Protein 3AB1 (pdb70)

Structure (mmCIF, N/CA/C/O backbone):
data_3AB1
#
_entry.id   3AB1
#
_cell.length_a   100.514
_cell.length_b   127.971
_cell.length_c   128.353
_cell.angle_alpha   90.00
_cell.angle_beta   90.00
_cell.angle_gamma   90.00
#
_symmetry.space_group_name_H-M   'C 2 2 21'
#
loop_
_entity.id
_entity.type
_entity.pdbx_description
1 polymer 'Ferredoxin--NADP reductase'
2 non-polymer 'FLAVIN-ADENINE DINUCLEOTIDE'
3 water water
#
loop_
_atom_site.group_PDB
_atom_site.id
_atom_site.type_symbol
_atom_site.label_atom_id
_atom_site.label_alt_id
_atom_site.label_comp_id
_atom_site.label_asym_id
_atom_site.label_entity_id
_atom_site.label_seq_id
_atom_site.pdbx_PDB_ins_code
_atom_site.Cartn_x
_atom_site.Cartn_y
_atom_site.Cartn_z
_atom_site.occupancy
_atom_site.B_iso_or_equiv
_atom_site.auth_seq_id
_atom_site.auth_comp_id
_atom_site.auth_asym_id
_atom_site.auth_atom_id
_atom_site.pdbx_PDB_model_num
ATOM 1 N N . ASP A 1 13 ? 65.982 17.879 95.690 1.00 46.59 13 ASP A N 1
ATOM 2 C CA . ASP A 1 13 ? 64.741 18.673 95.968 1.00 46.63 13 ASP A CA 1
ATOM 3 C C . ASP A 1 13 ? 63.955 19.018 94.694 1.00 45.88 13 ASP A C 1
ATOM 4 O O . ASP A 1 13 ? 64.303 19.945 93.956 1.00 46.05 13 ASP A O 1
ATOM 9 N N . MET A 1 14 ? 62.897 18.244 94.461 1.00 44.90 14 MET A N 1
ATOM 10 C CA . MET A 1 14 ? 61.976 18.421 93.344 1.00 43.90 14 MET A CA 1
ATOM 11 C C . MET A 1 14 ? 61.209 19.753 93.377 1.00 42.83 14 MET A C 1
ATOM 12 O O . MET A 1 14 ? 60.587 20.093 94.386 1.00 42.56 14 MET A O 1
ATOM 17 N N . ARG A 1 15 ? 61.275 20.496 92.270 1.00 41.55 15 ARG A N 1
ATOM 18 C CA . ARG A 1 15 ? 60.364 21.619 91.996 1.00 40.34 15 ARG A CA 1
ATOM 19 C C . ARG A 1 15 ? 59.451 21.217 90.839 1.00 39.32 15 ARG A C 1
ATOM 20 O O . ARG A 1 15 ? 59.783 20.310 90.085 1.00 39.55 15 ARG A O 1
ATOM 28 N N . ASP A 1 16 ? 58.301 21.871 90.700 1.00 37.97 16 ASP A N 1
ATOM 29 C CA . ASP A 1 16 ? 57.411 21.604 89.564 1.00 36.31 16 ASP A CA 1
ATOM 30 C C . ASP A 1 16 ? 58.023 22.045 88.226 1.00 35.30 16 ASP A C 1
ATOM 31 O O . ASP A 1 16 ? 57.997 21.296 87.245 1.00 34.78 16 ASP A O 1
ATOM 36 N N . LEU A 1 17 ? 58.594 23.248 88.203 1.00 34.24 17 LEU A N 1
ATOM 37 C CA . LEU A 1 17 ? 59.158 23.817 86.978 1.00 33.05 17 LEU A CA 1
ATOM 38 C C . LEU A 1 17 ? 60.533 24.440 87.205 1.00 32.38 17 LEU A C 1
ATOM 39 O O . LEU A 1 17 ? 60.717 25.249 88.114 1.00 32.28 17 LEU A O 1
ATOM 44 N N . THR A 1 18 ? 61.492 24.051 86.374 1.00 31.52 18 THR A N 1
ATOM 45 C CA . THR A 1 18 ? 62.771 24.752 86.303 1.00 31.06 18 THR A CA 1
ATOM 46 C C . THR A 1 18 ? 62.681 25.762 85.174 1.00 30.40 18 THR A C 1
ATOM 47 O O . THR A 1 18 ? 62.254 25.432 84.066 1.00 29.98 18 THR A O 1
ATOM 51 N N . ILE A 1 19 ? 63.063 26.997 85.478 1.00 29.91 19 ILE A N 1
ATOM 52 C CA . ILE A 1 19 ? 63.078 28.067 84.501 1.00 29.45 19 ILE A CA 1
ATOM 53 C C . ILE A 1 19 ? 64.521 28.443 84.208 1.00 29.39 19 ILE A C 1
ATOM 54 O O . ILE A 1 19 ? 65.272 28.829 85.113 1.00 29.05 19 ILE A O 1
ATOM 59 N N . ILE A 1 20 ? 64.898 28.317 82.936 1.00 29.14 20 ILE A N 1
ATOM 60 C CA . ILE A 1 20 ? 66.248 28.636 82.494 1.00 28.74 20 ILE A CA 1
ATOM 61 C C . ILE A 1 20 ? 66.273 30.056 81.955 1.00 28.53 20 ILE A C 1
ATOM 62 O O . ILE A 1 20 ? 65.778 30.327 80.860 1.00 28.76 20 ILE A O 1
ATOM 67 N N . GLY A 1 21 ? 66.844 30.961 82.738 1.00 28.08 21 GLY A N 1
ATOM 68 C CA . GLY A 1 21 ? 66.917 32.367 82.367 1.00 27.61 21 GLY A CA 1
ATOM 69 C C . GLY A 1 21 ? 66.059 33.242 83.258 1.00 27.21 21 GLY A C 1
ATOM 70 O O . GLY A 1 21 ? 64.898 32.936 83.515 1.00 27.28 21 GLY A O 1
ATOM 71 N N . GLY A 1 22 ? 66.648 34.333 83.725 1.00 27.14 22 GLY A N 1
ATOM 72 C CA . GLY A 1 22 ? 65.993 35.282 84.618 1.00 26.49 22 GLY A CA 1
ATOM 73 C C . GLY A 1 22 ? 65.833 36.665 84.019 1.00 26.31 22 GLY A C 1
ATOM 74 O O . GLY A 1 22 ? 65.905 37.667 84.730 1.00 26.01 22 GLY A O 1
ATOM 75 N N . GLY A 1 23 ? 65.612 36.724 82.708 1.00 26.27 23 GLY A N 1
ATOM 76 C CA . GLY A 1 23 ? 65.185 37.965 82.068 1.00 26.65 23 GLY A CA 1
ATOM 77 C C . GLY A 1 23 ? 63.716 38.223 82.392 1.00 26.69 23 GLY A C 1
ATOM 78 O O . GLY A 1 23 ? 63.119 37.477 83.178 1.00 27.13 23 GLY A O 1
ATOM 79 N N . PRO A 1 24 ? 63.109 39.256 81.775 1.00 26.44 24 PRO A N 1
ATOM 80 C CA . PRO A 1 24 ? 61.701 39.582 82.073 1.00 26.11 24 PRO A CA 1
ATOM 81 C C . PRO A 1 24 ? 60.761 38.398 81.867 1.00 25.50 24 PRO A C 1
ATOM 82 O O . PRO A 1 24 ? 59.809 38.226 82.626 1.00 25.94 24 PRO A O 1
ATOM 86 N N . THR A 1 25 ? 61.057 37.572 80.873 1.00 24.90 25 THR A N 1
ATOM 87 C CA . THR A 1 25 ? 60.257 36.389 80.560 1.00 24.57 25 THR A CA 1
ATOM 88 C C . THR A 1 25 ? 60.278 35.309 81.657 1.00 24.63 25 THR A C 1
ATOM 89 O O . THR A 1 25 ? 59.221 34.825 82.070 1.00 24.15 25 THR A O 1
ATOM 93 N N . GLY A 1 26 ? 61.473 34.927 82.112 1.00 24.58 26 GLY A N 1
ATOM 94 C CA . GLY A 1 26 ? 61.616 33.939 83.191 1.00 24.48 26 GLY A CA 1
ATOM 95 C C . GLY A 1 26 ? 61.025 34.419 84.510 1.00 24.79 26 GLY A C 1
ATOM 96 O O . GLY A 1 26 ? 60.399 33.638 85.243 1.00 24.63 26 GLY A O 1
ATOM 97 N N . ILE A 1 27 ? 61.215 35.706 84.803 1.00 24.53 27 ILE A N 1
ATOM 98 C CA . ILE A 1 27 ? 60.642 36.326 86.002 1.00 24.84 27 ILE A CA 1
ATOM 99 C C . ILE A 1 27 ? 59.100 36.277 86.024 1.00 24.92 27 ILE A C 1
ATOM 100 O O . ILE A 1 27 ? 58.508 35.801 87.001 1.00 24.93 27 ILE A O 1
ATOM 105 N N . PHE A 1 28 ? 58.462 36.769 84.957 1.00 24.62 28 PHE A N 1
ATOM 106 C CA . PHE A 1 28 ? 57.002 36.744 84.862 1.00 24.41 28 PHE A CA 1
ATOM 107 C C . PHE A 1 28 ? 56.497 35.308 84.905 1.00 24.47 28 PHE A C 1
ATOM 108 O O . PHE A 1 28 ? 55.484 35.029 85.533 1.00 24.74 28 PHE A O 1
ATOM 116 N N . ALA A 1 29 ? 57.225 34.404 84.252 1.00 24.79 29 ALA A N 1
ATOM 117 C CA . ALA A 1 29 ? 56.953 32.971 84.314 1.00 24.94 29 ALA A CA 1
ATOM 118 C C . ALA A 1 29 ? 57.000 32.429 85.736 1.00 25.20 29 ALA A C 1
ATOM 119 O O . ALA A 1 29 ? 56.226 31.544 86.075 1.00 25.53 29 ALA A O 1
ATOM 121 N N . ALA A 1 30 ? 57.918 32.942 86.553 1.00 25.53 30 ALA A N 1
ATOM 122 C CA . ALA A 1 30 ? 58.028 32.511 87.944 1.00 26.32 30 ALA A CA 1
ATOM 123 C C . ALA A 1 30 ? 56.833 33.018 88.766 1.00 26.90 30 ALA A C 1
ATOM 124 O O . ALA A 1 30 ? 56.334 32.318 89.651 1.00 26.90 30 ALA A O 1
ATOM 126 N N . PHE A 1 31 ? 56.386 34.235 88.462 1.00 27.37 31 PHE A N 1
ATOM 127 C CA . PHE A 1 31 ? 55.150 34.767 89.009 1.00 27.82 31 PHE A CA 1
ATOM 128 C C . PHE A 1 31 ? 53.960 33.897 88.595 1.00 28.13 31 PHE A C 1
ATOM 129 O O . PHE A 1 31 ? 53.078 33.590 89.410 1.00 27.51 31 PHE A O 1
ATOM 137 N N . GLN A 1 32 ? 53.940 33.511 87.319 1.00 28.62 32 GLN A N 1
ATOM 138 C CA . GLN A 1 32 ? 52.886 32.641 86.794 1.00 29.04 32 GLN A CA 1
ATOM 139 C C . GLN A 1 32 ? 52.820 31.314 87.560 1.00 29.48 32 GLN A C 1
ATOM 140 O O . GLN A 1 32 ? 51.727 30.799 87.815 1.00 29.55 32 GLN A O 1
ATOM 146 N N . CYS A 1 33 ? 53.981 30.779 87.941 1.00 29.80 33 CYS A N 1
ATOM 147 C CA . CYS A 1 33 ? 54.024 29.548 88.742 1.00 30.44 33 CYS A CA 1
ATOM 148 C C . CYS A 1 33 ? 53.345 29.741 90.092 1.00 30.85 33 CYS A C 1
ATOM 149 O O . CYS A 1 33 ? 52.468 28.960 90.465 1.00 30.96 33 CYS A O 1
ATOM 152 N N . GLY A 1 34 ? 53.744 30.793 90.806 1.00 31.24 34 GLY A N 1
ATOM 153 C CA . GLY A 1 34 ? 53.098 31.175 92.048 1.00 32.10 34 GLY A CA 1
ATOM 154 C C . GLY A 1 34 ? 51.593 31.316 91.908 1.00 32.63 34 GLY A C 1
ATOM 155 O O . GLY A 1 34 ? 50.834 30.636 92.597 1.00 32.72 34 GLY A O 1
ATOM 156 N N . MET A 1 35 ? 51.171 32.196 91.006 1.00 33.32 35 MET A N 1
ATOM 157 C CA . MET A 1 35 ? 49.753 32.444 90.719 1.00 34.48 35 MET A CA 1
ATOM 158 C C . MET A 1 35 ? 48.974 31.135 90.563 1.00 34.25 35 MET A C 1
ATOM 159 O O . MET A 1 35 ? 47.841 31.019 91.020 1.00 33.91 35 MET A O 1
ATOM 164 N N . ASN A 1 36 ? 49.607 30.151 89.929 1.00 34.73 36 ASN A N 1
ATOM 165 C CA . ASN A 1 36 ? 48.973 28.877 89.606 1.00 34.93 36 ASN A CA 1
ATOM 166 C C . ASN A 1 36 ? 49.281 27.753 90.578 1.00 35.06 36 ASN A C 1
ATOM 167 O O . ASN A 1 36 ? 48.980 26.598 90.304 1.00 35.30 36 ASN A O 1
ATOM 172 N N . ASN A 1 37 ? 49.866 28.107 91.714 1.00 35.68 37 ASN A N 1
ATOM 173 C CA . ASN A 1 37 ? 50.223 27.156 92.767 1.00 36.39 37 ASN A CA 1
ATOM 174 C C . ASN A 1 37 ? 51.146 26.011 92.364 1.00 36.66 37 ASN A C 1
ATOM 175 O O . ASN A 1 37 ? 50.906 24.846 92.710 1.00 37.19 37 ASN A O 1
ATOM 180 N N . ILE A 1 38 ? 52.198 26.340 91.624 1.00 36.49 38 ILE A N 1
ATOM 181 C CA . ILE A 1 38 ? 53.253 25.369 91.375 1.00 36.19 38 ILE A CA 1
ATOM 182 C C . ILE A 1 38 ? 54.593 25.946 91.792 1.00 35.85 38 ILE A C 1
ATOM 183 O O . ILE A 1 38 ? 54.829 27.156 91.674 1.00 35.70 38 ILE A O 1
ATOM 188 N N . SER A 1 39 ? 55.449 25.077 92.319 1.00 35.13 39 SER A N 1
ATOM 189 C CA . SER A 1 39 ? 56.755 25.499 92.777 1.00 34.71 39 SER A CA 1
ATOM 190 C C . SER A 1 39 ? 57.707 25.562 91.588 1.00 34.15 39 SER A C 1
ATOM 191 O O . SER A 1 39 ? 57.555 24.831 90.597 1.00 33.88 39 SER A O 1
ATOM 194 N N . CYS A 1 40 ? 58.681 26.453 91.691 1.00 33.30 40 CYS A N 1
ATOM 195 C CA . CYS A 1 40 ? 59.630 26.646 90.622 1.00 32.90 40 CYS A CA 1
ATOM 196 C C . CYS A 1 40 ? 60.959 27.150 91.158 1.00 33.26 40 CYS A C 1
ATOM 197 O O . CYS A 1 40 ? 61.063 27.594 92.302 1.00 33.20 40 CYS A O 1
ATOM 200 N N . ARG A 1 41 ? 61.966 27.077 90.299 1.00 33.60 41 ARG A N 1
ATOM 201 C CA . ARG A 1 41 ? 63.221 27.756 90.509 1.00 34.05 41 ARG A CA 1
ATOM 202 C C . ARG A 1 41 ? 63.631 28.434 89.201 1.00 33.77 41 ARG A C 1
ATOM 203 O O . ARG A 1 41 ? 63.311 27.947 88.111 1.00 33.82 41 ARG A O 1
ATOM 211 N N . ILE A 1 42 ? 64.308 29.571 89.320 1.00 33.70 42 ILE A N 1
ATOM 212 C CA . ILE A 1 42 ? 64.946 30.222 88.190 1.00 33.57 42 ILE A CA 1
ATOM 213 C C . ILE A 1 42 ? 66.437 29.926 88.259 1.00 33.92 42 ILE A C 1
ATOM 214 O O . ILE A 1 42 ? 67.085 30.215 89.268 1.00 34.10 42 ILE A O 1
ATOM 219 N N . ILE A 1 43 ? 66.976 29.339 87.196 1.00 34.10 43 ILE A N 1
ATOM 220 C CA . ILE A 1 43 ? 68.429 29.195 87.054 1.00 34.12 43 ILE A CA 1
ATOM 221 C C . ILE A 1 43 ? 68.948 30.261 86.089 1.00 34.39 43 ILE A C 1
ATOM 222 O O . ILE A 1 43 ? 68.628 30.247 84.902 1.00 34.22 43 ILE A O 1
ATOM 227 N N . GLU A 1 44 ? 69.744 31.185 86.614 1.00 35.02 44 GLU A N 1
ATOM 228 C CA . GLU A 1 44 ? 70.243 32.311 85.834 1.00 35.82 44 GLU A CA 1
ATOM 229 C C . GLU A 1 44 ? 71.769 32.296 85.733 1.00 36.55 44 GLU A C 1
ATOM 230 O O . GLU A 1 44 ? 72.473 32.092 86.726 1.00 36.77 44 GLU A O 1
ATOM 236 N N . SER A 1 45 ? 72.259 32.521 84.518 1.00 37.40 45 SER A N 1
ATOM 237 C CA . SER A 1 45 ? 73.686 32.493 84.202 1.00 38.13 45 SER A CA 1
ATOM 238 C C . SER A 1 45 ? 74.477 33.692 84.738 1.00 38.54 45 SER A C 1
ATOM 239 O O . SER A 1 45 ? 75.665 33.559 85.049 1.00 39.00 45 SER A O 1
ATOM 242 N N . MET A 1 46 ? 73.832 34.853 84.840 1.00 38.98 46 MET A N 1
ATOM 243 C CA . MET A 1 46 ? 74.500 36.075 85.320 1.00 39.24 46 MET A CA 1
ATOM 244 C C . MET A 1 46 ? 74.486 36.188 86.856 1.00 39.50 46 MET A C 1
ATOM 245 O O . MET A 1 46 ? 73.824 35.392 87.526 1.00 39.41 46 MET A O 1
ATOM 250 N N . PRO A 1 47 ? 75.232 37.167 87.420 1.00 40.03 47 PRO A N 1
ATOM 251 C CA . PRO A 1 47 ? 75.225 37.387 88.871 1.00 40.37 47 PRO A CA 1
ATOM 252 C C . PRO A 1 47 ? 73.955 38.069 89.385 1.00 40.58 47 PRO A C 1
ATOM 253 O O . PRO A 1 47 ? 73.763 38.176 90.601 1.00 40.67 47 PRO A O 1
ATOM 257 N N . GLN A 1 48 ? 73.113 38.539 88.467 1.00 40.68 48 GLN A N 1
ATOM 258 C CA . GLN A 1 48 ? 71.852 39.202 88.809 1.00 40.99 48 GLN A CA 1
ATOM 259 C C . GLN A 1 48 ? 70.762 38.747 87.841 1.00 40.42 48 GLN A C 1
ATOM 260 O O . GLN A 1 48 ? 71.056 38.255 86.746 1.00 40.71 48 GLN A O 1
ATOM 266 N N . LEU A 1 49 ? 69.506 38.916 88.247 1.00 39.91 49 LEU A N 1
ATOM 267 C CA . LEU A 1 49 ? 68.365 38.707 87.355 1.00 39.01 49 LEU A CA 1
ATOM 268 C C . LEU A 1 49 ? 68.142 39.951 86.505 1.00 38.46 49 LEU A C 1
ATOM 269 O O . LEU A 1 49 ? 68.612 41.039 86.852 1.00 38.33 49 LEU A O 1
ATOM 274 N N . GLY A 1 50 ? 67.417 39.788 85.399 1.00 37.85 50 GLY A N 1
ATOM 275 C CA . GLY A 1 50 ? 67.001 40.924 84.575 1.00 36.63 50 GLY A CA 1
ATOM 276 C C . GLY A 1 50 ? 67.316 40.830 83.093 1.00 36.19 50 GLY A C 1
ATOM 277 O O . GLY A 1 50 ? 66.871 41.681 82.316 1.00 35.66 50 GLY A O 1
ATOM 278 N N . GLY A 1 51 ? 68.092 39.812 82.708 1.00 35.72 51 GLY A N 1
ATOM 279 C CA . GLY A 1 51 ? 68.467 39.577 81.309 1.00 35.49 51 GLY A CA 1
ATOM 280 C C . GLY A 1 51 ? 69.036 40.779 80.580 1.00 35.56 51 GLY A C 1
ATOM 281 O O . GLY A 1 51 ? 69.846 41.522 81.136 1.00 35.57 51 GLY A O 1
ATOM 282 N N . GLN A 1 52 ? 68.588 40.985 79.341 1.00 35.83 52 GLN A N 1
ATOM 283 C CA . GLN A 1 52 ? 69.084 42.073 78.489 1.00 35.99 52 GLN A CA 1
ATOM 284 C C . GLN A 1 52 ? 68.835 43.456 79.063 1.00 36.73 52 GLN A C 1
ATOM 285 O O . GLN A 1 52 ? 69.608 44.383 78.813 1.00 37.00 52 GLN A O 1
ATOM 291 N N . LEU A 1 53 ? 67.747 43.594 79.816 1.00 37.26 53 LEU A N 1
ATOM 292 C CA . LEU A 1 53 ? 67.342 44.883 80.375 1.00 37.85 53 LEU A CA 1
ATOM 293 C C . LEU A 1 53 ? 68.326 45.394 81.431 1.00 38.41 53 LEU A C 1
ATOM 294 O O . LEU A 1 53 ? 68.630 46.582 81.478 1.00 38.52 53 LEU A O 1
ATOM 299 N N . ALA A 1 54 ? 68.814 44.489 82.275 1.00 39.18 54 ALA A N 1
ATOM 300 C CA . ALA A 1 54 ? 69.719 44.845 83.367 1.00 39.77 54 ALA A CA 1
ATOM 301 C C . ALA A 1 54 ? 71.154 45.024 82.880 1.00 40.21 54 ALA A C 1
ATOM 302 O O . ALA A 1 54 ? 71.906 45.848 83.419 1.00 40.43 54 ALA A O 1
ATOM 304 N N . ALA A 1 55 ? 71.513 44.254 81.857 1.00 40.44 55 ALA A N 1
ATOM 305 C CA . ALA A 1 55 ? 72.867 44.207 81.330 1.00 40.99 55 ALA A CA 1
ATOM 306 C C . ALA A 1 55 ? 73.137 45.309 80.309 1.00 41.57 55 ALA A C 1
ATOM 307 O O . ALA A 1 55 ? 74.066 46.111 80.478 1.00 41.64 55 ALA A O 1
ATOM 309 N N . LEU A 1 56 ? 72.315 45.350 79.259 1.00 41.96 56 LEU A N 1
ATOM 310 C CA . LEU A 1 56 ? 72.581 46.197 78.097 1.00 42.14 56 LEU A CA 1
ATOM 311 C C . LEU A 1 56 ? 71.999 47.608 78.177 1.00 42.60 56 LEU A C 1
ATOM 312 O O . LEU A 1 56 ? 72.560 48.533 77.587 1.00 42.72 56 LEU A O 1
ATOM 317 N N . TYR A 1 57 ? 70.885 47.786 78.891 1.00 42.90 57 TYR A N 1
ATOM 318 C CA . TYR A 1 57 ? 70.258 49.111 78.947 1.00 43.20 57 TYR A CA 1
ATOM 319 C C . TYR A 1 57 ? 69.499 49.485 80.222 1.00 43.77 57 TYR A C 1
ATOM 320 O O . TYR A 1 57 ? 68.440 50.108 80.147 1.00 44.31 57 TYR A O 1
ATOM 329 N N . PRO A 1 58 ? 70.068 49.176 81.399 1.00 44.31 58 PRO A N 1
ATOM 330 C CA . PRO A 1 58 ? 69.361 49.399 82.666 1.00 44.67 58 PRO A CA 1
ATOM 331 C C . PRO A 1 58 ? 68.735 50.784 82.839 1.00 45.11 58 PRO A C 1
ATOM 332 O O . PRO A 1 58 ? 67.675 50.900 83.465 1.00 45.37 58 PRO A O 1
ATOM 336 N N . GLU A 1 59 ? 69.375 51.817 82.293 1.00 45.48 59 GLU A N 1
ATOM 337 C CA . GLU A 1 59 ? 68.956 53.202 82.547 1.00 45.77 59 GLU A CA 1
ATOM 338 C C . GLU A 1 59 ? 68.089 53.807 81.445 1.00 45.37 59 GLU A C 1
ATOM 339 O O . GLU A 1 59 ? 67.472 54.858 81.640 1.00 45.37 59 GLU A O 1
ATOM 345 N N . LYS A 1 60 ? 68.050 53.143 80.294 1.00 44.95 60 LYS A N 1
ATOM 346 C CA . LYS A 1 60 ? 67.247 53.603 79.167 1.00 44.77 60 LYS A CA 1
ATOM 347 C C . LYS A 1 60 ? 65.757 53.367 79.399 1.00 44.17 60 LYS A C 1
ATOM 348 O O . LYS A 1 60 ? 65.352 52.314 79.903 1.00 44.32 60 LYS A O 1
ATOM 354 N N . HIS A 1 61 ? 64.958 54.360 79.018 1.00 43.43 61 HIS A N 1
ATOM 355 C CA . HIS A 1 61 ? 63.513 54.366 79.231 1.00 42.47 61 HIS A CA 1
ATOM 356 C C . HIS A 1 61 ? 62.774 53.501 78.192 1.00 41.58 61 HIS A C 1
ATOM 357 O O . HIS A 1 61 ? 62.958 53.670 76.982 1.00 41.42 61 HIS A O 1
ATOM 364 N N . ILE A 1 62 ? 61.956 52.565 78.677 1.00 40.40 62 ILE A N 1
ATOM 365 C CA . ILE A 1 62 ? 61.078 51.754 77.818 1.00 38.88 62 ILE A CA 1
ATOM 366 C C . ILE A 1 62 ? 59.697 52.404 77.733 1.00 37.94 62 ILE A C 1
ATOM 367 O O . ILE A 1 62 ? 59.175 52.901 78.728 1.00 37.89 62 ILE A O 1
ATOM 372 N N . TYR A 1 63 ? 59.111 52.391 76.542 1.00 37.11 63 TYR A N 1
ATOM 373 C CA . TYR A 1 63 ? 57.844 53.077 76.297 1.00 36.19 63 TYR A CA 1
ATOM 374 C C . TYR A 1 63 ? 56.713 52.147 75.851 1.00 35.11 63 TYR A C 1
ATOM 375 O O . TYR A 1 63 ? 55.540 52.486 76.000 1.00 34.75 63 TYR A O 1
ATOM 384 N N . ASP A 1 64 ? 57.071 50.972 75.332 1.00 33.82 64 ASP A N 1
ATOM 385 C CA . ASP A 1 64 ? 56.114 50.075 74.679 1.00 32.60 64 ASP A CA 1
ATOM 386 C C . ASP A 1 64 ? 55.727 48.831 75.506 1.00 32.18 64 ASP A C 1
ATOM 387 O O . ASP A 1 64 ? 55.377 47.781 74.945 1.00 31.90 64 ASP A O 1
ATOM 392 N N . VAL A 1 65 ? 55.832 48.942 76.829 1.00 31.57 65 VAL A N 1
ATOM 393 C CA . VAL A 1 65 ? 55.301 47.926 77.736 1.00 31.15 65 VAL A CA 1
ATOM 394 C C . VAL A 1 65 ? 54.013 48.516 78.326 1.00 31.07 65 VAL A C 1
ATOM 395 O O . VAL A 1 65 ? 54.010 49.649 78.824 1.00 30.60 65 VAL A O 1
ATOM 399 N N . ALA A 1 66 ? 52.929 47.748 78.232 1.00 31.10 66 ALA A N 1
ATOM 400 C CA . ALA A 1 66 ? 51.568 48.204 78.570 1.00 31.24 66 ALA A CA 1
ATOM 401 C C . ALA A 1 66 ? 51.434 48.752 79.978 1.00 31.20 66 ALA A C 1
ATOM 402 O O . ALA A 1 66 ? 51.818 48.100 80.937 1.00 31.37 66 ALA A O 1
ATOM 404 N N . GLY A 1 67 ? 50.894 49.962 80.084 1.00 31.86 67 GLY A N 1
ATOM 405 C CA . GLY A 1 67 ? 50.604 50.583 81.371 1.00 32.72 67 GLY A CA 1
ATOM 406 C C . GLY A 1 67 ? 51.801 51.217 82.060 1.00 33.52 67 GLY A C 1
ATOM 407 O O . GLY A 1 67 ? 51.671 51.755 83.166 1.00 33.49 67 GLY A O 1
ATOM 408 N N . PHE A 1 68 ? 52.962 51.141 81.415 1.00 34.09 68 PHE A N 1
ATOM 409 C CA . PHE A 1 68 ? 54.170 51.823 81.868 1.00 35.16 68 PHE A CA 1
ATOM 410 C C . PHE A 1 68 ? 54.511 52.937 80.869 1.00 36.07 68 PHE A C 1
ATOM 411 O O . PHE A 1 68 ? 55.192 52.682 79.876 1.00 35.84 68 PHE A O 1
ATOM 419 N N . PRO A 1 69 ? 54.020 54.170 81.115 1.00 37.21 69 PRO A N 1
ATOM 420 C CA . PRO A 1 69 ? 54.190 55.270 80.161 1.00 38.08 69 PRO A CA 1
ATOM 421 C C . PRO A 1 69 ? 55.643 55.484 79.754 1.00 38.83 69 PRO A C 1
ATOM 422 O O . PRO A 1 69 ? 55.941 55.610 78.561 1.00 39.02 69 PRO A O 1
ATOM 426 N N . GLU A 1 70 ? 56.534 55.507 80.742 1.00 39.48 70 GLU A N 1
ATOM 427 C CA . GLU A 1 70 ? 57.959 55.717 80.508 1.00 40.43 70 GLU A CA 1
ATOM 428 C C . GLU A 1 70 ? 58.726 55.180 81.711 1.00 39.76 70 GLU A C 1
ATOM 429 O O . GLU A 1 70 ? 58.661 55.748 82.806 1.00 39.85 70 GLU A O 1
ATOM 435 N N . VAL A 1 71 ? 59.437 54.076 81.505 1.00 39.33 71 VAL A N 1
ATOM 436 C CA . VAL A 1 71 ? 60.076 53.357 82.609 1.00 38.78 71 VAL A CA 1
ATOM 437 C C . VAL A 1 71 ? 61.509 52.952 82.259 1.00 38.47 71 VAL A C 1
ATOM 438 O O . VAL A 1 71 ? 61.749 52.402 81.181 1.00 38.69 71 VAL A O 1
ATOM 442 N N . PRO A 1 72 ? 62.469 53.254 83.151 1.00 38.13 72 PRO A N 1
ATOM 443 C CA . PRO A 1 72 ? 63.828 52.753 82.951 1.00 38.05 72 PRO A CA 1
ATOM 444 C C . PRO A 1 72 ? 63.851 51.230 83.052 1.00 37.85 72 PRO A C 1
ATOM 445 O O . PRO A 1 72 ? 63.257 50.662 83.972 1.00 38.10 72 PRO A O 1
ATOM 449 N N . ALA A 1 73 ? 64.527 50.586 82.107 1.00 37.56 73 ALA A N 1
ATOM 450 C CA . ALA A 1 73 ? 64.533 49.129 81.995 1.00 37.44 73 ALA A CA 1
ATOM 451 C C . ALA A 1 73 ? 64.714 48.395 83.319 1.00 37.38 73 ALA A C 1
ATOM 452 O O . ALA A 1 73 ? 63.969 47.454 83.608 1.00 37.57 73 ALA A O 1
ATOM 454 N N . ILE A 1 74 ? 65.691 48.834 84.114 1.00 37.10 74 ILE A N 1
ATOM 455 C CA . ILE A 1 74 ? 66.039 48.190 85.387 1.00 36.59 74 ILE A CA 1
ATOM 456 C C . ILE A 1 74 ? 64.928 48.317 86.447 1.00 35.91 74 ILE A C 1
ATOM 457 O O . ILE A 1 74 ? 64.779 47.441 87.305 1.00 36.03 74 ILE A O 1
ATOM 462 N N . ASP A 1 75 ? 64.156 49.398 86.386 1.00 35.29 75 ASP A N 1
ATOM 463 C CA . ASP A 1 75 ? 62.988 49.565 87.260 1.00 34.96 75 ASP A CA 1
ATOM 464 C C . ASP A 1 75 ? 61.882 48.554 86.915 1.00 34.23 75 ASP A C 1
ATOM 465 O O . ASP A 1 75 ? 61.188 48.051 87.808 1.00 33.92 75 ASP A O 1
ATOM 470 N N . LEU A 1 76 ? 61.732 48.265 85.619 1.00 33.14 76 LEU A N 1
ATOM 471 C CA . LEU A 1 76 ? 60.730 47.314 85.140 1.00 32.21 76 LEU A CA 1
ATOM 472 C C . LEU A 1 76 ? 61.076 45.924 85.649 1.00 31.94 76 LEU A C 1
ATOM 473 O O . LEU A 1 76 ? 60.221 45.229 86.213 1.00 32.22 76 LEU A O 1
ATOM 478 N N . VAL A 1 77 ? 62.336 45.538 85.450 1.00 31.23 77 VAL A N 1
ATOM 479 C CA . VAL A 1 77 ? 62.901 44.332 86.039 1.00 30.52 77 VAL A CA 1
ATOM 480 C C . VAL A 1 77 ? 62.524 44.228 87.514 1.00 30.05 77 VAL A C 1
ATOM 481 O O . VAL A 1 77 ? 62.053 43.175 87.952 1.00 30.40 77 VAL A O 1
ATOM 485 N N . GLU A 1 78 ? 62.727 45.318 88.255 0.50 29.17 78 GLU A N 1
ATOM 486 C CA . GLU A 1 78 ? 62.390 45.393 89.681 0.50 28.80 78 GLU A CA 1
ATOM 487 C C . GLU A 1 78 ? 60.890 45.255 89.948 0.50 28.17 78 GLU A C 1
ATOM 488 O O . GLU A 1 78 ? 60.495 44.599 90.902 0.50 27.58 78 GLU A O 1
ATOM 494 N N . SER A 1 79 ? 60.070 45.894 89.113 1.00 28.24 79 SER A N 1
ATOM 495 C CA . SER A 1 79 ? 58.602 45.746 89.170 1.00 28.32 79 SER A CA 1
ATOM 496 C C . SER A 1 79 ? 58.173 44.300 88.944 1.00 27.98 79 SER A C 1
ATOM 497 O O . SER A 1 79 ? 57.333 43.789 89.671 1.00 27.89 79 SER A O 1
ATOM 500 N N . LEU A 1 80 ? 58.767 43.655 87.940 1.00 27.78 80 LEU A N 1
ATOM 501 C CA . LEU A 1 80 ? 58.465 42.262 87.608 1.00 27.82 80 LEU A CA 1
ATOM 502 C C . LEU A 1 80 ? 58.918 41.304 88.696 1.00 27.89 80 LEU A C 1
ATOM 503 O O . LEU A 1 80 ? 58.213 40.342 89.027 1.00 27.76 80 LEU A O 1
ATOM 508 N N . TRP A 1 81 ? 60.102 41.559 89.244 1.00 28.13 81 TRP A N 1
ATOM 509 C CA . TRP A 1 81 ? 60.630 40.720 90.312 1.00 28.69 81 TRP A CA 1
ATOM 510 C C . TRP A 1 81 ? 59.818 40.809 91.620 1.00 29.08 81 TRP A C 1
ATOM 511 O O . TRP A 1 81 ? 59.532 39.779 92.245 1.00 29.32 81 TRP A O 1
ATOM 522 N N . ALA A 1 82 ? 59.465 42.030 92.026 1.00 29.10 82 ALA A N 1
ATOM 523 C CA . ALA A 1 82 ? 58.634 42.260 93.210 1.00 29.78 82 ALA A CA 1
ATOM 524 C C . ALA A 1 82 ? 57.322 41.502 93.091 1.00 30.15 82 ALA A C 1
ATOM 525 O O . ALA A 1 82 ? 56.881 40.872 94.041 1.00 30.31 82 ALA A O 1
ATOM 527 N N . GLN A 1 83 ? 56.725 41.547 91.900 1.00 30.77 83 GLN A N 1
ATOM 528 C CA . GLN A 1 83 ? 55.530 40.771 91.584 1.00 31.08 83 GLN A CA 1
ATOM 529 C C . GLN A 1 83 ? 55.725 39.261 91.801 1.00 31.65 83 GLN A C 1
ATOM 530 O O . GLN A 1 83 ? 54.855 38.595 92.361 1.00 32.10 83 GLN A O 1
ATOM 536 N N . ALA A 1 84 ? 56.865 38.724 91.375 1.00 32.13 84 ALA A N 1
ATOM 537 C CA . ALA A 1 84 ? 57.146 37.289 91.542 1.00 32.47 84 ALA A CA 1
ATOM 538 C C . ALA A 1 84 ? 57.660 36.868 92.927 1.00 32.82 84 ALA A C 1
ATOM 539 O O . ALA A 1 84 ? 57.414 35.739 93.347 1.00 32.61 84 ALA A O 1
ATOM 541 N N . GLU A 1 85 ? 58.378 37.746 93.631 1.00 33.61 85 GLU A N 1
ATOM 542 C CA . GLU A 1 85 ? 59.029 37.336 94.896 1.00 34.67 85 GLU A CA 1
ATOM 543 C C . GLU A 1 85 ? 58.049 36.991 96.012 1.00 35.07 85 GLU A C 1
ATOM 544 O O . GLU A 1 85 ? 58.345 36.167 96.873 1.00 34.88 85 GLU A O 1
ATOM 550 N N . ARG A 1 86 ? 56.879 37.618 95.978 1.00 36.15 86 ARG A N 1
ATOM 551 C CA . ARG A 1 86 ? 55.773 37.246 96.852 1.00 37.03 86 ARG A CA 1
ATOM 552 C C . ARG A 1 86 ? 55.682 35.726 97.014 1.00 37.37 86 ARG A C 1
ATOM 553 O O . ARG A 1 86 ? 55.510 35.226 98.128 1.00 37.72 86 ARG A O 1
ATOM 561 N N . TYR A 1 87 ? 55.838 35.008 95.901 1.00 37.55 87 TYR A N 1
ATOM 562 C CA . TYR A 1 87 ? 55.658 33.554 95.851 1.00 37.60 87 TYR A CA 1
ATOM 563 C C . TYR A 1 87 ? 56.932 32.761 96.146 1.00 37.91 87 TYR A C 1
ATOM 564 O O . TYR A 1 87 ? 56.954 31.534 96.024 1.00 37.74 87 TYR A O 1
ATOM 573 N N . ASN A 1 88 ? 57.983 33.476 96.538 1.00 38.38 88 ASN A N 1
ATOM 574 C CA . ASN A 1 88 ? 59.254 32.885 96.970 1.00 38.96 88 ASN A CA 1
ATOM 575 C C . ASN A 1 88 ? 59.799 31.728 96.106 1.00 38.51 88 ASN A C 1
ATOM 576 O O . ASN A 1 88 ? 59.993 30.617 96.606 1.00 38.62 88 ASN A O 1
ATOM 581 N N . PRO A 1 89 ? 60.061 31.989 94.808 1.00 38.10 89 PRO A N 1
ATOM 582 C CA . PRO A 1 89 ? 60.722 30.978 93.989 1.00 37.63 89 PRO A CA 1
ATOM 583 C C . PRO A 1 89 ? 62.201 30.859 94.356 1.00 37.47 89 PRO A C 1
ATOM 584 O O . PRO A 1 89 ? 62.814 31.850 94.790 1.00 37.03 89 PRO A O 1
ATOM 588 N N . ASP A 1 90 ? 62.766 29.663 94.190 1.00 37.26 90 ASP A N 1
ATOM 589 C CA . ASP A 1 90 ? 64.207 29.482 94.337 1.00 37.35 90 ASP A CA 1
ATOM 590 C C . ASP A 1 90 ? 64.895 30.175 93.178 1.00 37.10 90 ASP A C 1
ATOM 591 O O . ASP A 1 90 ? 64.483 30.022 92.035 1.00 37.15 90 ASP A O 1
ATOM 596 N N . VAL A 1 91 ? 65.920 30.966 93.482 1.00 36.91 91 VAL A N 1
ATOM 597 C CA . VAL A 1 91 ? 66.714 31.633 92.459 1.00 36.51 91 VAL A CA 1
ATOM 598 C C . VAL A 1 91 ? 68.157 31.141 92.536 1.00 36.79 91 VAL A C 1
ATOM 599 O O . VAL A 1 91 ? 68.807 31.262 93.572 1.00 37.00 91 VAL A O 1
ATOM 603 N N . VAL A 1 92 ? 68.646 30.577 91.437 1.00 36.88 92 VAL A N 1
ATOM 604 C CA . VAL A 1 92 ? 70.039 30.178 91.337 1.00 36.71 92 VAL A CA 1
ATOM 605 C C . VAL A 1 92 ? 70.752 31.124 90.372 1.00 37.03 92 VAL A C 1
ATOM 606 O O . VAL A 1 92 ? 70.442 31.166 89.181 1.00 36.62 92 VAL A O 1
ATOM 610 N N . LEU A 1 93 ? 71.686 31.901 90.914 1.00 37.22 93 LEU A N 1
ATOM 611 C CA . LEU A 1 93 ? 72.484 32.829 90.133 1.00 37.52 93 LEU A CA 1
ATOM 612 C C . LEU A 1 93 ? 73.856 32.227 89.831 1.00 37.87 93 LEU A C 1
ATOM 613 O O . LEU A 1 93 ? 74.273 31.259 90.474 1.00 37.62 93 LEU A O 1
ATOM 618 N N . ASN A 1 94 ? 74.538 32.797 88.835 1.00 38.35 94 ASN A N 1
ATOM 619 C CA . ASN A 1 94 ? 75.891 32.381 88.448 1.00 38.67 94 ASN A CA 1
ATOM 620 C C . ASN A 1 94 ? 75.991 30.909 88.040 1.00 39.02 94 ASN A C 1
ATOM 621 O O . ASN A 1 94 ? 76.989 30.246 88.330 1.00 39.26 94 ASN A O 1
ATOM 626 N N . GLU A 1 95 ? 74.948 30.398 87.389 1.00 39.25 95 GLU A N 1
ATOM 627 C CA . GLU A 1 95 ? 74.951 29.030 86.872 1.00 39.38 95 GLU A CA 1
ATOM 628 C C . GLU A 1 95 ? 74.265 28.956 85.511 1.00 39.48 95 GLU A C 1
ATOM 629 O O . GLU A 1 95 ? 73.153 29.452 85.333 1.00 39.47 95 GLU A O 1
ATOM 635 N N . THR A 1 96 ? 74.961 28.340 84.558 1.00 39.59 96 THR A N 1
ATOM 636 C CA . THR A 1 96 ? 74.486 28.163 83.197 1.00 39.54 96 THR A CA 1
ATOM 637 C C . THR A 1 96 ? 74.040 26.719 82.990 1.00 39.85 96 THR A C 1
ATOM 638 O O . THR A 1 96 ? 74.816 25.792 83.212 1.00 40.05 96 THR A O 1
ATOM 642 N N . VAL A 1 97 ? 72.792 26.531 82.569 1.00 40.04 97 VAL A N 1
ATOM 643 C CA . VAL A 1 97 ? 72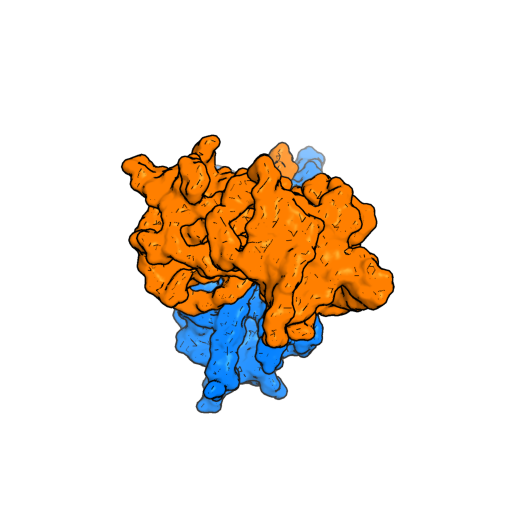.289 25.197 82.249 1.00 40.38 97 VAL A CA 1
ATOM 644 C C . VAL A 1 97 ? 72.886 24.727 80.923 1.00 40.53 97 VAL A C 1
ATOM 645 O O . VAL A 1 97 ? 72.791 25.416 79.908 1.00 40.53 97 VAL A O 1
ATOM 649 N N . THR A 1 98 ? 73.504 23.551 80.949 1.00 40.92 98 THR A N 1
ATOM 650 C CA . THR A 1 98 ? 74.250 23.051 79.800 1.00 41.08 98 THR A CA 1
ATOM 651 C C . THR A 1 98 ? 73.646 21.773 79.253 1.00 41.64 98 THR A C 1
ATOM 652 O O . THR A 1 98 ? 73.876 21.432 78.099 1.00 41.76 98 THR A O 1
ATOM 656 N N . LYS A 1 99 ? 72.889 21.058 80.086 1.00 42.55 99 LYS A N 1
ATOM 657 C CA . LYS A 1 99 ? 72.217 19.829 79.654 1.00 43.42 99 LYS A CA 1
ATOM 658 C C . LYS A 1 99 ? 70.976 19.532 80.483 1.00 43.59 99 LYS A C 1
ATOM 659 O O . LYS A 1 99 ? 70.773 20.114 81.543 1.00 43.61 99 LYS A O 1
ATOM 665 N N . TYR A 1 100 ? 70.152 18.623 79.970 1.00 44.06 100 TYR A N 1
ATOM 666 C CA . TYR A 1 100 ? 68.981 18.118 80.664 1.00 44.59 100 TYR A CA 1
ATOM 667 C C . TYR A 1 100 ? 68.824 16.643 80.334 1.00 45.21 100 TYR A C 1
ATOM 668 O O . TYR A 1 100 ? 69.442 16.148 79.390 1.00 45.45 100 TYR A O 1
ATOM 677 N N . THR A 1 101 ? 67.994 15.949 81.109 1.00 45.90 101 THR A N 1
ATOM 678 C CA . THR A 1 101 ? 67.560 14.598 80.767 1.00 46.62 101 THR A CA 1
ATOM 679 C C . THR A 1 101 ? 66.122 14.386 81.227 1.00 47.07 101 THR A C 1
ATOM 680 O O . THR A 1 101 ? 65.775 14.692 82.368 1.00 47.12 101 THR A O 1
ATOM 684 N N . LYS A 1 102 ? 65.288 13.866 80.334 1.00 47.67 102 LYS A N 1
ATOM 685 C CA . LYS A 1 102 ? 63.965 13.397 80.714 1.00 48.21 102 LYS A CA 1
ATOM 686 C C . LYS A 1 102 ? 64.094 11.944 81.182 1.00 48.68 102 LYS A C 1
ATOM 687 O O . LYS A 1 102 ? 64.633 11.096 80.462 1.00 48.84 102 LYS A O 1
ATOM 693 N N . LEU A 1 103 ? 63.611 11.671 82.391 1.00 49.02 103 LEU A N 1
ATOM 694 C CA . LEU A 1 103 ? 63.736 10.344 82.985 1.00 49.66 103 LEU A CA 1
ATOM 695 C C . LEU A 1 103 ? 62.525 9.472 82.657 1.00 50.01 103 LEU A C 1
ATOM 696 O O . LEU A 1 103 ? 61.490 9.978 82.209 1.00 50.18 103 LEU A O 1
ATOM 701 N N . ASP A 1 104 ? 62.668 8.167 82.896 1.00 50.19 104 ASP A N 1
ATOM 702 C CA . ASP A 1 104 ? 61.606 7.171 82.688 1.00 50.40 104 ASP A CA 1
ATOM 703 C C . ASP A 1 104 ? 60.242 7.605 83.208 1.00 50.30 104 ASP A C 1
ATOM 704 O O . ASP A 1 104 ? 59.211 7.207 82.659 1.00 50.55 104 ASP A O 1
ATOM 709 N N . ASP A 1 105 ? 60.239 8.400 84.276 1.00 49.94 105 ASP A N 1
ATOM 710 C CA . ASP A 1 105 ? 58.993 8.803 84.930 1.00 49.56 105 ASP A CA 1
ATOM 711 C C . ASP A 1 105 ? 58.416 10.130 84.403 1.00 49.02 105 ASP A C 1
ATOM 712 O O . ASP A 1 105 ? 57.372 10.591 84.874 1.00 48.90 105 ASP A O 1
ATOM 717 N N . GLY A 1 106 ? 59.095 10.729 83.426 1.00 48.39 106 GLY A N 1
ATOM 718 C CA . GLY A 1 106 ? 58.634 11.979 82.813 1.00 47.62 106 GLY A CA 1
ATOM 719 C C . GLY A 1 106 ? 59.177 13.244 83.460 1.00 46.89 106 GLY A C 1
ATOM 720 O O . GLY A 1 106 ? 59.055 14.335 82.898 1.00 46.84 106 GLY A O 1
ATOM 721 N N . THR A 1 107 ? 59.773 13.101 84.643 1.00 46.10 107 THR A N 1
ATOM 722 C CA . THR A 1 107 ? 60.390 14.230 85.333 1.00 45.35 107 THR A CA 1
ATOM 723 C C . THR A 1 107 ? 61.708 14.605 84.656 1.00 44.84 107 THR A C 1
ATOM 724 O O . THR A 1 107 ? 62.155 13.922 83.730 1.00 44.51 107 THR A O 1
ATOM 728 N N . PHE A 1 108 ? 62.318 15.696 85.114 1.00 44.22 108 PHE A N 1
ATOM 729 C CA . PHE A 1 108 ? 63.461 16.282 84.432 1.00 43.67 108 PHE A CA 1
ATOM 730 C C . PHE A 1 108 ? 64.640 16.494 85.365 1.00 43.82 108 PHE A C 1
ATOM 731 O O . PHE A 1 108 ? 64.476 16.756 86.566 1.00 43.27 108 PHE A O 1
ATOM 739 N N . GLU A 1 109 ? 65.829 16.389 84.785 1.00 43.80 109 GLU A N 1
ATOM 740 C CA . GLU A 1 109 ? 67.056 16.736 85.466 1.00 44.30 109 GLU A CA 1
ATOM 741 C C . GLU A 1 109 ? 67.826 17.679 84.573 1.00 44.10 109 GLU A C 1
ATOM 742 O O . GLU A 1 109 ? 68.174 17.318 83.459 1.00 44.36 109 GLU A O 1
ATOM 748 N N . THR A 1 110 ? 68.065 18.892 85.054 1.00 44.08 110 THR A N 1
ATOM 749 C CA . THR A 1 110 ? 68.841 19.869 84.301 1.00 44.39 110 THR A CA 1
ATOM 750 C C . THR A 1 110 ? 70.183 20.090 84.987 1.00 44.44 110 THR A C 1
ATOM 751 O O . THR A 1 110 ? 70.249 20.195 86.210 1.00 44.35 110 THR A O 1
ATOM 755 N N . ARG A 1 111 ? 71.250 20.142 84.195 1.00 44.87 111 ARG A N 1
ATOM 756 C CA . ARG A 1 111 ? 72.603 20.268 84.732 1.00 45.71 111 ARG A CA 1
ATOM 757 C C . ARG A 1 111 ? 73.219 21.619 84.399 1.00 45.48 111 ARG A C 1
ATOM 758 O O . ARG A 1 111 ? 73.087 22.113 83.279 1.00 45.50 111 ARG A O 1
ATOM 766 N N . THR A 1 112 ? 73.894 22.204 85.385 1.00 45.73 112 THR A N 1
ATOM 767 C CA . THR A 1 112 ? 74.592 23.474 85.207 1.00 45.83 112 THR A CA 1
ATOM 768 C C . THR A 1 112 ? 76.098 23.259 85.059 1.00 46.40 112 THR A C 1
ATOM 769 O O . THR A 1 112 ? 76.599 22.156 85.296 1.00 46.67 112 THR A O 1
ATOM 773 N N . ASN A 1 113 ? 76.812 24.317 84.675 1.00 46.71 113 ASN A N 1
ATOM 774 C CA . ASN A 1 113 ? 78.250 24.244 84.393 1.00 46.92 113 ASN A CA 1
ATOM 775 C C . ASN A 1 113 ? 79.115 23.904 85.618 1.00 47.27 113 ASN A C 1
ATOM 776 O O . ASN A 1 113 ? 80.254 23.442 85.474 1.00 47.29 113 ASN A O 1
ATOM 781 N N . THR A 1 114 ? 78.567 24.128 86.813 1.00 47.39 114 THR A N 1
ATOM 782 C CA . THR A 1 114 ? 79.251 23.798 88.064 1.00 47.35 114 THR A CA 1
ATOM 783 C C . THR A 1 114 ? 78.913 22.376 88.531 1.00 47.26 114 THR A C 1
ATOM 784 O O . THR A 1 114 ? 79.106 22.032 89.705 1.00 47.57 114 THR A O 1
ATOM 788 N N . GLY A 1 115 ? 78.398 21.557 87.615 1.00 46.88 115 GLY A N 1
ATOM 789 C CA . GLY A 1 115 ? 78.069 20.164 87.910 1.00 46.29 115 GLY A CA 1
ATOM 790 C C . GLY A 1 115 ? 76.862 19.936 88.805 1.00 46.06 115 GLY A C 1
ATOM 791 O O . GLY A 1 115 ? 76.570 18.795 89.181 1.00 46.13 115 GLY A O 1
ATOM 792 N N . ASN A 1 116 ? 76.161 21.015 89.156 1.00 45.83 116 ASN A N 1
ATOM 793 C CA . ASN A 1 116 ? 74.920 20.920 89.930 1.00 45.35 116 ASN A CA 1
ATOM 794 C C . ASN A 1 116 ? 73.752 20.411 89.097 1.00 44.82 116 ASN A C 1
ATOM 795 O O . ASN A 1 116 ? 73.557 20.859 87.967 1.00 44.67 116 ASN A O 1
ATOM 800 N N . VAL A 1 117 ? 72.987 19.479 89.667 1.00 44.33 117 VAL A N 1
ATOM 801 C CA . VAL A 1 117 ? 71.803 18.911 89.017 1.00 44.03 117 VAL A CA 1
ATOM 802 C C . VAL A 1 117 ? 70.512 19.354 89.706 1.00 43.70 117 VAL A C 1
ATOM 803 O O . VAL A 1 117 ? 70.430 19.401 90.937 1.00 43.40 117 VAL A O 1
ATOM 807 N N . TYR A 1 118 ? 69.506 19.672 88.896 1.00 43.27 118 TYR A N 1
ATOM 808 C CA . TYR A 1 118 ? 68.248 20.201 89.405 1.00 42.80 118 TYR A CA 1
ATOM 809 C C . TYR A 1 118 ? 67.068 19.392 88.901 1.00 42.60 118 TYR A C 1
ATOM 810 O O . TYR A 1 118 ? 66.954 19.114 87.705 1.00 42.64 118 TYR A O 1
ATOM 819 N N . ARG A 1 119 ? 66.209 19.010 89.840 1.00 42.11 119 ARG A N 1
ATOM 820 C CA . ARG A 1 119 ? 65.062 18.161 89.578 1.00 41.73 119 ARG A CA 1
ATOM 821 C C . ARG A 1 119 ? 63.783 18.976 89.447 1.00 41.17 119 ARG A C 1
ATOM 822 O O . ARG A 1 119 ? 63.520 19.880 90.247 1.00 41.27 119 ARG A O 1
ATOM 830 N N . SER A 1 120 ? 62.992 18.638 88.436 1.00 40.40 120 SER A N 1
ATOM 831 C CA . SER A 1 120 ? 61.708 19.282 88.194 1.00 39.78 120 SER A CA 1
ATOM 832 C C . SER A 1 120 ? 60.774 18.364 87.418 1.00 39.28 120 SER A C 1
ATOM 833 O O . SER A 1 120 ? 61.227 17.455 86.713 1.00 39.05 120 SER A O 1
ATOM 836 N N . ARG A 1 121 ? 59.474 18.614 87.557 1.00 38.56 121 ARG A N 1
ATOM 837 C CA . ARG A 1 121 ? 58.451 17.871 86.824 1.00 38.18 121 ARG A CA 1
ATOM 838 C C . ARG A 1 121 ? 58.326 18.297 85.358 1.00 37.56 121 ARG A C 1
ATOM 839 O O . ARG A 1 121 ? 57.775 17.550 84.547 1.00 37.71 121 ARG A O 1
ATOM 847 N N . ALA A 1 122 ? 58.825 19.500 85.043 1.00 36.68 122 ALA A N 1
ATOM 848 C CA . ALA A 1 122 ? 58.873 20.058 83.679 1.00 35.90 122 ALA A CA 1
ATOM 849 C C . ALA A 1 122 ? 59.858 21.230 83.647 1.00 35.19 122 ALA A C 1
ATOM 850 O O . ALA A 1 122 ? 60.336 21.651 84.699 1.00 35.29 122 ALA A O 1
ATOM 852 N N . VAL A 1 123 ? 60.187 21.746 82.461 1.00 34.17 123 VAL A N 1
ATOM 853 C CA . VAL A 1 123 ? 61.097 22.904 82.386 1.00 33.43 123 VAL A CA 1
ATOM 854 C C . VAL A 1 123 ? 60.745 23.951 81.312 1.00 33.03 123 VAL A C 1
ATOM 855 O O . VAL A 1 123 ? 60.225 23.623 80.242 1.00 32.84 123 VAL A O 1
ATOM 859 N N . LEU A 1 124 ? 61.048 25.209 81.624 1.00 32.36 124 LEU A N 1
ATOM 860 C CA . LEU A 1 124 ? 60.804 26.332 80.730 1.00 32.14 124 LEU A CA 1
ATOM 861 C C . LEU A 1 124 ? 62.129 26.974 80.345 1.00 31.98 124 LEU A C 1
ATOM 862 O O . LEU A 1 124 ? 62.881 27.439 81.205 1.00 31.84 124 LEU A O 1
ATOM 867 N N . ILE A 1 125 ? 62.417 26.967 79.046 1.00 31.90 125 ILE A N 1
ATOM 868 C CA . ILE A 1 125 ? 63.580 27.655 78.506 1.00 32.01 125 ILE A CA 1
ATOM 869 C C . ILE A 1 125 ? 63.182 29.095 78.209 1.00 32.18 125 ILE A C 1
ATOM 870 O O . ILE A 1 125 ? 62.322 29.355 77.358 1.00 32.00 125 ILE A O 1
ATOM 875 N N . ALA A 1 126 ? 63.798 30.018 78.940 1.00 32.56 126 ALA A N 1
ATOM 876 C CA . ALA A 1 126 ? 63.532 31.442 78.809 1.00 33.15 126 ALA A CA 1
ATOM 877 C C . ALA A 1 126 ? 64.866 32.178 78.709 1.00 33.47 126 ALA A C 1
ATOM 878 O O . ALA A 1 126 ? 65.068 33.242 79.307 1.00 33.44 126 ALA A O 1
ATOM 880 N N . ALA A 1 127 ? 65.760 31.599 77.915 1.00 34.30 127 ALA A N 1
ATOM 881 C CA . ALA A 1 127 ? 67.173 31.964 77.888 1.00 34.88 127 ALA A CA 1
ATOM 882 C C . ALA A 1 127 ? 67.533 33.062 76.888 1.00 35.50 127 ALA A C 1
ATOM 883 O O . ALA A 1 127 ? 68.714 33.399 76.727 1.00 35.55 127 ALA A O 1
ATOM 885 N N . GLY A 1 128 ? 66.522 33.615 76.220 1.00 36.01 128 GLY A N 1
ATOM 886 C CA . GLY A 1 128 ? 66.687 34.819 75.401 1.00 36.98 128 GLY A CA 1
ATOM 887 C C . GLY A 1 128 ? 67.633 34.689 74.228 1.00 37.42 128 GLY A C 1
ATOM 888 O O . GLY A 1 128 ? 67.444 33.841 73.372 1.00 37.38 128 GLY A O 1
ATOM 889 N N . LEU A 1 129 ? 68.652 35.546 74.198 1.00 38.69 129 LEU A N 1
ATOM 890 C CA . LEU A 1 129 ? 69.644 35.574 73.110 1.00 39.45 129 LEU A CA 1
ATOM 891 C C . LEU A 1 129 ? 71.065 35.276 73.616 1.00 40.07 129 LEU A C 1
ATOM 892 O O . LEU A 1 129 ? 72.036 35.931 73.200 1.00 39.98 129 LEU A O 1
ATOM 897 N N . GLY A 1 130 ? 71.178 34.300 74.522 1.00 40.58 130 GLY A N 1
ATOM 898 C CA . GLY A 1 130 ? 72.472 33.900 75.083 1.00 40.67 130 GLY A CA 1
ATOM 899 C C . GLY A 1 130 ? 72.801 34.419 76.471 1.00 40.95 130 GLY A C 1
ATOM 900 O O . GLY A 1 130 ? 72.020 35.163 77.074 1.00 40.61 130 GLY A O 1
ATOM 901 N N . ALA A 1 131 ? 73.986 34.041 76.959 1.00 41.28 131 ALA A N 1
ATOM 902 C CA . ALA A 1 131 ? 74.398 34.283 78.347 1.00 41.41 131 ALA A CA 1
ATOM 903 C C . ALA A 1 131 ? 75.436 35.399 78.503 1.00 41.69 131 ALA A C 1
ATOM 904 O O . ALA A 1 131 ? 76.255 35.379 79.432 1.00 42.21 131 ALA A O 1
ATOM 906 N N . PHE A 1 132 ? 75.394 36.367 77.588 1.00 41.62 132 PHE A N 1
ATOM 907 C CA . PHE A 1 132 ? 76.223 37.577 77.644 1.00 41.43 132 PHE A CA 1
ATOM 908 C C . PHE A 1 132 ? 77.736 37.335 77.611 1.00 41.40 132 PHE A C 1
ATOM 909 O O . PHE A 1 132 ? 78.475 37.832 78.466 1.00 41.87 132 PHE A O 1
ATOM 917 N N . GLU A 1 133 ? 78.195 36.584 76.618 1.00 40.87 133 GLU A N 1
ATOM 918 C CA . GLU A 1 133 ? 79.624 36.473 76.358 1.00 40.72 133 GLU A CA 1
ATOM 919 C C . GLU A 1 133 ? 80.105 37.690 75.577 1.00 39.84 133 GLU A C 1
ATOM 920 O O . GLU A 1 133 ? 79.448 38.108 74.623 1.00 39.69 133 GLU A O 1
ATOM 926 N N . PRO A 1 134 ? 81.239 38.281 75.997 1.00 39.28 134 PRO A N 1
ATOM 927 C CA . PRO A 1 134 ? 81.805 39.409 75.260 1.00 38.86 134 PRO A CA 1
ATOM 928 C C . PRO A 1 134 ? 82.107 39.029 73.812 1.00 38.54 134 PRO A C 1
ATOM 929 O O . PRO A 1 134 ? 82.651 37.946 73.541 1.00 38.50 134 PRO A O 1
ATOM 933 N N . ARG A 1 135 ? 81.715 39.907 72.898 1.00 38.15 135 ARG A N 1
ATOM 934 C CA . ARG A 1 135 ? 82.037 39.767 71.488 1.00 37.81 135 ARG A CA 1
ATOM 935 C C . ARG A 1 135 ? 83.517 40.096 71.281 1.00 37.05 135 ARG A C 1
ATOM 936 O O . ARG A 1 135 ? 84.095 40.916 72.007 1.00 36.46 135 ARG A O 1
ATOM 944 N N . LYS A 1 136 ? 84.131 39.444 70.298 1.00 36.20 136 LYS A N 1
ATOM 945 C CA . LYS A 1 136 ? 85.570 39.561 70.096 1.00 35.22 136 LYS A CA 1
ATOM 946 C C . LYS A 1 136 ? 85.875 40.100 68.716 1.00 34.74 136 LYS A C 1
ATOM 947 O O . LYS A 1 136 ? 84.976 40.439 67.955 1.00 34.52 136 LYS A O 1
ATOM 953 N N . LEU A 1 137 ? 87.161 40.175 68.406 1.00 34.36 137 LEU A N 1
ATOM 954 C CA . LEU A 1 137 ? 87.614 40.470 67.062 1.00 34.05 137 LEU A CA 1
ATOM 955 C C . LEU A 1 137 ? 88.211 39.182 66.487 1.00 33.85 137 LEU A C 1
ATOM 956 O O . LEU A 1 137 ? 89.415 38.957 66.599 1.00 33.98 137 LEU A O 1
ATOM 961 N N . PRO A 1 138 ? 87.357 38.311 65.905 1.00 33.68 138 PRO A N 1
ATOM 962 C CA . PRO A 1 138 ? 87.810 36.992 65.444 1.00 33.63 138 PRO A CA 1
ATOM 963 C C . PRO A 1 138 ? 88.762 37.033 64.243 1.00 33.55 138 PRO A C 1
ATOM 964 O O . PRO A 1 138 ? 89.423 36.030 63.950 1.00 33.58 138 PRO A O 1
ATOM 968 N N . GLN A 1 139 ? 88.851 38.185 63.580 1.00 33.43 139 GLN A N 1
ATOM 969 C CA . GLN A 1 139 ? 89.819 38.400 62.493 1.00 33.31 139 GLN A CA 1
ATOM 970 C C . GLN A 1 139 ? 91.273 38.302 62.975 1.00 33.46 139 GLN A C 1
ATOM 971 O O . GLN A 1 139 ? 92.185 38.064 62.177 1.00 33.72 139 GLN A O 1
ATOM 977 N N . LEU A 1 140 ? 91.473 38.463 64.284 1.00 33.10 140 LEU A N 1
ATOM 978 C CA . LEU A 1 140 ? 92.784 38.341 64.919 1.00 32.98 140 LEU A CA 1
ATOM 979 C C . LEU A 1 140 ? 93.181 36.900 65.243 1.00 33.19 140 LEU A C 1
ATOM 980 O O . LEU A 1 140 ? 94.292 36.652 65.712 1.00 33.25 140 LEU A O 1
ATOM 985 N N . GLY A 1 141 ? 92.279 35.954 65.003 1.00 33.57 141 GLY A N 1
ATOM 986 C CA . GLY A 1 141 ? 92.559 34.539 65.251 1.00 33.73 141 GLY A CA 1
ATOM 987 C C . GLY A 1 141 ? 92.487 34.194 66.725 1.00 34.19 141 GLY A C 1
ATOM 988 O O . GLY A 1 141 ? 91.979 34.974 67.536 1.00 33.96 141 GLY A O 1
ATOM 989 N N . ASN A 1 142 ? 92.993 33.017 67.071 1.00 34.61 142 ASN A N 1
ATOM 990 C CA . ASN A 1 142 ? 93.049 32.589 68.457 1.00 35.06 142 ASN A CA 1
ATOM 991 C C . ASN A 1 142 ? 94.219 33.286 69.130 1.00 35.75 142 ASN A C 1
ATOM 992 O O . ASN A 1 142 ? 95.376 32.927 68.923 1.00 35.93 142 ASN A O 1
ATOM 997 N N . ILE A 1 143 ? 93.889 34.304 69.923 1.00 36.41 143 ILE A N 1
ATOM 998 C CA . ILE A 1 143 ? 94.863 35.087 70.680 1.00 36.39 143 ILE A CA 1
ATOM 999 C C . ILE A 1 143 ? 94.663 34.958 72.203 1.00 36.71 143 ILE A C 1
ATOM 1000 O O . ILE A 1 143 ? 94.834 35.938 72.947 1.00 36.68 143 ILE A O 1
ATOM 1005 N N . ASP A 1 144 ? 94.307 33.745 72.645 1.00 36.58 144 ASP A N 1
ATOM 1006 C CA . ASP A 1 144 ? 94.172 33.401 74.064 1.00 36.79 144 ASP A CA 1
ATOM 1007 C C . ASP A 1 144 ? 95.438 33.710 74.869 1.00 37.06 144 ASP A C 1
ATOM 1008 O O . ASP A 1 144 ? 95.350 34.126 76.023 1.00 36.98 144 ASP A O 1
ATOM 1013 N N . HIS A 1 145 ? 96.606 33.496 74.259 1.00 37.57 145 HIS A N 1
ATOM 1014 C CA . HIS A 1 145 ? 97.904 33.749 74.915 1.00 38.32 145 HIS A CA 1
ATOM 1015 C C . HIS A 1 145 ? 98.155 35.233 75.230 1.00 38.62 145 HIS A C 1
ATOM 1016 O O . HIS A 1 145 ? 98.960 35.557 76.095 1.00 38.77 145 HIS A O 1
ATOM 1023 N N . LEU A 1 146 ? 97.453 36.117 74.523 1.00 39.13 146 LEU A N 1
ATOM 1024 C CA . LEU A 1 146 ? 97.477 37.552 74.788 1.00 39.74 146 LEU A CA 1
ATOM 1025 C C . LEU A 1 146 ? 96.362 37.978 75.742 1.00 40.34 146 LEU A C 1
ATOM 1026 O O . LEU A 1 146 ? 96.423 39.065 76.335 1.00 40.28 146 LEU A O 1
ATOM 1031 N N . THR A 1 147 ? 95.347 37.122 75.879 1.00 40.93 147 THR A N 1
ATOM 1032 C CA . THR A 1 147 ? 94.127 37.464 76.609 1.00 41.76 147 THR A CA 1
ATOM 1033 C C . THR A 1 147 ? 94.405 37.529 78.104 1.00 42.16 147 THR A C 1
ATOM 1034 O O . THR A 1 147 ? 94.875 36.560 78.703 1.00 42.36 147 THR A O 1
ATOM 1038 N N . GLY A 1 148 ? 94.127 38.689 78.691 1.00 42.66 148 GLY A N 1
ATOM 1039 C CA . GLY A 1 148 ? 94.341 38.901 80.119 1.00 43.05 148 GLY A CA 1
ATOM 1040 C C . GLY A 1 148 ? 95.758 39.336 80.439 1.00 43.20 148 GLY A C 1
ATOM 1041 O O . GLY A 1 148 ? 96.170 39.313 81.603 1.00 43.28 148 GLY A O 1
ATOM 1042 N N . SER A 1 149 ? 96.500 39.720 79.400 1.00 43.18 149 SER A N 1
ATOM 1043 C CA . SER A 1 149 ? 97.863 40.232 79.536 1.00 42.96 149 SER A CA 1
ATOM 1044 C C . SER A 1 149 ? 97.949 41.579 78.818 1.00 42.74 149 SER A C 1
ATOM 1045 O O . SER A 1 149 ? 98.129 42.626 79.449 1.00 42.76 149 SER A O 1
ATOM 1048 N N . SER A 1 150 ? 97.804 41.542 77.496 1.00 42.31 150 SER A N 1
ATOM 1049 C CA . SER A 1 150 ? 97.797 42.759 76.679 1.00 41.83 150 SER A CA 1
ATOM 1050 C C . SER A 1 150 ? 96.465 42.996 75.956 1.00 41.45 150 SER A C 1
ATOM 1051 O O . SER A 1 150 ? 96.225 44.096 75.442 1.00 41.29 150 SER A O 1
ATOM 1054 N N . VAL A 1 151 ? 95.606 41.971 75.931 1.00 41.10 151 VAL A N 1
ATOM 1055 C CA . VAL A 1 151 ? 94.273 42.062 75.303 1.00 41.01 151 VAL A CA 1
ATOM 1056 C C . VAL A 1 151 ? 93.119 41.770 76.277 1.00 41.25 151 VAL A C 1
ATOM 1057 O O . VAL A 1 151 ? 93.005 40.662 76.818 1.00 41.07 151 VAL A O 1
ATOM 1061 N N . TYR A 1 152 ? 92.251 42.763 76.460 1.00 41.61 152 TYR A N 1
ATOM 1062 C CA . TYR A 1 152 ? 91.142 42.676 77.410 1.00 42.19 152 TYR A CA 1
ATOM 1063 C C . TYR A 1 152 ? 89.781 42.957 76.762 1.00 42.61 152 TYR A C 1
ATOM 1064 O O . TYR A 1 152 ? 89.676 43.744 75.812 1.00 42.35 152 TYR A O 1
ATOM 1073 N N . TYR A 1 153 ? 88.748 42.308 77.300 1.00 43.13 153 TYR A N 1
ATOM 1074 C CA . TYR A 1 153 ? 87.355 42.540 76.901 1.00 43.68 153 TYR A CA 1
ATOM 1075 C C . TYR A 1 153 ? 86.569 43.280 77.986 1.00 44.35 153 TYR A C 1
ATOM 1076 O O . TYR A 1 153 ? 85.354 43.456 77.882 1.00 44.32 153 TYR A O 1
ATOM 1085 N N . ALA A 1 154 ? 87.295 43.721 79.011 1.00 45.40 154 ALA A N 1
ATOM 1086 C CA . ALA A 1 154 ? 86.748 44.410 80.174 1.00 46.50 154 ALA A CA 1
ATOM 1087 C C . ALA A 1 154 ? 87.894 44.953 81.013 1.00 47.17 154 ALA A C 1
ATOM 1088 O O . ALA A 1 154 ? 89.012 44.427 80.968 1.00 47.26 154 ALA A O 1
ATOM 1090 N N . VAL A 1 155 ? 87.608 46.000 81.784 1.00 48.07 155 VAL A N 1
ATOM 1091 C CA . VAL A 1 155 ? 88.585 46.572 82.701 1.00 48.83 155 VAL A CA 1
ATOM 1092 C C . VAL A 1 155 ? 88.334 46.085 84.135 1.00 49.54 155 VAL A C 1
ATOM 1093 O O . VAL A 1 155 ? 87.605 46.724 84.900 1.00 49.60 155 VAL A O 1
ATOM 1097 N N . LYS A 1 156 ? 88.943 44.952 84.487 1.00 50.24 156 LYS A N 1
ATOM 1098 C CA . LYS A 1 156 ? 88.870 44.412 85.846 1.00 51.02 156 LYS A CA 1
ATOM 1099 C C . LYS A 1 156 ? 89.829 45.127 86.795 1.00 51.35 156 LYS A C 1
ATOM 1100 O O . LYS A 1 156 ? 89.752 44.953 88.011 1.00 51.79 156 LYS A O 1
ATOM 1106 N N . SER A 1 157 ? 90.732 45.924 86.230 1.00 51.83 157 SER A N 1
ATOM 1107 C CA . SER A 1 157 ? 91.710 46.698 86.995 1.00 52.09 157 SER A CA 1
ATOM 1108 C C . SER A 1 157 ? 92.368 47.733 86.086 1.00 52.32 157 SER A C 1
ATOM 1109 O O . SER A 1 157 ? 92.785 47.408 84.968 1.00 52.34 157 SER A O 1
ATOM 1112 N N . VAL A 1 158 ? 92.464 48.973 86.566 1.00 52.52 158 VAL A N 1
ATOM 1113 C CA . VAL A 1 158 ? 93.080 50.063 85.797 1.00 52.61 158 VAL A CA 1
ATOM 1114 C C . VAL A 1 158 ? 94.609 49.917 85.741 1.00 52.75 158 VAL A C 1
ATOM 1115 O O . VAL A 1 158 ? 95.251 50.380 84.792 1.00 52.81 158 VAL A O 1
ATOM 1119 N N . GLU A 1 159 ? 95.179 49.269 86.758 1.00 52.66 159 GLU A N 1
ATOM 1120 C CA . GLU A 1 159 ? 96.611 48.924 86.792 1.00 52.81 159 GLU A CA 1
ATOM 1121 C C . GLU A 1 159 ? 97.140 48.438 85.440 1.00 52.34 159 GLU A C 1
ATOM 1122 O O . GLU A 1 159 ? 98.217 48.852 84.996 1.00 52.30 159 GLU A O 1
ATOM 1128 N N . ASP A 1 160 ? 96.360 47.570 84.799 1.00 51.71 160 ASP A N 1
ATOM 1129 C CA . ASP A 1 160 ? 96.698 46.976 83.513 1.00 51.11 160 ASP A CA 1
ATOM 1130 C C . ASP A 1 160 ? 96.827 47.984 82.382 1.00 51.02 160 ASP A C 1
ATOM 1131 O O . ASP A 1 160 ? 97.555 47.747 81.421 1.00 51.20 160 ASP A O 1
ATOM 1136 N N . PHE A 1 161 ? 96.137 49.111 82.506 1.00 50.85 161 PHE A N 1
ATOM 1137 C CA . PHE A 1 161 ? 96.155 50.145 81.478 1.00 50.79 161 PHE A CA 1
ATOM 1138 C C . PHE A 1 161 ? 97.043 51.357 81.807 1.00 50.47 161 PHE A C 1
ATOM 1139 O O . PHE A 1 161 ? 97.113 52.290 81.010 1.00 50.57 161 PHE A O 1
ATOM 1147 N N . LYS A 1 162 ? 97.725 51.333 82.957 1.00 50.15 162 LYS A N 1
ATOM 1148 C CA . LYS A 1 162 ? 98.471 52.500 83.473 1.00 49.77 162 LYS A CA 1
ATOM 1149 C C . LYS A 1 162 ? 99.835 52.689 82.824 1.00 49.60 162 LYS A C 1
ATOM 1150 O O . LYS A 1 162 ? 100.687 51.792 82.871 1.00 49.61 162 LYS A O 1
ATOM 1156 N N . GLY A 1 163 ? 100.039 53.872 82.241 1.00 49.27 163 GLY A N 1
ATOM 1157 C CA . GLY A 1 163 ? 101.262 54.195 81.501 1.00 48.74 163 GLY A CA 1
ATOM 1158 C C . GLY A 1 163 ? 101.476 53.298 80.291 1.00 48.60 163 GLY A C 1
ATOM 1159 O O . GLY A 1 163 ? 102.608 52.928 79.974 1.00 48.35 163 GLY A O 1
ATOM 1160 N N . LYS A 1 164 ? 100.376 52.953 79.620 1.00 48.46 164 LYS A N 1
ATOM 1161 C CA . LYS A 1 164 ? 100.397 52.067 78.454 1.00 48.02 164 LYS A CA 1
ATOM 1162 C C . LYS A 1 164 ? 99.779 52.741 77.232 1.00 47.61 164 LYS A C 1
ATOM 1163 O O . LYS A 1 164 ? 98.930 53.627 77.362 1.00 47.38 164 LYS A O 1
ATOM 1169 N N . ARG A 1 165 ? 100.213 52.315 76.046 1.00 47.08 165 ARG A N 1
ATOM 1170 C CA . ARG A 1 165 ? 99.580 52.734 74.793 1.00 46.80 165 ARG A CA 1
ATOM 1171 C C . ARG A 1 165 ? 98.400 51.802 74.504 1.00 46.01 165 ARG A C 1
ATOM 1172 O O . ARG A 1 165 ? 98.582 50.607 74.291 1.00 45.63 165 ARG A O 1
ATOM 1180 N N . VAL A 1 166 ? 97.189 52.353 74.525 1.00 45.61 166 VAL A N 1
ATOM 1181 C CA . VAL A 1 166 ? 95.971 51.540 74.454 1.00 45.25 166 VAL A CA 1
ATOM 1182 C C . VAL A 1 166 ? 95.005 51.967 73.351 1.00 44.86 166 VAL A C 1
ATOM 1183 O O . VAL A 1 166 ? 94.656 53.150 73.234 1.00 44.80 166 VAL A O 1
ATOM 1187 N N . VAL A 1 167 ? 94.585 50.992 72.543 1.00 44.29 167 VAL A N 1
ATOM 1188 C CA . VAL A 1 167 ? 93.496 51.210 71.596 1.00 44.10 167 VAL A CA 1
ATOM 1189 C C . VAL A 1 167 ? 92.184 50.584 72.093 1.00 44.03 167 VAL A C 1
ATOM 1190 O O . VAL A 1 167 ? 92.173 49.487 72.665 1.00 43.90 167 VAL A O 1
ATOM 1194 N N . ILE A 1 168 ? 91.091 51.305 71.868 1.00 44.07 168 ILE A N 1
ATOM 1195 C CA . ILE A 1 168 ? 89.784 50.933 72.373 1.00 44.28 168 ILE A CA 1
ATOM 1196 C C . ILE A 1 168 ? 88.827 50.711 71.209 1.00 44.47 168 ILE A C 1
ATOM 1197 O O . ILE A 1 168 ? 88.711 51.563 70.327 1.00 44.44 168 ILE A O 1
ATOM 1202 N N . VAL A 1 169 ? 88.149 49.562 71.217 1.00 44.60 169 VAL A N 1
ATOM 1203 C CA . VAL A 1 169 ? 87.195 49.207 70.163 1.00 44.79 169 VAL A CA 1
ATOM 1204 C C . VAL A 1 169 ? 85.758 49.234 70.686 1.00 44.97 169 VAL A C 1
ATOM 1205 O O . VAL A 1 169 ? 85.459 48.661 71.737 1.00 45.05 169 VAL A O 1
ATOM 1209 N N . GLY A 1 170 ? 84.882 49.912 69.950 1.00 45.31 170 GLY A N 1
ATOM 1210 C CA . GLY A 1 170 ? 83.467 49.989 70.294 1.00 46.03 170 GLY A CA 1
ATOM 1211 C C . GLY A 1 170 ? 82.880 51.379 70.149 1.00 46.72 170 GLY A C 1
ATOM 1212 O O . GLY A 1 170 ? 83.604 52.359 69.981 1.00 46.70 170 GLY A O 1
ATOM 1213 N N . GLY A 1 171 ? 81.557 51.460 70.223 1.00 47.42 171 GLY A N 1
ATOM 1214 C CA . GLY A 1 171 ? 80.853 52.731 70.114 1.00 48.49 171 GLY A CA 1
ATOM 1215 C C . GLY A 1 171 ? 79.590 52.776 70.950 1.00 49.28 171 GLY A C 1
ATOM 1216 O O . GLY A 1 171 ? 78.627 53.453 70.593 1.00 49.54 171 GLY A O 1
ATOM 1217 N N . GLY A 1 172 ? 79.596 52.037 72.057 1.00 50.15 172 GLY A N 1
ATOM 1218 C CA . GLY A 1 172 ? 78.526 52.091 73.056 1.00 50.93 172 GLY A CA 1
ATOM 1219 C C . GLY A 1 172 ? 79.031 52.747 74.328 1.00 51.53 172 GLY A C 1
ATOM 1220 O O . GLY A 1 172 ? 80.155 53.263 74.365 1.00 51.58 172 GLY A O 1
ATOM 1221 N N . ASP A 1 173 ? 78.212 52.717 75.376 1.00 52.27 173 ASP A N 1
ATOM 1222 C CA . ASP A 1 173 ? 78.529 53.412 76.629 1.00 53.10 173 ASP A CA 1
ATOM 1223 C C . ASP A 1 173 ? 79.840 52.975 77.275 1.00 53.41 173 ASP A C 1
ATOM 1224 O O . ASP A 1 173 ? 80.586 53.809 77.786 1.00 53.51 173 ASP A O 1
ATOM 1229 N N . SER A 1 174 ? 80.127 51.675 77.223 1.00 53.61 174 SER A N 1
ATOM 1230 C CA . SER A 1 174 ? 81.356 51.126 77.794 1.00 53.83 174 SER A CA 1
ATOM 1231 C C . SER A 1 174 ? 82.631 51.646 77.116 1.00 54.15 174 SER A C 1
ATOM 1232 O O . SER A 1 174 ? 83.598 51.996 77.798 1.00 54.21 174 SER A O 1
ATOM 1235 N N . ALA A 1 175 ? 82.636 51.687 75.784 1.00 54.33 175 ALA A N 1
ATOM 1236 C CA . ALA A 1 175 ? 83.815 52.137 75.041 1.00 54.66 175 ALA A CA 1
ATOM 1237 C C . ALA A 1 175 ? 84.054 53.638 75.222 1.00 54.84 175 ALA A C 1
ATOM 1238 O O . ALA A 1 175 ? 85.193 54.072 75.418 1.00 54.73 175 ALA A O 1
ATOM 1240 N N . LEU A 1 176 ? 82.970 54.412 75.160 1.00 55.10 176 LEU A N 1
ATOM 1241 C CA . LEU A 1 176 ? 83.002 55.852 75.411 1.00 55.47 176 LEU A CA 1
ATOM 1242 C C . LEU A 1 176 ? 83.565 56.182 76.799 1.00 55.73 176 LEU A C 1
ATOM 1243 O O . LEU A 1 176 ? 84.613 56.833 76.914 1.00 55.69 176 LEU A O 1
ATOM 1248 N N . ASP A 1 177 ? 82.884 55.700 77.842 1.00 55.93 177 ASP A N 1
ATOM 1249 C CA . ASP A 1 177 ? 83.270 55.945 79.232 1.00 55.75 177 ASP A CA 1
ATOM 1250 C C . ASP A 1 177 ? 84.760 55.731 79.472 1.00 55.97 177 ASP A C 1
ATOM 1251 O O . ASP A 1 177 ? 85.431 56.593 80.037 1.00 56.08 177 ASP A O 1
ATOM 1256 N N . TRP A 1 178 ? 85.271 54.586 79.030 1.00 56.11 178 TRP A N 1
ATOM 1257 C CA . TRP A 1 178 ? 86.647 54.192 79.317 1.00 56.19 178 TRP A CA 1
ATOM 1258 C C . TRP A 1 178 ? 87.695 54.940 78.499 1.00 56.44 178 TRP A C 1
ATOM 1259 O O . TRP A 1 178 ? 88.867 54.986 78.888 1.00 56.36 178 TRP A O 1
ATOM 1270 N N . THR A 1 179 ? 87.283 55.527 77.376 1.00 56.88 179 THR A N 1
ATOM 1271 C CA . THR A 1 179 ? 88.200 56.357 76.582 1.00 57.37 179 THR A CA 1
ATOM 1272 C C . THR A 1 179 ? 88.602 57.613 77.354 1.00 57.49 179 THR A C 1
ATOM 1273 O O . THR A 1 179 ? 89.752 58.044 77.286 1.00 57.56 179 THR A O 1
ATOM 1277 N N . VAL A 1 180 ? 87.661 58.176 78.109 1.00 57.63 180 VAL A N 1
ATOM 1278 C CA . VAL A 1 180 ? 87.954 59.351 78.931 1.00 57.78 180 VAL A CA 1
ATOM 1279 C C . VAL A 1 180 ? 88.608 58.966 80.270 1.00 57.92 180 VAL A C 1
ATOM 1280 O O . VAL A 1 180 ? 89.440 59.705 80.800 1.00 57.95 180 VAL A O 1
ATOM 1284 N N . GLY A 1 181 ? 88.247 57.796 80.791 1.00 57.96 181 GLY A N 1
ATOM 1285 C CA . GLY A 1 181 ? 88.748 57.333 82.080 1.00 58.20 181 GLY A CA 1
ATOM 1286 C C . GLY A 1 181 ? 90.223 56.980 82.099 1.00 58.43 181 GLY A C 1
ATOM 1287 O O . GLY A 1 181 ? 90.855 56.999 83.156 1.00 58.39 181 GLY A O 1
ATOM 1288 N N . LEU A 1 182 ? 90.772 56.668 80.925 1.00 58.74 182 LEU A N 1
ATOM 1289 C CA . LEU A 1 182 ? 92.152 56.200 80.805 1.00 58.92 182 LEU A CA 1
ATOM 1290 C C . LEU A 1 182 ? 93.139 57.266 80.304 1.00 59.06 182 LEU A C 1
ATOM 1291 O O . LEU A 1 182 ? 94.355 57.038 80.304 1.00 58.96 182 LEU A O 1
ATOM 1296 N N . ILE A 1 183 ? 92.613 58.413 79.874 1.00 59.13 183 ILE A N 1
ATOM 1297 C CA . ILE A 1 183 ? 93.436 59.549 79.439 1.00 59.29 183 ILE A CA 1
ATOM 1298 C C . ILE A 1 183 ? 94.556 59.842 80.452 1.00 59.61 183 ILE A C 1
ATOM 1299 O O . ILE A 1 183 ? 95.735 59.902 80.089 1.00 59.68 183 ILE A O 1
ATOM 1304 N N . LYS A 1 184 ? 94.173 59.995 81.717 1.00 59.86 184 LYS A N 1
ATOM 1305 C CA . LYS A 1 184 ? 95.110 60.303 82.802 1.00 60.30 184 LYS A CA 1
ATOM 1306 C C . LYS A 1 184 ? 95.979 59.112 83.213 1.00 60.30 184 LYS A C 1
ATOM 1307 O O . LYS A 1 184 ? 97.120 59.293 83.652 1.00 60.31 184 LYS A O 1
ATOM 1313 N N . ASN A 1 185 ? 95.433 57.905 83.067 1.00 60.08 185 ASN A N 1
ATOM 1314 C CA . ASN A 1 185 ? 96.132 56.677 83.441 1.00 59.84 185 ASN A CA 1
ATOM 1315 C C . ASN A 1 185 ? 97.169 56.217 82.417 1.00 59.66 185 ASN A C 1
ATOM 1316 O O . ASN A 1 185 ? 98.282 55.833 82.781 1.00 59.60 185 ASN A O 1
ATOM 1321 N N . ALA A 1 186 ? 96.795 56.262 81.140 1.00 59.35 186 ALA A N 1
ATOM 1322 C CA . ALA A 1 186 ? 97.589 55.663 80.071 1.00 58.96 186 ALA A CA 1
ATOM 1323 C C . ALA A 1 186 ? 98.488 56.671 79.363 1.00 58.74 186 ALA A C 1
ATOM 1324 O O . ALA A 1 186 ? 98.217 57.876 79.378 1.00 58.63 186 ALA A O 1
ATOM 1326 N N . ALA A 1 187 ? 99.551 56.156 78.742 1.00 58.47 187 ALA A N 1
ATOM 1327 C CA . ALA A 1 187 ? 100.455 56.956 77.920 1.00 58.17 187 ALA A CA 1
ATOM 1328 C C . ALA A 1 187 ? 99.763 57.486 76.662 1.00 58.06 187 ALA A C 1
ATOM 1329 O O . ALA A 1 187 ? 100.041 58.600 76.224 1.00 58.23 187 ALA A O 1
ATOM 1331 N N . SER A 1 188 ? 98.862 56.692 76.087 1.00 57.87 188 SER A N 1
ATOM 1332 C CA . SER A 1 188 ? 98.032 57.150 74.966 1.00 57.65 188 SER A CA 1
ATOM 1333 C C . SER A 1 188 ? 96.730 56.365 74.878 1.00 57.57 188 SER A C 1
ATOM 1334 O O . SER A 1 188 ? 96.687 55.185 75.231 1.00 57.45 188 SER A O 1
ATOM 1337 N N . VAL A 1 189 ? 95.672 57.033 74.418 1.00 57.51 189 VAL A N 1
ATOM 1338 C CA . VAL A 1 189 ? 94.356 56.415 74.254 1.00 57.51 189 VAL A CA 1
ATOM 1339 C C . VAL A 1 189 ? 93.837 56.660 72.836 1.00 57.71 189 VAL A C 1
ATOM 1340 O O . VAL A 1 189 ? 93.774 57.807 72.387 1.00 57.77 189 VAL A O 1
ATOM 1344 N N . THR A 1 190 ? 93.472 55.578 72.142 1.00 57.79 190 THR A N 1
ATOM 1345 C CA . THR A 1 190 ? 92.946 55.661 70.775 1.00 57.73 190 THR A CA 1
ATOM 1346 C C . THR A 1 190 ? 91.644 54.865 70.609 1.00 57.98 190 THR A C 1
ATOM 1347 O O . THR A 1 190 ? 91.636 53.642 70.767 1.00 57.87 190 THR A O 1
ATOM 1351 N N . LEU A 1 191 ? 90.557 55.566 70.280 1.00 58.15 191 LEU A N 1
ATOM 1352 C CA . LEU A 1 191 ? 89.252 54.936 70.067 1.00 58.47 191 LEU A CA 1
ATOM 1353 C C . LEU A 1 191 ? 89.000 54.629 68.595 1.00 58.93 191 LEU A C 1
ATOM 1354 O O . LEU A 1 191 ? 89.183 55.488 67.730 1.00 58.89 191 LEU A O 1
ATOM 1359 N N . VAL A 1 192 ? 88.571 53.395 68.334 1.00 59.49 192 VAL A N 1
ATOM 1360 C CA . VAL A 1 192 ? 88.274 52.918 66.983 1.00 60.14 192 VAL A CA 1
ATOM 1361 C C . VAL A 1 192 ? 86.931 52.175 66.957 1.00 60.74 192 VAL A C 1
ATOM 1362 O O . VAL A 1 192 ? 86.740 51.192 67.674 1.00 60.77 192 VAL A O 1
ATOM 1366 N N . HIS A 1 193 ? 86.002 52.668 66.143 1.00 61.54 193 HIS A N 1
ATOM 1367 C CA . HIS A 1 193 ? 84.660 52.095 66.046 1.00 62.52 193 HIS A CA 1
ATOM 1368 C C . HIS A 1 193 ? 84.311 51.753 64.599 1.00 63.50 193 HIS A C 1
ATOM 1369 O O . HIS A 1 193 ? 84.613 52.517 63.681 1.00 63.69 193 HIS A O 1
ATOM 1376 N N . ARG A 1 194 ? 83.687 50.592 64.412 0.50 64.72 194 ARG A N 1
ATOM 1377 C CA . ARG A 1 194 ? 83.228 50.131 63.104 0.50 65.97 194 ARG A CA 1
ATOM 1378 C C . ARG A 1 194 ? 82.155 51.057 62.524 0.50 67.06 194 ARG A C 1
ATOM 1379 O O . ARG A 1 194 ? 82.153 51.344 61.324 0.50 67.03 194 ARG A O 1
ATOM 1387 N N . GLY A 1 195 ? 81.258 51.526 63.389 1.00 68.41 195 GLY A N 1
ATOM 1388 C CA . GLY A 1 195 ? 80.120 52.348 62.982 1.00 70.19 195 GLY A CA 1
ATOM 1389 C C . GLY A 1 195 ? 80.463 53.717 62.418 1.00 71.44 195 GLY A C 1
ATOM 1390 O O . GLY A 1 195 ? 81.594 54.195 62.543 1.00 71.42 195 GLY A O 1
ATOM 1391 N N . HIS A 1 196 ? 79.468 54.337 61.790 1.00 72.77 196 HIS A N 1
ATOM 1392 C CA . HIS A 1 196 ? 79.597 55.670 61.195 1.00 74.21 196 HIS A CA 1
ATOM 1393 C C . HIS A 1 196 ? 79.587 56.766 62.260 1.00 74.92 196 HIS A C 1
ATOM 1394 O O . HIS A 1 196 ? 80.194 57.825 62.080 1.00 75.00 196 HIS A O 1
ATOM 1401 N N . GLU A 1 197 ? 78.891 56.489 63.362 1.00 75.90 197 GLU A N 1
ATOM 1402 C CA . GLU A 1 197 ? 78.748 57.406 64.493 1.00 76.86 197 GLU A CA 1
ATOM 1403 C C . GLU A 1 197 ? 78.605 56.593 65.783 1.00 77.43 197 GLU A C 1
ATOM 1404 O O . GLU A 1 197 ? 78.549 55.361 65.742 1.00 77.54 197 GLU A O 1
ATOM 1410 N N . PHE A 1 198 ? 78.532 57.282 66.921 1.00 78.26 198 PHE A N 1
ATOM 1411 C CA . PHE A 1 198 ? 78.472 56.617 68.223 1.00 79.01 198 PHE A CA 1
ATOM 1412 C C . PHE A 1 198 ? 77.050 56.396 68.739 1.00 79.67 198 PHE A C 1
ATOM 1413 O O . PHE A 1 198 ? 76.190 57.274 68.624 1.00 79.61 198 PHE A O 1
ATOM 1421 N N . GLN A 1 199 ? 76.823 55.211 69.305 1.00 80.55 199 GLN A N 1
ATOM 1422 C CA . GLN A 1 199 ? 75.509 54.817 69.822 1.00 81.38 199 GLN A CA 1
ATOM 1423 C C . GLN A 1 199 ? 75.343 55.175 71.301 1.00 81.96 199 GLN A C 1
ATOM 1424 O O . GLN A 1 199 ? 76.311 55.165 72.071 1.00 81.88 199 GLN A O 1
ATOM 1430 N N . GLY A 1 200 ? 74.103 55.483 71.682 1.00 82.73 200 GLY A N 1
ATOM 1431 C CA . GLY A 1 200 ? 73.790 56.000 73.015 1.00 83.51 200 GLY A CA 1
ATOM 1432 C C . GLY A 1 200 ? 74.214 57.453 73.133 1.00 84.07 200 GLY A C 1
ATOM 1433 O O . GLY A 1 200 ? 74.939 57.822 74.062 1.00 84.12 200 GLY A O 1
ATOM 1434 N N . HIS A 1 201 ? 73.756 58.274 72.187 1.00 84.53 201 HIS A N 1
ATOM 1435 C CA . HIS A 1 201 ? 74.199 59.665 72.072 1.00 85.04 201 HIS A CA 1
ATOM 1436 C C . HIS A 1 201 ? 73.528 60.590 73.095 1.00 85.17 201 HIS A C 1
ATOM 1437 O O . HIS A 1 201 ? 72.489 61.195 72.819 1.00 85.23 201 HIS A O 1
ATOM 1444 N N . GLY A 1 202 ? 74.140 60.692 74.275 1.00 85.38 202 GLY A N 1
ATOM 1445 C CA . GLY A 1 202 ? 73.618 61.522 75.364 1.00 85.49 202 GLY A CA 1
ATOM 1446 C C . GLY A 1 202 ? 74.656 62.460 75.955 1.00 85.57 202 GLY A C 1
ATOM 1447 O O . GLY A 1 202 ? 75.475 63.028 75.227 1.00 85.50 202 GLY A O 1
ATOM 1448 N N . LYS A 1 203 ? 74.616 62.614 77.279 1.00 85.70 203 LYS A N 1
ATOM 1449 C CA . LYS A 1 203 ? 75.516 63.515 78.016 1.00 85.76 203 LYS A CA 1
ATOM 1450 C C . LYS A 1 203 ? 76.988 63.162 77.785 1.00 85.77 203 LYS A C 1
ATOM 1451 O O . LYS A 1 203 ? 77.803 64.031 77.461 1.00 85.69 203 LYS A O 1
ATOM 1457 N N . THR A 1 204 ? 77.308 61.879 77.953 1.00 85.82 204 THR A N 1
ATOM 1458 C CA . THR A 1 204 ? 78.672 61.363 77.794 1.00 85.84 204 THR A CA 1
ATOM 1459 C C . THR A 1 204 ? 79.147 61.400 76.338 1.00 85.79 204 THR A C 1
ATOM 1460 O O . THR A 1 204 ? 80.342 61.554 76.069 1.00 85.58 204 THR A O 1
ATOM 1464 N N . ALA A 1 205 ? 78.202 61.258 75.409 1.00 85.76 205 ALA A N 1
ATOM 1465 C CA . ALA A 1 205 ? 78.493 61.335 73.977 1.00 85.63 205 ALA A CA 1
ATOM 1466 C C . ALA A 1 205 ? 78.477 62.776 73.443 1.00 85.52 205 ALA A C 1
ATOM 1467 O O . ALA A 1 205 ? 78.856 63.018 72.293 1.00 85.55 205 ALA A O 1
ATOM 1469 N N . HIS A 1 206 ? 78.041 63.723 74.275 1.00 85.24 206 HIS A N 1
ATOM 1470 C CA . HIS A 1 206 ? 78.067 65.145 73.913 1.00 84.97 206 HIS A CA 1
ATOM 1471 C C . HIS A 1 206 ? 79.464 65.758 74.068 1.00 84.60 206 HIS A C 1
ATOM 1472 O O . HIS A 1 206 ? 79.797 66.745 73.402 1.00 84.60 206 HIS A O 1
ATOM 1479 N N . GLU A 1 207 ? 80.281 65.162 74.932 1.00 84.05 207 GLU A N 1
ATOM 1480 C CA . GLU A 1 207 ? 81.601 65.709 75.238 1.00 83.43 207 GLU A CA 1
ATOM 1481 C C . GLU A 1 207 ? 82.775 64.789 74.883 1.00 82.74 207 GLU A C 1
ATOM 1482 O O . GLU A 1 207 ? 83.906 65.032 75.314 1.00 82.67 207 GLU A O 1
ATOM 1488 N N . VAL A 1 208 ? 82.510 63.754 74.084 1.00 81.91 208 VAL A N 1
ATOM 1489 C CA . VAL A 1 208 ? 83.560 62.808 73.661 1.00 81.08 208 VAL A CA 1
ATOM 1490 C C . VAL A 1 208 ? 84.549 63.381 72.642 1.00 80.36 208 VAL A C 1
ATOM 1491 O O . VAL A 1 208 ? 85.735 63.039 72.666 1.00 80.18 208 VAL A O 1
ATOM 1495 N N . GLU A 1 209 ? 84.054 64.246 71.758 1.00 79.45 209 GLU A N 1
ATOM 1496 C CA . GLU A 1 209 ? 84.854 64.814 70.670 1.00 78.55 209 GLU A CA 1
ATOM 1497 C C . GLU A 1 209 ? 85.938 65.785 71.157 1.00 77.87 209 GLU A C 1
ATOM 1498 O O . GLU A 1 209 ? 86.880 66.088 70.421 1.00 77.73 209 GLU A O 1
ATOM 1504 N N . ARG A 1 210 ? 85.807 66.251 72.399 1.00 76.98 210 ARG A N 1
ATOM 1505 C CA . ARG A 1 210 ? 86.696 67.269 72.962 1.00 76.17 210 ARG A CA 1
ATOM 1506 C C . ARG A 1 210 ? 88.172 66.854 72.981 1.00 75.40 210 ARG A C 1
ATOM 1507 O O . ARG A 1 210 ? 89.022 67.567 72.444 1.00 75.32 210 ARG A O 1
ATOM 1515 N N . ALA A 1 211 ? 88.460 65.701 73.586 1.00 74.37 211 ALA A N 1
ATOM 1516 C CA . ALA A 1 211 ? 89.828 65.184 73.697 1.00 73.38 211 ALA A CA 1
ATOM 1517 C C . ALA A 1 211 ? 90.424 64.795 72.337 1.00 72.67 211 ALA A C 1
ATOM 1518 O O . ALA A 1 211 ? 91.645 64.728 72.173 1.00 72.43 211 ALA A O 1
ATOM 1520 N N . ARG A 1 212 ? 89.539 64.537 71.378 1.00 71.86 212 ARG A N 1
ATOM 1521 C CA . ARG A 1 212 ? 89.896 64.246 69.992 1.00 71.07 212 ARG A CA 1
ATOM 1522 C C . ARG A 1 212 ? 90.458 65.501 69.296 1.00 70.58 212 ARG A C 1
ATOM 1523 O O . ARG A 1 212 ? 91.562 65.468 68.743 1.00 70.31 212 ARG A O 1
ATOM 1531 N N . ALA A 1 213 ? 89.696 66.596 69.338 1.00 69.98 213 ALA A N 1
ATOM 1532 C CA . ALA A 1 213 ? 90.130 67.889 68.796 1.00 69.55 213 ALA A CA 1
ATOM 1533 C C . ALA A 1 213 ? 91.311 68.460 69.591 1.00 69.27 213 ALA A C 1
ATOM 1534 O O . ALA A 1 213 ? 92.233 69.052 69.020 1.00 69.32 213 ALA A O 1
ATOM 1536 N N . ASN A 1 214 ? 91.267 68.257 70.908 1.00 68.83 214 ASN A N 1
ATOM 1537 C CA . ASN A 1 214 ? 92.335 68.627 71.840 1.00 68.33 214 ASN A CA 1
ATOM 1538 C C . ASN A 1 214 ? 93.677 67.968 71.501 1.00 67.80 214 ASN A C 1
ATOM 1539 O O . ASN A 1 214 ? 94.740 68.549 71.738 1.00 67.81 214 ASN A O 1
ATOM 1544 N N . GLY A 1 215 ? 93.618 66.752 70.959 1.00 67.05 215 GLY A N 1
ATOM 1545 C CA . GLY A 1 215 ? 94.818 66.001 70.604 1.00 66.09 215 GLY A CA 1
ATOM 1546 C C . GLY A 1 215 ? 95.330 65.088 71.706 1.00 65.46 215 GLY A C 1
ATOM 1547 O O . GLY A 1 215 ? 96.358 64.427 71.536 1.00 65.41 215 GLY A O 1
ATOM 1548 N N . THR A 1 216 ? 94.623 65.050 72.835 1.00 64.68 216 THR A N 1
ATOM 1549 C CA . THR A 1 216 ? 94.985 64.151 73.940 1.00 63.87 216 THR A CA 1
ATOM 1550 C C . THR A 1 216 ? 94.665 62.689 73.607 1.00 63.18 216 THR A C 1
ATOM 1551 O O . THR A 1 216 ? 95.339 61.775 74.089 1.00 63.01 216 THR A O 1
ATOM 1555 N N . ILE A 1 217 ? 93.641 62.480 72.777 1.00 62.38 217 ILE A N 1
ATOM 1556 C CA . ILE A 1 217 ? 93.315 61.149 72.239 1.00 61.62 217 ILE A CA 1
ATOM 1557 C C . ILE A 1 217 ? 93.135 61.173 70.715 1.00 60.97 217 ILE A C 1
ATOM 1558 O O . ILE A 1 217 ? 92.987 62.242 70.108 1.00 60.92 217 ILE A O 1
ATOM 1563 N N . ASP A 1 218 ? 93.148 59.987 70.112 1.00 60.05 218 ASP A N 1
ATOM 1564 C CA . ASP A 1 218 ? 92.772 59.820 68.713 1.00 59.09 218 ASP A CA 1
ATOM 1565 C C . ASP A 1 218 ? 91.467 59.031 68.597 1.00 58.69 218 ASP A C 1
ATOM 1566 O O . ASP A 1 218 ? 91.268 58.033 69.296 1.00 58.53 218 ASP A O 1
ATOM 1571 N N . VAL A 1 219 ? 90.573 59.499 67.725 1.00 57.95 219 VAL A N 1
ATOM 1572 C CA . VAL A 1 219 ? 89.305 58.814 67.463 1.00 57.21 219 VAL A CA 1
ATOM 1573 C C . VAL A 1 219 ? 89.175 58.479 65.979 1.00 56.60 219 VAL A C 1
ATOM 1574 O O . VAL A 1 219 ? 89.419 59.330 65.118 1.00 56.59 219 VAL A O 1
ATOM 1578 N N . TYR A 1 220 ? 88.803 57.232 65.691 1.00 55.71 220 TYR A N 1
ATOM 1579 C CA . TYR A 1 220 ? 88.545 56.790 64.319 1.00 54.67 220 TYR A CA 1
ATOM 1580 C C . TYR A 1 220 ? 87.210 56.068 64.204 1.00 54.22 220 TYR A C 1
ATOM 1581 O O . TYR A 1 220 ? 87.042 54.968 64.734 1.00 54.12 220 TYR A O 1
ATOM 1590 N N . LEU A 1 221 ? 86.257 56.704 63.530 1.00 53.63 221 LEU A N 1
ATOM 1591 C CA . LEU A 1 221 ? 85.027 56.032 63.132 1.00 53.19 221 LEU A CA 1
ATOM 1592 C C . LEU A 1 221 ? 85.218 55.408 61.755 1.00 52.82 221 LEU A C 1
ATOM 1593 O O . LEU A 1 221 ? 86.162 55.743 61.039 1.00 52.74 221 LEU A O 1
ATOM 1598 N N . GLU A 1 222 ? 84.318 54.493 61.403 1.00 52.32 222 GLU A N 1
ATOM 1599 C CA . GLU A 1 222 ? 84.359 53.765 60.138 1.00 51.86 222 GLU A CA 1
ATOM 1600 C C . GLU A 1 222 ? 85.632 52.941 59.928 1.00 51.28 222 GLU A C 1
ATOM 1601 O O . GLU A 1 222 ? 85.945 52.564 58.797 1.00 51.31 222 GLU A O 1
ATOM 1607 N N . THR A 1 223 ? 86.364 52.669 61.008 1.00 50.50 223 THR A N 1
ATOM 1608 C CA . THR A 1 223 ? 87.565 51.835 60.916 1.00 49.72 223 THR A CA 1
ATOM 1609 C C 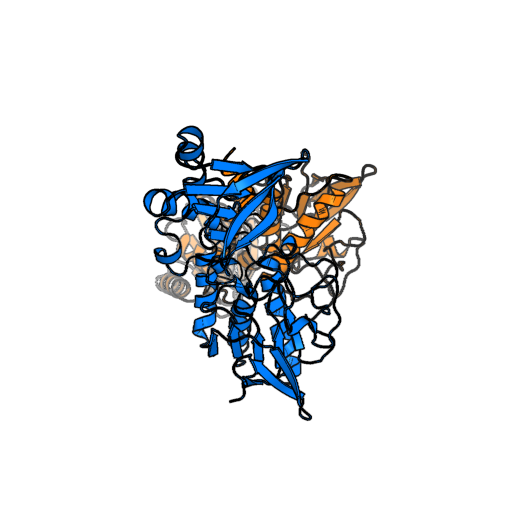. THR A 1 223 ? 87.502 50.604 61.831 1.00 49.11 223 THR A C 1
ATOM 1610 O O . THR A 1 223 ? 86.778 50.587 62.831 1.00 48.82 223 THR A O 1
ATOM 1614 N N . GLU A 1 224 ? 88.252 49.569 61.457 1.00 48.21 224 GLU A N 1
ATOM 1615 C CA . GLU A 1 224 ? 88.276 48.319 62.208 1.00 47.38 224 GLU A CA 1
ATOM 1616 C C . GLU A 1 224 ? 89.706 47.822 62.383 1.00 46.59 224 GLU A C 1
ATOM 1617 O O . GLU A 1 224 ? 90.612 48.226 61.654 1.00 46.38 224 GLU A O 1
ATOM 1623 N N . VAL A 1 225 ? 89.911 46.951 63.364 1.00 45.78 225 VAL A N 1
ATOM 1624 C CA . VAL A 1 225 ? 91.206 46.314 63.531 1.00 44.79 225 VAL A CA 1
ATOM 1625 C C . VAL A 1 225 ? 91.339 45.254 62.437 1.00 44.57 225 VAL A C 1
ATOM 1626 O O . VAL A 1 225 ? 90.449 44.417 62.268 1.00 44.51 225 VAL A O 1
ATOM 1630 N N . ALA A 1 226 ? 92.439 45.328 61.688 1.00 43.83 226 ALA A N 1
ATOM 1631 C CA . ALA A 1 226 ? 92.733 44.398 60.610 1.00 43.41 226 ALA A CA 1
ATOM 1632 C C . ALA A 1 226 ? 93.688 43.295 61.062 1.00 43.14 226 ALA A C 1
ATOM 1633 O O . ALA A 1 226 ? 93.613 42.160 60.588 1.00 42.72 226 ALA A O 1
ATOM 1635 N N . SER A 1 227 ? 94.599 43.650 61.962 1.00 42.93 227 SER A N 1
ATOM 1636 C CA . SER A 1 227 ? 95.586 42.718 62.491 1.00 42.85 227 SER A CA 1
ATOM 1637 C C . SER A 1 227 ? 96.370 43.394 63.599 1.00 42.88 227 SER A C 1
ATOM 1638 O O . SER A 1 227 ? 96.224 44.598 63.840 1.00 42.72 227 SER A O 1
ATOM 1641 N N . ILE A 1 228 ? 97.211 42.607 64.261 1.00 43.09 228 ILE A N 1
ATOM 1642 C CA . ILE A 1 228 ? 98.014 43.083 65.379 1.00 43.26 228 ILE A CA 1
ATOM 1643 C C . ILE A 1 228 ? 99.435 42.529 65.291 1.00 43.77 228 ILE A C 1
ATOM 1644 O O . ILE A 1 228 ? 99.683 41.526 64.614 1.00 43.70 228 ILE A O 1
ATOM 1649 N N . GLU A 1 229 ? 100.369 43.200 65.959 1.00 44.47 229 GLU A N 1
ATOM 1650 C CA . GLU A 1 229 ? 101.737 42.706 66.066 1.00 45.27 229 GLU A CA 1
ATOM 1651 C C . GLU A 1 229 ? 102.081 42.424 67.514 1.00 45.37 229 GLU A C 1
ATOM 1652 O O . GLU A 1 229 ? 101.598 43.103 68.416 1.00 45.29 229 GLU A O 1
ATOM 1658 N N . GLU A 1 230 ? 102.923 41.420 67.725 1.00 46.17 230 GLU A N 1
ATOM 1659 C CA . GLU A 1 230 ? 103.370 41.048 69.066 1.00 46.93 230 GLU A CA 1
ATOM 1660 C C . GLU A 1 230 ? 104.860 40.711 69.109 1.00 47.23 230 GLU A C 1
ATOM 1661 O O . GLU A 1 230 ? 105.438 40.281 68.110 1.00 47.25 230 GLU A O 1
ATOM 1667 N N . SER A 1 231 ? 105.470 40.927 70.274 1.00 47.89 231 SER A N 1
ATOM 1668 C CA . SER A 1 231 ? 106.867 40.577 70.523 1.00 48.49 231 SER A CA 1
ATOM 1669 C C . SER A 1 231 ? 106.994 40.145 71.975 1.00 49.02 231 SER A C 1
ATOM 1670 O O . SER A 1 231 ? 106.450 40.804 72.865 1.00 49.06 231 SER A O 1
ATOM 1673 N N . ASN A 1 232 ? 107.731 39.056 72.203 1.00 49.36 232 ASN A N 1
ATOM 1674 C CA . ASN A 1 232 ? 107.842 38.400 73.519 1.00 50.00 232 ASN A CA 1
ATOM 1675 C C . ASN A 1 232 ? 106.543 38.293 74.336 1.00 49.98 232 ASN A C 1
ATOM 1676 O O . ASN A 1 232 ? 106.506 38.620 75.530 1.00 50.04 232 ASN A O 1
ATOM 1681 N N . GLY A 1 233 ? 105.487 37.830 73.665 1.00 50.00 233 GLY A N 1
ATOM 1682 C CA . GLY A 1 233 ? 104.204 37.512 74.307 1.00 49.65 233 GLY A CA 1
ATOM 1683 C C . GLY A 1 233 ? 103.363 38.704 74.728 1.00 49.42 233 GLY A C 1
ATOM 1684 O O . GLY A 1 233 ? 102.518 38.585 75.618 1.00 49.50 233 GLY A O 1
ATOM 1685 N N . VAL A 1 234 ? 103.588 39.851 74.091 1.00 49.09 234 VAL A N 1
ATOM 1686 C CA . VAL A 1 234 ? 102.834 41.067 74.399 1.00 48.83 234 VAL A CA 1
ATOM 1687 C C . VAL A 1 234 ? 102.558 41.885 73.137 1.00 48.64 234 VAL A C 1
ATOM 1688 O O . VAL A 1 234 ? 103.383 41.922 72.222 1.00 48.35 234 VAL A O 1
ATOM 1692 N N . LEU A 1 235 ? 101.381 42.515 73.092 1.00 48.41 235 LEU A N 1
ATOM 1693 C CA . LEU A 1 235 ? 101.004 43.413 71.998 1.00 48.22 235 LEU A CA 1
ATOM 1694 C C . LEU A 1 235 ? 102.073 44.482 71.772 1.00 48.32 235 LEU A C 1
ATOM 1695 O O . LEU A 1 235 ? 102.665 44.987 72.731 1.00 48.39 235 LEU A O 1
ATOM 1700 N N . THR A 1 236 ? 102.330 44.805 70.508 1.00 48.42 236 THR A N 1
ATOM 1701 C CA . THR A 1 236 ? 103.271 45.875 70.169 1.00 48.72 236 THR A CA 1
ATOM 1702 C C . THR A 1 236 ? 102.628 46.984 69.332 1.00 49.06 236 THR A C 1
ATOM 1703 O O . THR A 1 236 ? 102.905 48.171 69.554 1.00 48.99 236 THR A O 1
ATOM 1707 N N . ARG A 1 237 ? 101.771 46.593 68.385 1.00 49.19 237 ARG A N 1
ATOM 1708 C CA . ARG A 1 237 ? 101.036 47.550 67.554 1.00 49.44 237 ARG A CA 1
ATOM 1709 C C . ARG A 1 237 ? 99.777 46.974 66.892 1.00 49.25 237 ARG A C 1
ATOM 1710 O O . ARG A 1 237 ? 99.615 45.753 66.765 1.00 48.90 237 ARG A O 1
ATOM 1718 N N . VAL A 1 238 ? 98.889 47.878 66.487 1.00 48.91 238 VAL A N 1
ATOM 1719 C CA . VAL A 1 238 ? 97.582 47.522 65.962 1.00 48.96 238 VAL A CA 1
ATOM 1720 C C . VAL A 1 238 ? 97.419 48.126 64.571 1.00 49.03 238 VAL A C 1
ATOM 1721 O O . VAL A 1 238 ? 97.642 49.324 64.382 1.00 49.01 238 VAL A O 1
ATOM 1725 N N . HIS A 1 239 ? 97.044 47.286 63.605 1.00 49.15 239 HIS A N 1
ATOM 1726 C CA . HIS A 1 239 ? 96.765 47.734 62.234 1.00 49.55 239 HIS A CA 1
ATOM 1727 C C . HIS A 1 239 ? 95.282 48.036 62.056 1.00 49.47 239 HIS A C 1
ATOM 1728 O O . HIS A 1 239 ? 94.427 47.227 62.419 1.00 49.26 239 HIS A O 1
ATOM 1735 N N . LEU A 1 240 ? 94.997 49.203 61.488 1.00 49.88 240 LEU A N 1
ATOM 1736 C CA . LEU A 1 240 ? 93.632 49.689 61.302 1.00 50.63 240 LEU A CA 1
ATOM 1737 C C . LEU A 1 240 ? 93.276 49.784 59.817 1.00 50.97 240 LEU A C 1
ATOM 1738 O O . LEU A 1 240 ? 94.158 49.859 58.964 1.00 50.84 240 LEU A O 1
ATOM 1743 N N . ARG A 1 241 ? 91.981 49.787 59.522 1.00 51.58 241 ARG A N 1
ATOM 1744 C CA . ARG A 1 241 ? 91.484 49.853 58.149 1.00 52.68 241 ARG A CA 1
ATOM 1745 C C . ARG A 1 241 ? 90.132 50.560 58.123 1.00 52.94 241 ARG A C 1
ATOM 1746 O O . ARG A 1 241 ? 89.216 50.181 58.855 1.00 52.78 241 ARG A O 1
ATOM 1754 N N . SER A 1 242 ? 90.012 51.589 57.288 1.00 53.64 242 SER A N 1
ATOM 1755 C CA . SER A 1 242 ? 88.738 52.303 57.131 1.00 54.30 242 SER A CA 1
ATOM 1756 C C . SER A 1 242 ? 87.907 51.731 55.981 1.00 54.76 242 SER A C 1
ATOM 1757 O O . SER A 1 242 ? 88.411 50.943 55.177 1.00 54.85 242 SER A O 1
ATOM 1760 N N . SER A 1 243 ? 86.638 52.136 55.911 1.00 55.49 243 SER A N 1
ATOM 1761 C CA . SER A 1 243 ? 85.726 51.732 54.828 1.00 56.21 243 SER A CA 1
ATOM 1762 C C . SER A 1 243 ? 86.234 52.068 53.414 1.00 56.51 243 SER A C 1
ATOM 1763 O O . SER A 1 243 ? 85.898 51.379 52.453 1.00 56.67 243 SER A O 1
ATOM 1766 N N . ASP A 1 244 ? 87.037 53.125 53.297 1.00 56.88 244 ASP A N 1
ATOM 1767 C CA . ASP A 1 244 ? 87.562 53.560 52.004 1.00 57.41 244 ASP A CA 1
ATOM 1768 C C . ASP A 1 244 ? 88.888 52.879 51.639 1.00 57.44 244 ASP A C 1
ATOM 1769 O O . ASP A 1 244 ? 89.482 53.181 50.598 1.00 57.66 244 ASP A O 1
ATOM 1774 N N . GLY A 1 245 ? 89.347 51.971 52.500 1.00 57.32 245 GLY A N 1
ATOM 1775 C CA . GLY A 1 245 ? 90.587 51.235 52.271 1.00 57.01 245 GLY A CA 1
ATOM 1776 C C . GLY A 1 245 ? 91.837 51.904 52.820 1.00 56.89 245 GLY A C 1
ATOM 1777 O O . GLY A 1 245 ? 92.958 51.482 52.511 1.00 56.84 245 GLY A O 1
ATOM 1778 N N . SER A 1 246 ? 91.651 52.944 53.632 1.00 56.60 246 SER A N 1
ATOM 1779 C CA . SER A 1 246 ? 92.773 53.633 54.266 1.00 56.41 246 SER A CA 1
ATOM 1780 C C . SER A 1 246 ? 93.356 52.739 55.350 1.00 56.29 246 SER A C 1
ATOM 1781 O O . SER A 1 246 ? 92.631 52.244 56.217 1.00 56.17 246 SER A O 1
ATOM 1784 N N . LYS A 1 247 ? 94.665 52.529 55.288 1.00 56.32 247 LYS A N 1
ATOM 1785 C CA . LYS A 1 247 ? 95.339 51.612 56.198 1.00 56.39 247 LYS A CA 1
ATOM 1786 C C . LYS A 1 247 ? 96.530 52.256 56.897 1.00 56.28 247 LYS A C 1
ATOM 1787 O O . LYS A 1 247 ? 97.400 52.838 56.248 1.00 56.36 247 LYS A O 1
ATOM 1793 N N . TRP A 1 248 ? 96.552 52.159 58.224 1.00 56.06 248 TRP A N 1
ATOM 1794 C CA . TRP A 1 248 ? 97.688 52.627 59.009 1.00 55.99 248 TRP A CA 1
ATOM 1795 C C . TRP A 1 248 ? 97.944 51.754 60.231 1.00 55.66 248 TRP A C 1
ATOM 1796 O O . TRP A 1 248 ? 97.080 50.988 60.658 1.00 55.59 248 TRP A O 1
ATOM 1807 N N . THR A 1 249 ? 99.151 51.871 60.772 1.00 55.34 249 THR A N 1
ATOM 1808 C CA . THR A 1 249 ? 99.568 51.119 61.946 1.00 55.25 249 THR A CA 1
ATOM 1809 C C . THR A 1 249 ? 99.847 52.064 63.115 1.00 55.11 249 THR A C 1
ATOM 1810 O O . THR A 1 249 ? 100.364 53.171 62.923 1.00 55.25 249 THR A O 1
ATOM 1814 N N . VAL A 1 250 ? 99.481 51.638 64.321 1.00 54.79 250 VAL A N 1
ATOM 1815 C CA . VAL A 1 250 ? 99.720 52.445 65.522 1.00 54.31 250 VAL A CA 1
ATOM 1816 C C . VAL A 1 250 ? 100.339 51.638 66.660 1.00 53.82 250 VAL A C 1
ATOM 1817 O O . VAL A 1 250 ? 100.002 50.473 66.860 1.00 53.86 250 VAL A O 1
ATOM 1821 N N . GLU A 1 251 ? 101.257 52.265 67.389 1.00 53.34 251 GLU A N 1
ATOM 1822 C CA . GLU A 1 251 ? 101.906 51.641 68.536 1.00 52.76 251 GLU A CA 1
ATOM 1823 C C . GLU A 1 251 ? 100.902 51.469 69.676 1.00 52.00 251 GLU A C 1
ATOM 1824 O O . GLU A 1 251 ? 100.269 52.436 70.109 1.00 51.79 251 GLU A O 1
ATOM 1830 N N . ALA A 1 252 ? 100.752 50.232 70.141 1.00 51.05 252 ALA A N 1
ATOM 1831 C CA . ALA A 1 252 ? 99.798 49.916 71.199 1.00 50.17 252 ALA A CA 1
ATOM 1832 C C . ALA A 1 252 ? 100.284 48.778 72.084 1.00 49.53 252 ALA A C 1
ATOM 1833 O O . ALA A 1 252 ? 100.715 47.725 71.601 1.00 49.36 252 ALA A O 1
ATOM 1835 N N . ASP A 1 253 ? 100.201 49.015 73.387 1.00 48.71 253 ASP A N 1
ATOM 1836 C CA . ASP A 1 253 ? 100.627 48.067 74.403 1.00 47.77 253 ASP A CA 1
ATOM 1837 C C . ASP A 1 253 ? 99.418 47.252 74.855 1.00 46.55 253 ASP A C 1
ATOM 1838 O O . ASP A 1 253 ? 99.541 46.083 75.238 1.00 46.25 253 ASP A O 1
ATOM 1843 N N . ARG A 1 254 ? 98.253 47.890 74.794 1.00 45.10 254 ARG A N 1
ATOM 1844 C CA . ARG A 1 254 ? 97.003 47.316 75.279 1.00 43.81 254 ARG A CA 1
ATOM 1845 C C . ARG A 1 254 ? 95.894 47.380 74.233 1.00 42.86 254 ARG A C 1
ATOM 1846 O O . ARG A 1 254 ? 95.797 48.348 73.463 1.00 42.34 254 ARG A O 1
ATOM 1854 N N . LEU A 1 255 ? 95.053 46.349 74.218 1.00 41.67 255 LEU A N 1
ATOM 1855 C CA . LEU A 1 255 ? 93.869 46.344 73.366 1.00 40.96 255 LEU A CA 1
ATOM 1856 C C . LEU A 1 255 ? 92.624 46.173 74.240 1.00 40.46 255 LEU A C 1
ATOM 1857 O O . LEU A 1 255 ? 92.514 45.209 75.004 1.00 40.21 255 LEU A O 1
ATOM 1862 N N . LEU A 1 256 ? 91.695 47.116 74.138 1.00 39.93 256 LEU A N 1
ATOM 1863 C CA . LEU A 1 256 ? 90.487 47.065 74.956 1.00 39.63 256 LEU A CA 1
ATOM 1864 C C . LEU A 1 256 ? 89.234 47.032 74.090 1.00 39.01 256 LEU A C 1
ATOM 1865 O O . LEU A 1 256 ? 88.833 48.039 73.498 1.00 38.67 256 LEU A O 1
ATOM 1870 N N . ILE A 1 257 ? 88.622 45.854 74.043 1.00 38.78 257 ILE A N 1
ATOM 1871 C CA . ILE A 1 257 ? 87.527 45.556 73.116 1.00 38.65 257 ILE A CA 1
ATOM 1872 C C . ILE A 1 257 ? 86.167 45.548 73.827 1.00 39.05 257 ILE A C 1
ATOM 1873 O O . ILE A 1 257 ? 85.868 44.639 74.605 1.00 38.59 257 ILE A O 1
ATOM 1878 N N . LEU A 1 258 ? 85.364 46.576 73.547 1.00 39.85 258 LEU A N 1
ATOM 1879 C CA . LEU A 1 258 ? 84.015 46.728 74.111 1.00 40.39 258 LEU A CA 1
ATOM 1880 C C . LEU A 1 258 ? 82.980 46.899 73.015 1.00 40.70 258 LEU A C 1
ATOM 1881 O O . LEU A 1 258 ? 82.428 47.985 72.835 1.00 40.50 258 LEU A O 1
ATOM 1886 N N . ILE A 1 259 ? 82.704 45.819 72.297 1.00 41.61 259 ILE A N 1
ATOM 1887 C CA . ILE A 1 259 ? 81.768 45.864 71.172 1.00 42.30 259 ILE A CA 1
ATOM 1888 C C . ILE A 1 259 ? 80.481 45.096 71.458 1.00 42.98 259 ILE A C 1
ATOM 1889 O O . ILE A 1 259 ? 79.802 44.639 70.533 1.00 43.29 259 ILE A O 1
ATOM 1894 N N . GLY A 1 260 ? 80.152 44.955 72.742 1.00 43.52 260 GLY A N 1
ATOM 1895 C CA . GLY A 1 260 ? 78.905 44.316 73.157 1.00 44.22 260 GLY A CA 1
ATOM 1896 C C . GLY A 1 260 ? 79.047 42.844 73.488 1.00 44.93 260 GLY A C 1
ATOM 1897 O O . GLY A 1 260 ? 80.093 42.409 73.969 1.00 44.95 260 GLY A O 1
ATOM 1898 N N . PHE A 1 261 ? 77.986 42.079 73.219 1.00 45.68 261 PHE A N 1
ATOM 1899 C CA . PHE A 1 261 ? 77.899 40.676 73.624 1.00 46.22 261 PHE A CA 1
ATOM 1900 C C . PHE A 1 261 ? 77.334 39.771 72.527 1.00 46.79 261 PHE A C 1
ATOM 1901 O O . PHE A 1 261 ? 76.543 40.217 71.700 1.00 47.00 261 PHE A O 1
ATOM 1909 N N . LYS A 1 262 ? 77.754 38.507 72.521 1.00 47.39 262 LYS A N 1
ATOM 1910 C CA . LYS A 1 262 ? 77.339 37.561 71.484 1.00 48.38 262 LYS A CA 1
ATOM 1911 C C . LYS A 1 262 ? 75.912 37.031 71.680 1.00 49.01 262 LYS A C 1
ATOM 1912 O O . LYS A 1 262 ? 75.408 36.922 72.808 1.00 48.52 262 LYS A O 1
ATOM 1918 N N . SER A 1 263 ? 75.291 36.679 70.555 1.00 49.85 263 SER A N 1
ATOM 1919 C CA . SER A 1 263 ? 73.888 36.297 70.500 1.00 50.62 263 SER A CA 1
ATOM 1920 C C . SER A 1 263 ? 73.695 34.936 69.809 1.00 50.89 263 SER A C 1
ATOM 1921 O O . SER A 1 263 ? 73.584 34.863 68.582 1.00 51.10 263 SER A O 1
ATOM 1924 N N . ASN A 1 264 ? 73.689 33.869 70.612 1.00 51.33 264 ASN A N 1
ATOM 1925 C CA . ASN A 1 264 ? 73.352 32.499 70.170 1.00 51.78 264 ASN A CA 1
ATOM 1926 C C . ASN A 1 264 ? 72.929 31.648 71.370 1.00 51.54 264 ASN A C 1
ATOM 1927 O O . ASN A 1 264 ? 73.138 32.034 72.521 1.00 51.86 264 ASN A O 1
ATOM 1932 N N . LEU A 1 265 ? 72.358 30.480 71.092 1.00 51.21 265 LEU A N 1
ATOM 1933 C CA . LEU A 1 265 ? 71.766 29.606 72.106 1.00 50.73 265 LEU A CA 1
ATOM 1934 C C . LEU A 1 265 ? 72.768 29.009 73.091 1.00 50.48 265 LEU A C 1
ATOM 1935 O O . LEU A 1 265 ? 72.370 28.322 74.038 1.00 50.48 265 LEU A O 1
ATOM 1940 N N . GLY A 1 266 ? 74.056 29.271 72.871 1.00 50.30 266 GLY A N 1
ATOM 1941 C CA . GLY A 1 266 ? 75.124 28.699 73.689 1.00 49.91 266 GLY A CA 1
ATOM 1942 C C . GLY A 1 266 ? 75.063 27.181 73.707 1.00 49.69 266 GLY A C 1
ATOM 1943 O O . GLY A 1 266 ? 74.969 26.557 72.652 1.00 49.92 266 GLY A O 1
ATOM 1944 N N . PRO A 1 267 ? 75.097 26.576 74.910 1.00 49.53 267 PRO A N 1
ATOM 1945 C CA . PRO A 1 267 ? 75.014 25.117 75.054 1.00 49.32 267 PRO A CA 1
ATOM 1946 C C . PRO A 1 267 ? 73.674 24.519 74.632 1.00 49.23 267 PRO A C 1
ATOM 1947 O O . PRO A 1 267 ? 73.617 23.333 74.309 1.00 49.15 267 PRO A O 1
ATOM 1951 N N . LEU A 1 268 ? 72.614 25.334 74.644 1.00 48.96 268 LEU A N 1
ATOM 1952 C CA . LEU A 1 268 ? 71.253 24.883 74.307 1.00 48.55 268 LEU A CA 1
ATOM 1953 C C . LEU A 1 268 ? 71.052 24.680 72.798 1.00 48.27 268 LEU A C 1
ATOM 1954 O O . LEU A 1 268 ? 70.015 24.163 72.364 1.00 47.91 268 LEU A O 1
ATOM 1959 N N . ALA A 1 269 ? 72.053 25.087 72.014 1.00 47.93 269 ALA A N 1
ATOM 1960 C CA . ALA A 1 269 ? 72.079 24.864 70.568 1.00 47.89 269 ALA A CA 1
ATOM 1961 C C . ALA A 1 269 ? 72.290 23.385 70.227 1.00 47.87 269 ALA A C 1
ATOM 1962 O O . ALA A 1 269 ? 71.859 22.910 69.173 1.00 47.77 269 ALA A O 1
ATOM 1964 N N . ARG A 1 270 ? 72.953 22.671 71.132 1.00 47.87 270 ARG A N 1
ATOM 1965 C CA . ARG A 1 270 ? 73.316 21.274 70.926 1.00 47.83 270 ARG A CA 1
ATOM 1966 C C . ARG A 1 270 ? 72.382 20.320 71.664 1.00 47.91 270 ARG A C 1
ATOM 1967 O O . ARG A 1 270 ? 72.692 19.139 71.834 1.00 47.88 270 ARG A O 1
ATOM 1975 N N . TRP A 1 271 ? 71.249 20.851 72.118 1.00 47.96 271 TRP A N 1
ATOM 1976 C CA . TRP A 1 271 ? 70.126 20.033 72.552 1.00 47.99 271 TRP A CA 1
ATOM 1977 C C . TRP A 1 271 ? 69.384 19.711 71.271 1.00 48.19 271 TRP A C 1
ATOM 1978 O O . TRP A 1 271 ? 69.162 20.598 70.440 1.00 48.36 271 TRP A O 1
ATOM 1989 N N . ASP A 1 272 ? 69.011 18.451 71.090 1.00 48.50 272 ASP A N 1
ATOM 1990 C CA . ASP A 1 272 ? 68.482 18.007 69.800 1.00 48.85 272 ASP A CA 1
ATOM 1991 C C . ASP A 1 272 ? 67.042 18.487 69.567 1.00 48.44 272 ASP A C 1
ATOM 1992 O O . ASP A 1 272 ? 66.121 17.695 69.396 1.00 48.49 272 ASP A O 1
ATOM 1997 N N . LEU A 1 273 ? 66.876 19.804 69.558 1.00 48.27 273 LEU A N 1
ATOM 1998 C CA . LEU A 1 273 ? 65.565 20.439 69.431 1.00 48.22 273 LE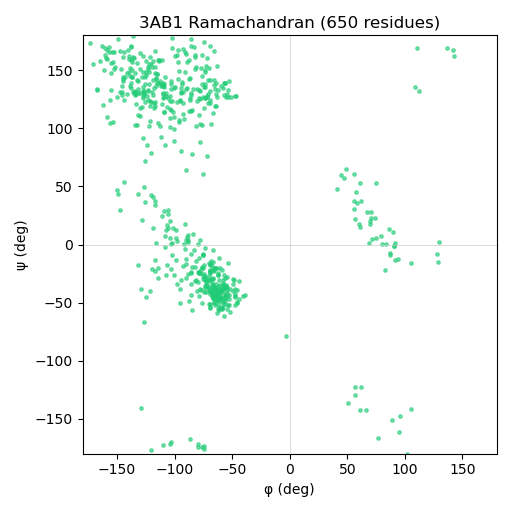U A CA 1
ATOM 1999 C C . LEU A 1 273 ? 65.493 21.236 68.148 1.00 47.99 273 LEU A C 1
ATOM 2000 O O . LEU A 1 273 ? 66.476 21.862 67.742 1.00 47.95 273 LEU A O 1
ATOM 2005 N N . GLU A 1 274 ? 64.319 21.213 67.524 1.00 47.85 274 GLU A N 1
ATOM 2006 C CA . GLU A 1 274 ? 64.085 21.939 66.291 1.00 47.72 274 GLU A CA 1
ATOM 2007 C C . GLU A 1 274 ? 64.444 23.408 66.452 1.00 47.68 274 GLU A C 1
ATOM 2008 O O . GLU A 1 274 ? 63.990 24.075 67.380 1.00 47.44 274 GLU A O 1
ATOM 2014 N N . LEU A 1 275 ? 65.289 23.885 65.544 1.00 48.01 275 LEU A N 1
ATOM 2015 C CA . LEU A 1 275 ? 65.711 25.273 65.509 1.00 48.39 275 LEU A CA 1
ATOM 2016 C C . LEU A 1 275 ? 65.181 25.961 64.265 1.00 48.92 275 LEU A C 1
ATOM 2017 O O . LEU A 1 275 ? 64.841 25.313 63.275 1.00 49.03 275 LEU A O 1
ATOM 2022 N N . TYR A 1 276 ? 65.099 27.283 64.331 1.00 49.63 276 TYR A N 1
ATOM 2023 C CA . TYR A 1 276 ? 64.758 28.094 63.185 1.00 50.45 276 TYR A CA 1
ATOM 2024 C C . TYR A 1 276 ? 65.383 29.441 63.435 1.00 50.91 276 TYR A C 1
ATOM 2025 O O . TYR A 1 276 ? 64.912 30.201 64.283 1.00 51.23 276 TYR A O 1
ATOM 2034 N N . GLU A 1 277 ? 66.467 29.713 62.715 1.00 51.20 277 GLU A N 1
ATOM 2035 C CA . GLU A 1 277 ? 67.176 30.984 62.798 1.00 51.60 277 GLU A CA 1
ATOM 2036 C C . GLU A 1 277 ? 67.615 31.325 64.230 1.00 51.30 277 GLU A C 1
ATOM 2037 O O . GLU A 1 277 ? 67.197 32.347 64.797 1.00 51.63 277 GLU A O 1
ATOM 2043 N N . ASN A 1 278 ? 68.452 30.452 64.801 1.00 50.79 278 ASN A N 1
ATOM 2044 C CA . ASN A 1 278 ? 69.032 30.629 66.148 1.00 50.29 278 ASN A CA 1
ATOM 2045 C C . ASN A 1 278 ? 68.016 30.697 67.304 1.00 49.56 278 ASN A C 1
ATOM 2046 O O . ASN A 1 278 ? 68.356 31.124 68.413 1.00 49.74 278 ASN A O 1
ATOM 2051 N N . ALA A 1 279 ? 66.777 30.289 67.035 1.00 48.29 279 ALA A N 1
ATOM 2052 C CA . ALA A 1 279 ? 65.714 30.285 68.037 1.00 47.05 279 ALA A CA 1
ATOM 2053 C C . ALA A 1 279 ? 65.097 28.896 68.143 1.00 46.13 279 ALA A C 1
ATOM 2054 O O . ALA A 1 279 ? 65.197 28.104 67.215 1.00 46.13 279 ALA A O 1
ATOM 2056 N N . LEU A 1 280 ? 64.468 28.600 69.277 1.00 45.13 280 LEU A N 1
ATOM 2057 C CA . LEU A 1 280 ? 63.794 27.316 69.468 1.00 44.13 280 LEU A CA 1
ATOM 2058 C C . LEU A 1 280 ? 62.369 27.346 68.939 1.00 43.30 280 LEU A C 1
ATOM 2059 O O . LEU A 1 280 ? 61.564 28.180 69.355 1.00 43.33 280 LEU A O 1
ATOM 2064 N N . VAL A 1 281 ? 62.060 26.417 68.037 1.00 42.08 281 VAL A N 1
ATOM 2065 C CA . VAL A 1 281 ? 60.730 26.317 67.441 1.00 40.48 281 VAL A CA 1
ATOM 2066 C C . VAL A 1 281 ? 59.732 25.813 68.479 1.00 39.81 281 VAL A C 1
ATOM 2067 O O . VAL A 1 281 ? 60.033 24.931 69.280 1.00 40.07 281 VAL A O 1
ATOM 2071 N N . VAL A 1 282 ? 58.532 26.372 68.442 1.00 38.60 282 VAL A N 1
ATOM 2072 C CA . VAL A 1 282 ? 57.604 26.235 69.540 1.00 37.53 282 VAL A CA 1
ATOM 2073 C C . VAL A 1 282 ? 56.188 26.145 68.965 1.00 36.91 282 VAL A C 1
ATOM 2074 O O . VAL A 1 282 ? 55.869 26.815 67.986 1.00 36.85 282 VAL A O 1
ATOM 2078 N N . ASP A 1 283 ? 55.349 25.298 69.547 1.00 36.17 283 ASP A N 1
ATOM 2079 C CA . ASP A 1 283 ? 53.973 25.165 69.064 1.00 35.46 283 ASP A CA 1
ATOM 2080 C C . ASP A 1 283 ? 53.049 26.199 69.731 1.00 34.89 283 ASP A C 1
ATOM 2081 O O . ASP A 1 283 ? 53.517 27.126 70.392 1.00 34.63 283 ASP A O 1
ATOM 2086 N N . SER A 1 284 ? 51.743 26.013 69.564 1.00 34.63 284 SER A N 1
ATOM 2087 C CA . SER A 1 284 ? 50.728 26.958 70.029 1.00 34.32 284 SER A CA 1
ATOM 2088 C C . SER A 1 284 ? 50.642 27.079 71.552 1.00 33.88 284 SER A C 1
ATOM 2089 O O . SER A 1 284 ? 50.029 28.011 72.063 1.00 34.19 284 SER A O 1
ATOM 2092 N N . HIS A 1 285 ? 51.246 26.131 72.267 1.00 33.67 285 HIS A N 1
ATOM 2093 C CA . HIS A 1 285 ? 51.291 26.156 73.737 1.00 33.05 285 HIS A CA 1
ATOM 2094 C C . HIS A 1 285 ? 52.673 26.498 74.280 1.00 32.62 285 HIS A C 1
ATOM 2095 O O . HIS A 1 285 ? 52.938 26.335 75.471 1.00 32.49 285 HIS A O 1
ATOM 2102 N N . MET A 1 286 ? 53.548 26.966 73.391 1.00 32.22 286 MET A N 1
ATOM 2103 C CA . MET A 1 286 ? 54.944 27.279 73.714 1.00 31.82 286 MET A CA 1
ATOM 2104 C C . MET A 1 286 ? 55.776 26.022 74.008 1.00 31.95 286 MET A C 1
ATOM 2105 O O . MET A 1 286 ? 56.855 26.105 74.605 1.00 31.83 286 MET A O 1
ATOM 2110 N N . LYS A 1 287 ? 55.286 24.872 73.546 1.00 32.00 287 LYS A N 1
ATOM 2111 C CA . LYS A 1 287 ? 55.954 23.589 73.761 1.00 32.70 287 LYS A CA 1
ATOM 2112 C C . LYS A 1 287 ? 56.949 23.250 72.637 1.00 33.47 287 LYS A C 1
ATOM 2113 O O . LYS A 1 287 ? 56.639 23.399 71.444 1.00 33.53 287 LYS A O 1
ATOM 2119 N N . THR A 1 288 ? 58.144 22.807 73.028 1.00 34.38 288 THR A N 1
ATOM 2120 C CA . THR A 1 288 ? 59.126 22.267 72.081 1.00 35.17 288 THR A CA 1
ATOM 2121 C C . THR A 1 288 ? 58.706 20.856 71.682 1.00 35.98 288 THR A C 1
ATOM 2122 O O . THR A 1 288 ? 57.638 20.369 72.074 1.00 35.85 288 THR A O 1
ATOM 2126 N N . SER A 1 289 ? 59.567 20.197 70.911 1.00 37.14 289 SER A N 1
ATOM 2127 C CA . SER A 1 289 ? 59.326 18.833 70.445 1.00 37.98 289 SER A CA 1
ATOM 2128 C C . SER A 1 289 ? 59.129 17.876 71.617 1.00 38.25 289 SER A C 1
ATOM 2129 O O . SER A 1 289 ? 58.388 16.889 71.506 1.00 38.85 289 SER A O 1
ATOM 2132 N N . VAL A 1 290 ? 59.784 18.176 72.739 1.00 37.94 290 VAL A N 1
ATOM 2133 C CA . VAL A 1 290 ? 59.750 17.313 73.914 1.00 37.70 290 VAL A CA 1
ATOM 2134 C C . VAL A 1 290 ? 58.676 17.774 74.891 1.00 37.42 290 VAL A C 1
ATOM 2135 O O . VAL A 1 290 ? 58.678 18.923 75.327 1.00 37.36 290 VAL A O 1
ATOM 2139 N N . ASP A 1 291 ? 57.764 16.866 75.234 1.00 37.21 291 ASP A N 1
ATOM 2140 C CA . ASP A 1 291 ? 56.721 17.152 76.215 1.00 37.00 291 ASP A CA 1
ATOM 2141 C C . ASP A 1 291 ? 57.320 17.605 77.541 1.00 36.68 291 ASP A C 1
ATOM 2142 O O . ASP A 1 291 ? 58.350 17.079 77.986 1.00 36.89 291 ASP A O 1
ATOM 2147 N N . GLY A 1 292 ? 56.694 18.608 78.149 1.00 35.88 292 GLY A N 1
ATOM 2148 C CA . GLY A 1 292 ? 57.162 19.138 79.424 1.00 34.42 292 GLY A CA 1
ATOM 2149 C C . GLY A 1 292 ? 58.396 19.996 79.274 1.00 33.51 292 GLY A C 1
ATOM 2150 O O . GLY A 1 292 ? 58.974 20.431 80.264 1.00 33.81 292 GLY A O 1
ATOM 2151 N N . LEU A 1 293 ? 58.803 20.235 78.034 1.00 32.74 293 LEU A N 1
ATOM 2152 C CA . LEU A 1 293 ? 59.900 21.148 77.737 1.00 31.88 293 LEU A CA 1
ATOM 2153 C C . LEU A 1 293 ? 59.352 22.296 76.902 1.00 31.43 293 LEU A C 1
ATOM 2154 O O . LEU A 1 293 ? 58.870 22.080 75.786 1.00 31.45 293 LEU A O 1
ATOM 2159 N N . TYR A 1 294 ? 59.428 23.506 77.459 1.00 30.48 294 TYR A N 1
ATOM 2160 C CA . TYR A 1 294 ? 58.823 24.694 76.865 1.00 29.65 294 TYR A CA 1
ATOM 2161 C C . TYR A 1 294 ? 59.857 25.770 76.591 1.00 29.24 294 TYR A C 1
ATOM 2162 O O . TYR A 1 294 ? 60.947 25.745 77.151 1.00 29.16 294 TYR A O 1
ATOM 2171 N N . ALA A 1 295 ? 59.506 26.713 75.721 1.00 28.82 295 ALA A N 1
ATOM 2172 C CA . ALA A 1 295 ? 60.329 27.890 75.482 1.00 28.63 295 ALA A CA 1
ATOM 2173 C C . ALA A 1 295 ? 59.466 29.138 75.357 1.00 28.32 295 ALA A C 1
ATOM 2174 O O . ALA A 1 295 ? 58.358 29.082 74.830 1.00 28.37 295 ALA A O 1
ATOM 2176 N N . ALA A 1 296 ? 59.984 30.263 75.841 1.00 28.24 296 ALA A N 1
ATOM 2177 C CA . ALA A 1 296 ? 59.264 31.530 75.796 1.00 28.26 296 ALA A CA 1
ATOM 2178 C C . ALA A 1 296 ? 60.239 32.690 75.761 1.00 28.24 296 ALA A C 1
ATOM 2179 O O . ALA A 1 296 ? 61.341 32.584 76.293 1.00 28.18 296 ALA A O 1
ATOM 2181 N N . GLY A 1 297 ? 59.823 33.795 75.143 1.00 28.39 297 GLY A N 1
ATOM 2182 C CA . GLY A 1 297 ? 60.640 35.006 75.065 1.00 29.10 297 GLY A CA 1
ATOM 2183 C C . GLY A 1 297 ? 61.442 35.082 73.781 1.00 29.43 297 GLY A C 1
ATOM 2184 O O . GLY A 1 297 ? 61.123 34.398 72.819 1.00 29.40 297 GLY A O 1
ATOM 2185 N N . ASP A 1 298 ? 62.487 35.910 73.771 1.00 30.36 298 ASP A N 1
ATOM 2186 C CA . ASP A 1 298 ? 63.385 36.063 72.604 1.00 31.22 298 ASP A CA 1
ATOM 2187 C C . ASP A 1 298 ? 63.885 34.737 72.019 1.00 31.69 298 ASP A C 1
ATOM 2188 O O . ASP A 1 298 ? 64.140 34.642 70.821 1.00 32.48 298 ASP A O 1
ATOM 2193 N N . ILE A 1 299 ? 64.004 33.714 72.860 1.00 32.07 299 ILE A N 1
ATOM 2194 C CA . ILE A 1 299 ? 64.521 32.411 72.424 1.00 31.73 299 ILE A CA 1
ATOM 2195 C C . ILE A 1 299 ? 63.510 31.564 71.640 1.00 31.81 299 ILE A C 1
ATOM 2196 O O . ILE A 1 299 ? 63.913 30.700 70.854 1.00 31.85 299 ILE A O 1
ATOM 2201 N N . ALA A 1 300 ? 62.214 31.798 71.852 1.00 31.65 300 ALA A N 1
ATOM 2202 C CA . ALA A 1 300 ? 61.167 30.999 71.188 1.00 31.43 300 ALA A CA 1
ATOM 2203 C C . ALA A 1 300 ? 60.790 31.539 69.806 1.00 31.49 300 ALA A C 1
ATOM 2204 O O . ALA A 1 300 ? 60.767 32.749 69.585 1.00 31.15 300 ALA A O 1
ATOM 2206 N N . TYR A 1 301 ? 60.501 30.629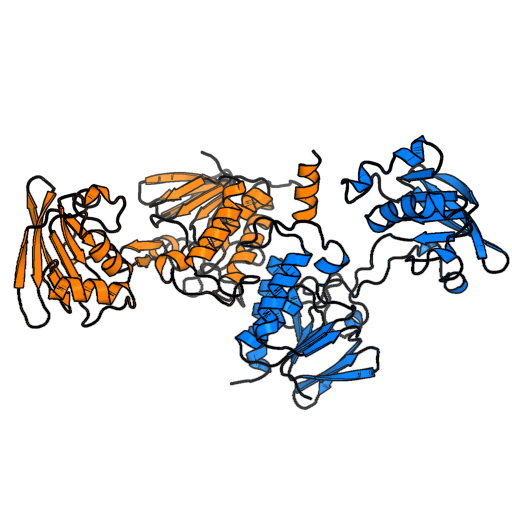 68.879 1.00 31.96 301 TYR A N 1
ATOM 2207 C CA . TYR A 1 301 ? 60.041 31.007 67.548 1.00 32.21 301 TYR A CA 1
ATOM 2208 C C . TYR A 1 301 ? 58.756 30.295 67.164 1.00 31.98 301 TYR A C 1
ATOM 2209 O O . TYR A 1 301 ? 58.607 29.092 67.386 1.00 32.12 301 TYR A O 1
ATOM 2218 N N . TYR A 1 302 ? 57.837 31.070 66.592 1.00 31.50 302 TYR A N 1
ATOM 2219 C CA . TYR A 1 302 ? 56.621 30.583 65.951 1.00 31.04 302 TYR A CA 1
ATOM 2220 C C . TYR A 1 302 ? 56.287 31.636 64.890 1.00 31.30 302 TYR A C 1
ATOM 2221 O O . TYR A 1 302 ? 56.677 32.807 65.049 1.00 31.71 302 TYR A O 1
ATOM 2230 N N . PRO A 1 303 ? 55.598 31.237 63.793 1.00 31.24 303 PRO A N 1
ATOM 2231 C CA . PRO A 1 303 ? 55.227 32.229 62.764 1.00 31.19 303 PRO A CA 1
ATOM 2232 C C . PRO A 1 303 ? 54.620 33.493 63.380 1.00 30.95 303 PRO A C 1
ATOM 2233 O O . PRO A 1 303 ? 53.707 33.396 64.195 1.00 31.02 303 PRO A O 1
ATOM 2237 N N . GLY A 1 304 ? 55.158 34.658 63.023 1.00 30.72 304 GLY A N 1
ATOM 2238 C CA . GLY A 1 304 ? 54.691 35.935 63.580 1.00 30.16 304 GLY A CA 1
ATOM 2239 C C . GLY A 1 304 ? 55.383 36.440 64.842 1.00 30.08 304 GLY A C 1
ATOM 2240 O O . GLY A 1 304 ? 55.062 37.525 65.322 1.00 29.75 304 GLY A O 1
ATOM 2241 N N . LYS A 1 305 ? 56.343 35.676 65.374 1.00 29.97 305 LYS A N 1
ATOM 2242 C CA . LYS A 1 305 ? 57.041 36.049 66.617 1.00 29.65 305 LYS A CA 1
ATOM 2243 C C . LYS A 1 305 ? 57.705 37.419 66.505 1.00 29.72 305 LYS A C 1
ATOM 2244 O O . LYS A 1 305 ? 58.433 37.687 65.555 1.00 30.16 305 LYS A O 1
ATOM 2250 N N . LEU A 1 306 ? 57.444 38.287 67.476 1.00 29.64 306 LEU A N 1
ATOM 2251 C CA . LEU A 1 306 ? 58.194 39.527 67.615 1.00 28.97 306 LEU A CA 1
ATOM 2252 C C . LEU A 1 306 ? 59.073 39.395 68.851 1.00 28.87 306 LEU A C 1
ATOM 2253 O O . LEU A 1 306 ? 58.637 38.902 69.891 1.00 28.54 306 LEU A O 1
ATOM 2258 N N . LYS A 1 307 ? 60.324 39.808 68.738 1.00 28.64 307 LYS A N 1
ATOM 2259 C CA . LYS A 1 307 ? 61.238 39.671 69.864 1.00 28.37 307 LYS A CA 1
ATOM 2260 C C . LYS A 1 307 ? 61.258 40.953 70.666 1.00 27.81 307 LYS A C 1
ATOM 2261 O O . LYS A 1 307 ? 62.126 41.815 70.504 1.00 28.06 307 LYS A O 1
ATOM 2267 N N . ILE A 1 308 ? 60.230 41.072 71.500 1.00 27.32 308 ILE A N 1
ATOM 2268 C CA . ILE A 1 308 ? 60.005 42.212 72.377 1.00 26.47 308 ILE A CA 1
ATOM 2269 C C . ILE A 1 308 ? 59.557 41.704 73.742 1.00 26.34 308 ILE A C 1
ATOM 2270 O O . ILE A 1 308 ? 59.275 40.518 73.910 1.00 26.43 308 ILE A O 1
ATOM 2275 N N . ILE A 1 309 ? 59.516 42.602 74.719 1.00 26.17 309 ILE A N 1
ATOM 2276 C CA . ILE A 1 309 ? 59.126 42.269 76.078 1.00 25.99 309 ILE A CA 1
ATOM 2277 C C . ILE A 1 309 ? 57.654 41.827 76.157 1.00 26.22 309 ILE A C 1
ATOM 2278 O O . ILE A 1 309 ? 57.358 40.753 76.690 1.00 26.02 309 ILE A O 1
ATOM 2283 N N . GLN A 1 310 ? 56.743 42.646 75.613 1.00 26.41 310 GLN A N 1
ATOM 2284 C CA . GLN A 1 310 ? 55.290 42.405 75.710 1.00 26.12 310 GLN A CA 1
ATOM 2285 C C . GLN A 1 310 ? 54.931 40.968 75.369 1.00 25.82 310 GLN A C 1
ATOM 2286 O O . GLN A 1 310 ? 54.147 40.306 76.037 1.00 26.07 310 GLN A O 1
ATOM 2292 N N . THR A 1 311 ? 55.546 40.501 74.307 1.00 25.64 311 THR A N 1
ATOM 2293 C CA . THR A 1 311 ? 55.229 39.240 73.705 1.00 25.22 311 THR A CA 1
ATOM 2294 C C . THR A 1 311 ? 55.840 38.074 74.522 1.00 24.83 311 THR A C 1
ATOM 2295 O O . THR A 1 311 ? 55.198 37.033 74.705 1.00 24.75 311 THR A O 1
ATOM 2299 N N . GLY A 1 312 ? 57.056 38.259 75.046 1.00 23.86 312 GLY A N 1
ATOM 2300 C CA . GLY A 1 312 ? 57.649 37.285 75.960 1.00 23.41 312 GLY A CA 1
ATOM 2301 C C . GLY A 1 312 ? 56.801 37.033 77.203 1.00 23.05 312 GLY A C 1
ATOM 2302 O O . GLY A 1 312 ? 56.700 35.905 77.677 1.00 22.96 312 GLY A O 1
ATOM 2303 N N . LEU A 1 313 ? 56.188 38.092 77.720 1.00 23.02 313 LEU A N 1
ATOM 2304 C CA . LEU A 1 313 ? 55.288 38.010 78.876 1.00 23.45 313 LEU A CA 1
ATOM 2305 C C . LEU A 1 313 ? 54.063 37.111 78.629 1.00 23.92 313 LEU A C 1
ATOM 2306 O O . LEU A 1 313 ? 53.748 36.240 79.443 1.00 24.97 313 LEU A O 1
ATOM 2311 N N . SER A 1 314 ? 53.395 37.320 77.500 1.00 24.09 314 SER A N 1
ATOM 2312 C CA . SER A 1 314 ? 52.304 36.464 77.036 1.00 24.57 314 SER A CA 1
ATOM 2313 C C . SER A 1 314 ? 52.702 35.002 76.913 1.00 24.59 314 SER A C 1
ATOM 2314 O O . SER A 1 314 ? 51.959 34.115 77.325 1.00 24.45 314 SER A O 1
ATOM 2317 N N . GLU A 1 315 ? 53.868 34.778 76.310 1.00 25.14 315 GLU A N 1
ATOM 2318 C CA . GLU A 1 315 ? 54.403 33.446 76.061 1.00 25.92 315 GLU A CA 1
ATOM 2319 C C . GLU A 1 315 ? 54.710 32.712 77.360 1.00 25.81 315 GLU A C 1
ATOM 2320 O O . GLU A 1 315 ? 54.487 31.513 77.453 1.00 25.98 315 GLU A O 1
ATOM 2326 N N . ALA A 1 316 ? 55.207 33.440 78.357 1.00 26.09 316 ALA A N 1
ATOM 2327 C CA . ALA A 1 316 ? 55.430 32.880 79.688 1.00 26.40 316 ALA A CA 1
ATOM 2328 C C . ALA A 1 316 ? 54.108 32.451 80.326 1.00 26.53 316 ALA A C 1
ATOM 2329 O O . ALA A 1 316 ? 54.020 31.376 80.904 1.00 26.55 316 ALA A O 1
ATOM 2331 N N . THR A 1 317 ? 53.077 33.286 80.200 1.00 26.90 317 THR A N 1
ATOM 2332 C CA . THR A 1 317 ? 51.745 32.938 80.712 1.00 26.72 317 THR A CA 1
ATOM 2333 C C . THR A 1 317 ? 51.214 31.668 80.054 1.00 27.19 317 THR A C 1
ATOM 2334 O O . THR A 1 317 ? 50.619 30.826 80.726 1.00 27.14 317 THR A O 1
ATOM 2338 N N . MET A 1 318 ? 51.451 31.522 78.750 1.00 27.44 318 MET A N 1
ATOM 2339 C CA . MET A 1 318 ? 50.907 30.393 77.992 1.00 28.01 318 MET A CA 1
ATOM 2340 C C . MET A 1 318 ? 51.662 29.078 78.214 1.00 27.70 318 MET A C 1
ATOM 2341 O O . MET A 1 318 ? 51.040 28.008 78.292 1.00 27.80 318 MET A O 1
ATOM 2346 N N . ALA A 1 319 ? 52.989 29.170 78.303 1.00 27.40 319 ALA A N 1
ATOM 2347 C CA . ALA A 1 319 ? 53.855 28.041 78.647 1.00 27.14 319 ALA A CA 1
ATOM 2348 C C . ALA A 1 319 ? 53.507 27.460 80.014 1.00 27.28 319 ALA A C 1
ATOM 2349 O O . ALA A 1 319 ? 53.210 26.277 80.128 1.00 27.05 319 ALA A O 1
ATOM 2351 N N . VAL A 1 320 ? 53.517 28.305 81.043 1.00 27.88 320 VAL A N 1
ATOM 2352 C CA . VAL A 1 320 ? 53.186 27.884 82.411 1.00 28.47 320 VAL A CA 1
ATOM 2353 C C . VAL A 1 320 ? 51.785 27.251 82.516 1.00 29.33 320 VAL A C 1
ATOM 2354 O O . VAL A 1 320 ? 51.622 26.182 83.122 1.00 29.59 320 VAL A O 1
ATOM 2358 N N . ARG A 1 321 ? 50.799 27.901 81.908 1.00 30.06 321 ARG A N 1
ATOM 2359 C CA . ARG A 1 321 ? 49.430 27.406 81.855 1.00 31.36 321 ARG A CA 1
ATOM 2360 C C . ARG A 1 321 ? 49.325 25.981 81.292 1.00 31.81 321 ARG A C 1
ATOM 2361 O O . ARG A 1 321 ? 48.769 25.105 81.945 1.00 31.64 321 ARG A O 1
ATOM 2369 N N . HIS A 1 322 ? 49.854 25.755 80.089 1.00 32.56 322 HIS A N 1
ATOM 2370 C CA . HIS A 1 322 ? 49.805 24.423 79.491 1.00 33.66 322 HIS A CA 1
ATOM 2371 C C . HIS A 1 322 ? 50.660 23.403 80.252 1.00 34.23 322 HIS A C 1
ATOM 2372 O O . HIS A 1 322 ? 50.283 22.237 80.326 1.00 34.32 322 HIS A O 1
ATOM 2379 N N . SER A 1 323 ? 51.784 23.853 80.819 1.00 34.85 323 SER A N 1
ATOM 2380 C CA . SER A 1 323 ? 52.663 23.005 81.636 1.00 35.75 323 SER A CA 1
ATOM 2381 C C . SER A 1 323 ? 51.932 22.317 82.790 1.00 36.62 323 SER A C 1
ATOM 2382 O O . SER A 1 323 ? 52.334 21.245 83.227 1.00 36.81 323 SER A O 1
ATOM 2385 N N . LEU A 1 324 ? 50.863 22.946 83.274 1.00 37.73 324 LEU A N 1
ATOM 2386 C CA . LEU A 1 324 ? 50.022 22.385 84.328 1.00 38.91 324 LEU A CA 1
ATOM 2387 C C . LEU A 1 324 ? 49.353 21.067 83.911 1.00 39.97 324 LEU A C 1
ATOM 2388 O O . LEU A 1 324 ? 48.991 20.247 84.763 1.00 39.72 324 LEU A O 1
ATOM 2393 N N . SER A 1 325 ? 49.185 20.870 82.605 1.00 41.32 325 SER A N 1
ATOM 2394 C CA . SER A 1 325 ? 48.616 19.623 82.098 1.00 42.76 325 SER A CA 1
ATOM 2395 C C . SER A 1 325 ? 49.677 18.527 82.077 1.00 43.78 325 SER A C 1
ATOM 2396 O O . SER A 1 325 ? 49.355 17.340 82.112 1.00 43.83 325 SER A O 1
ATOM 2399 N N . TYR A 1 326 ? 50.944 18.933 82.030 1.00 45.27 326 TYR A N 1
ATOM 2400 C CA . TYR A 1 326 ? 52.050 17.988 82.105 1.00 46.64 326 TYR A CA 1
ATOM 2401 C C . TYR A 1 326 ? 52.450 17.708 83.551 1.00 47.51 326 TYR A C 1
ATOM 2402 O O . TYR A 1 326 ? 52.585 16.548 83.946 1.00 47.60 326 TYR A O 1
ATOM 2411 N N . ILE A 1 327 ? 52.631 18.775 84.328 1.00 48.61 327 ILE A N 1
ATOM 2412 C CA . ILE A 1 327 ? 53.094 18.681 85.713 1.00 49.72 327 ILE A CA 1
ATOM 2413 C C . ILE A 1 327 ? 52.116 17.879 86.567 1.00 50.89 327 ILE A C 1
ATOM 2414 O O . ILE A 1 327 ? 52.496 16.874 87.176 1.00 51.19 327 ILE A O 1
ATOM 2419 N N . LYS A 1 328 ? 50.860 18.318 86.588 1.00 52.24 328 LYS A N 1
ATOM 2420 C CA . LYS A 1 328 ? 49.795 17.621 87.300 1.00 53.58 328 LYS A CA 1
ATOM 2421 C C . LYS A 1 328 ? 48.638 17.291 86.351 1.00 54.23 328 LYS A C 1
ATOM 2422 O O . LYS A 1 328 ? 47.678 18.056 86.255 1.00 54.49 328 LYS A O 1
ATOM 2428 N N . PRO A 1 329 ? 48.729 16.149 85.637 1.00 54.98 329 PRO A N 1
ATOM 2429 C CA . PRO A 1 329 ? 47.658 15.735 84.720 1.00 55.54 329 PRO A CA 1
ATOM 2430 C C . PRO A 1 329 ? 46.380 15.333 85.473 1.00 56.14 329 PRO A C 1
ATOM 2431 O O . PRO A 1 329 ? 46.313 14.242 86.052 1.00 56.22 329 PRO A O 1
ATOM 2435 N N . GLY A 1 330 ? 45.386 16.221 85.468 1.00 56.57 330 GLY A N 1
ATOM 2436 C CA . GLY A 1 330 ? 44.145 16.012 86.219 1.00 57.15 330 GLY A CA 1
ATOM 2437 C C . GLY A 1 330 ? 42.907 15.971 85.340 1.00 57.50 330 GLY A C 1
ATOM 2438 O O . GLY A 1 330 ? 42.255 14.928 85.209 1.00 57.70 330 GLY A O 1
ATOM 2439 N N . ASP B 1 13 ? 39.019 63.341 59.119 1.00 43.22 13 ASP B N 1
ATOM 2440 C CA . ASP B 1 13 ? 38.347 62.294 58.296 1.00 43.07 13 ASP B CA 1
ATOM 2441 C C . ASP B 1 13 ? 39.159 60.999 58.220 1.00 42.31 13 ASP B C 1
ATOM 2442 O O . ASP B 1 13 ? 38.852 60.036 58.923 1.00 42.69 13 ASP B O 1
ATOM 2447 N N . MET B 1 14 ? 40.179 60.976 57.366 1.00 41.17 14 MET B N 1
ATOM 2448 C CA . MET B 1 14 ? 40.954 59.760 57.127 1.00 39.99 14 MET B CA 1
ATOM 2449 C C . MET B 1 14 ? 41.956 59.506 58.252 1.00 38.88 14 MET B C 1
ATOM 2450 O O . MET B 1 14 ? 42.753 60.381 58.591 1.00 38.80 14 MET B O 1
ATOM 2455 N N . ARG B 1 15 ? 41.882 58.309 58.834 1.00 37.55 15 ARG B N 1
ATOM 2456 C CA . ARG B 1 15 ? 42.871 57.820 59.800 1.00 36.12 15 ARG B CA 1
ATOM 2457 C C . ARG B 1 15 ? 43.501 56.567 59.232 1.00 35.41 15 ARG B C 1
ATOM 2458 O O . ARG B 1 15 ? 42.906 55.906 58.390 1.00 35.35 15 ARG B O 1
ATOM 2466 N N . ASP B 1 16 ? 44.693 56.222 59.705 1.00 34.57 16 ASP B N 1
ATOM 2467 C CA . ASP B 1 16 ? 45.321 54.975 59.283 1.00 33.83 16 ASP B CA 1
ATOM 2468 C C . ASP B 1 16 ? 44.589 53.726 59.781 1.00 32.79 16 ASP B C 1
ATOM 2469 O O . ASP B 1 16 ? 44.415 52.767 59.027 1.00 32.74 16 ASP B O 1
ATOM 2474 N N . LEU B 1 17 ? 44.152 53.749 61.038 1.00 31.50 17 LEU B N 1
ATOM 2475 C CA . LEU B 1 17 ? 43.478 52.601 61.630 1.00 30.52 17 LEU B CA 1
ATOM 2476 C C . LEU B 1 17 ? 42.218 52.998 62.380 1.00 29.60 17 LEU B C 1
ATOM 2477 O O . LEU B 1 17 ? 42.229 53.892 63.211 1.00 29.45 17 LEU B O 1
ATOM 2482 N N . THR B 1 18 ? 41.124 52.322 62.072 1.00 29.06 18 THR B N 1
ATOM 2483 C CA . THR B 1 18 ? 39.944 52.391 62.913 1.00 28.48 18 THR B CA 1
ATOM 2484 C C . THR B 1 18 ? 39.976 51.205 63.872 1.00 27.90 18 THR B C 1
ATOM 2485 O O . THR B 1 18 ? 40.087 50.058 63.449 1.00 27.95 18 THR B O 1
ATOM 2489 N N . ILE B 1 19 ? 39.918 51.511 65.165 1.00 27.54 19 ILE B N 1
ATOM 2490 C CA . ILE B 1 19 ? 39.886 50.513 66.218 1.00 26.71 19 ILE B CA 1
ATOM 2491 C C . ILE B 1 19 ? 38.471 50.417 66.761 1.00 26.93 19 ILE B C 1
ATOM 2492 O O . ILE B 1 19 ? 37.928 51.387 67.295 1.00 26.77 19 ILE B O 1
ATOM 2497 N N . ILE B 1 20 ? 37.863 49.246 66.597 1.00 26.94 20 ILE B N 1
ATOM 2498 C CA . ILE B 1 20 ? 36.510 49.032 67.084 1.00 26.61 20 ILE B CA 1
ATOM 2499 C C . ILE B 1 20 ? 36.604 48.482 68.485 1.00 26.31 20 ILE B C 1
ATOM 2500 O O . ILE B 1 20 ? 37.006 47.336 68.682 1.00 26.56 20 ILE B O 1
ATOM 2505 N N . GLY B 1 21 ? 36.249 49.307 69.461 1.00 26.10 21 GLY B N 1
ATOM 2506 C CA . GLY B 1 21 ? 36.276 48.887 70.868 1.00 25.40 21 GLY B CA 1
ATOM 2507 C C . GLY B 1 21 ? 37.403 49.552 71.622 1.00 25.22 21 GLY B C 1
ATOM 2508 O O . GLY B 1 21 ? 38.530 49.640 71.120 1.00 24.71 21 GLY B O 1
ATOM 2509 N N . GLY B 1 22 ? 37.083 50.033 72.825 1.00 25.35 22 GLY B N 1
ATOM 2510 C CA . GLY B 1 22 ? 38.034 50.716 73.701 1.00 24.62 22 GLY B CA 1
ATOM 2511 C C . GLY B 1 22 ? 38.212 50.027 75.045 1.00 24.40 22 GLY B C 1
ATOM 2512 O O . GLY B 1 22 ? 38.263 50.681 76.089 1.00 24.34 22 GLY B O 1
ATOM 2513 N N . GLY B 1 23 ? 38.304 48.700 75.024 1.00 23.93 23 GLY B N 1
ATOM 2514 C CA . GLY B 1 23 ? 38.761 47.952 76.194 1.00 23.12 23 GLY B CA 1
ATOM 2515 C C . GLY B 1 23 ? 40.279 48.030 76.228 1.00 22.72 23 GLY B C 1
ATOM 2516 O O . GLY B 1 23 ? 40.875 48.734 75.409 1.00 22.43 23 GLY B O 1
ATOM 2517 N N . PRO B 1 24 ? 40.922 47.303 77.161 1.00 22.50 24 PRO B N 1
ATOM 2518 C CA . PRO B 1 24 ? 42.389 47.351 77.282 1.00 22.30 24 PRO B CA 1
ATOM 2519 C C . PRO B 1 24 ? 43.126 47.088 75.955 1.00 22.19 24 PRO B C 1
ATOM 2520 O O . PRO B 1 24 ? 44.140 47.741 75.679 1.00 22.02 24 PRO B O 1
ATOM 2524 N N . THR B 1 25 ? 42.606 46.163 75.145 1.00 22.04 25 THR B N 1
ATOM 2525 C CA . THR B 1 25 ? 43.222 45.769 73.865 1.00 21.77 25 THR B CA 1
ATOM 2526 C C . THR B 1 25 ? 43.181 46.917 72.853 1.00 22.22 25 THR B C 1
ATOM 2527 O O . THR B 1 25 ? 44.174 47.198 72.192 1.00 22.30 25 THR B O 1
ATOM 2531 N N . GLY B 1 26 ? 42.023 47.567 72.734 1.00 22.32 26 GLY B N 1
ATOM 2532 C CA . GLY B 1 26 ? 41.878 48.741 71.879 1.00 22.46 26 GLY B CA 1
ATOM 2533 C C . GLY B 1 26 ? 42.677 49.956 72.317 1.00 22.48 26 GLY B C 1
ATOM 2534 O O . GLY B 1 26 ? 43.224 50.665 71.483 1.00 22.84 26 GLY B O 1
ATOM 2535 N N . ILE B 1 27 ? 42.743 50.203 73.624 1.00 22.66 27 ILE B N 1
ATOM 2536 C CA . ILE B 1 27 ? 43.519 51.325 74.162 1.00 22.60 27 ILE B CA 1
ATOM 2537 C C . ILE B 1 27 ? 45.020 51.149 73.899 1.00 23.31 27 ILE B C 1
ATOM 2538 O O . ILE B 1 27 ? 45.712 52.097 73.492 1.00 23.74 27 ILE B O 1
ATOM 2543 N N . PHE B 1 28 ? 45.521 49.936 74.124 1.00 23.47 28 PHE B N 1
ATOM 2544 C CA . PHE B 1 28 ? 46.915 49.628 73.830 1.00 23.42 28 PHE B CA 1
ATOM 2545 C C . PHE B 1 28 ? 47.224 49.704 72.338 1.00 23.67 28 PHE B C 1
ATOM 2546 O O . PHE B 1 28 ? 48.262 50.233 71.952 1.00 23.72 28 PHE B O 1
ATOM 2554 N N . ALA B 1 29 ? 46.318 49.198 71.504 1.00 24.21 29 ALA B N 1
ATOM 2555 C CA . ALA B 1 29 ? 46.465 49.293 70.041 1.00 24.78 29 ALA B CA 1
ATOM 2556 C C . ALA B 1 29 ? 46.561 50.739 69.540 1.00 25.39 29 ALA B C 1
ATOM 2557 O O . ALA B 1 29 ? 47.323 51.024 68.619 1.00 25.64 29 ALA B O 1
ATOM 2559 N N . ALA B 1 30 ? 45.784 51.637 70.142 1.00 26.18 30 ALA B N 1
ATOM 2560 C CA . ALA B 1 30 ? 45.855 53.066 69.836 1.00 27.29 30 ALA B CA 1
ATOM 2561 C C . ALA B 1 30 ? 47.204 53.636 70.258 1.00 28.17 30 ALA B C 1
ATOM 2562 O O . ALA B 1 30 ? 47.761 54.483 69.563 1.00 28.83 30 ALA B O 1
ATOM 2564 N N . PHE B 1 31 ? 47.724 53.182 71.399 1.00 28.85 31 PHE B N 1
ATOM 2565 C CA . PHE B 1 31 ? 49.060 53.592 71.812 1.00 29.43 31 PHE B CA 1
ATOM 2566 C C . PHE B 1 31 ? 50.080 53.110 70.794 1.00 29.58 31 PHE B C 1
ATOM 2567 O O . PHE B 1 31 ? 50.990 53.854 70.433 1.00 29.90 31 PHE B O 1
ATOM 2575 N N . GLN B 1 32 ? 49.920 51.858 70.353 1.00 29.71 32 GLN B N 1
ATOM 2576 C CA . GLN B 1 32 ? 50.815 51.226 69.386 1.00 29.88 32 GLN B CA 1
ATOM 2577 C C . GLN B 1 32 ? 50.828 51.966 68.053 1.00 30.22 32 GLN B C 1
ATOM 2578 O O . GLN B 1 32 ? 51.873 52.092 67.419 1.00 30.10 32 GLN B O 1
ATOM 2584 N N . CYS B 1 33 ? 49.660 52.443 67.633 1.00 30.96 33 CYS B N 1
ATOM 2585 C CA . CYS B 1 33 ? 49.551 53.325 66.471 1.00 31.81 33 CYS B CA 1
ATOM 2586 C C . CYS B 1 33 ? 50.468 54.537 66.588 1.00 32.67 33 CYS B C 1
ATOM 2587 O O . CYS B 1 33 ? 51.247 54.811 65.679 1.00 32.74 33 CYS B O 1
ATOM 2590 N N . GLY B 1 34 ? 50.381 55.243 67.712 1.00 33.67 34 GLY B N 1
ATOM 2591 C CA . GLY B 1 34 ? 51.244 56.388 67.976 1.00 35.20 34 GLY B CA 1
ATOM 2592 C C . GLY B 1 34 ? 52.718 56.029 67.939 1.00 36.61 34 GLY B C 1
ATOM 2593 O O . GLY B 1 34 ? 53.495 56.679 67.238 1.00 36.98 34 GLY B O 1
ATOM 2594 N N . MET B 1 35 ? 53.105 54.993 68.689 1.00 37.57 35 MET B N 1
ATOM 2595 C CA . MET B 1 35 ? 54.463 54.444 68.622 1.00 38.66 35 MET B CA 1
ATOM 2596 C C . MET B 1 35 ? 54.957 54.187 67.196 1.00 38.55 35 MET B C 1
ATOM 2597 O O . MET B 1 35 ? 56.157 54.266 66.929 1.00 38.70 35 MET B O 1
ATOM 2602 N N . ASN B 1 36 ? 54.034 53.870 66.292 1.00 38.39 36 ASN B N 1
ATOM 2603 C CA . ASN B 1 36 ? 54.398 53.489 64.926 1.00 38.45 36 ASN B CA 1
ATOM 2604 C C . ASN B 1 36 ? 54.080 54.578 63.905 1.00 38.61 36 ASN B C 1
ATOM 2605 O O . ASN B 1 36 ? 54.030 54.327 62.697 1.00 38.42 36 ASN B O 1
ATOM 2610 N N . ASN B 1 37 ? 53.876 55.789 64.424 1.00 38.99 37 ASN B N 1
ATOM 2611 C CA . ASN B 1 37 ? 53.672 57.002 63.629 1.00 39.47 37 ASN B CA 1
ATOM 2612 C C . ASN B 1 37 ? 52.519 56.905 62.627 1.00 39.05 37 ASN B C 1
ATOM 2613 O O . ASN B 1 37 ? 52.603 57.424 61.508 1.00 39.51 37 ASN B O 1
ATOM 2618 N N . ILE B 1 38 ? 51.446 56.231 63.035 1.00 38.27 38 ILE B N 1
ATOM 2619 C CA . ILE B 1 38 ? 50.207 56.193 62.250 1.00 37.18 38 ILE B CA 1
ATOM 2620 C C . ILE B 1 38 ? 49.045 56.715 63.079 1.00 36.35 38 ILE B C 1
ATOM 2621 O O . ILE B 1 38 ? 49.038 56.564 64.303 1.00 36.02 38 ILE B O 1
ATOM 2626 N N . SER B 1 39 ? 48.074 57.339 62.413 1.00 35.49 39 SER B N 1
ATOM 2627 C CA . SER B 1 39 ? 46.907 57.903 63.104 1.00 34.59 39 SER B CA 1
ATOM 2628 C C . SER B 1 39 ? 45.805 56.867 63.269 1.00 33.91 39 SER B C 1
ATOM 2629 O O . SER B 1 39 ? 45.750 55.876 62.538 1.00 33.43 39 SER B O 1
ATOM 2632 N N . CYS B 1 40 ? 44.916 57.112 64.227 1.00 33.45 40 CYS B N 1
ATOM 2633 C CA . CYS B 1 40 ? 43.856 56.168 64.530 1.00 32.92 40 CYS B CA 1
ATOM 2634 C C . CYS B 1 40 ? 42.678 56.823 65.212 1.00 32.49 40 CYS B C 1
ATOM 2635 O O . CYS B 1 40 ? 42.744 57.981 65.631 1.00 32.42 40 CYS B O 1
ATOM 2638 N N . ARG B 1 41 ? 41.603 56.047 65.316 1.00 31.95 41 ARG B N 1
ATOM 2639 C CA . ARG B 1 41 ? 40.473 56.363 66.167 1.00 31.19 41 ARG B CA 1
ATOM 2640 C C . ARG B 1 41 ? 40.019 55.104 66.893 1.00 30.71 41 ARG B C 1
ATOM 2641 O O . ARG B 1 41 ? 40.067 53.999 66.342 1.00 30.18 41 ARG B O 1
ATOM 2649 N N . ILE B 1 42 ? 39.588 55.294 68.134 1.00 30.35 42 ILE B N 1
ATOM 2650 C CA . ILE B 1 42 ? 38.864 54.280 68.877 1.00 30.16 42 ILE B CA 1
ATOM 2651 C C . ILE B 1 42 ? 37.373 54.599 68.764 1.00 30.01 42 ILE B C 1
ATOM 2652 O O . ILE B 1 42 ? 36.949 55.702 69.104 1.00 30.03 42 ILE B O 1
ATOM 2657 N N . ILE B 1 43 ? 36.595 53.643 68.260 1.00 29.80 43 ILE B N 1
ATOM 2658 C CA . ILE B 1 43 ? 35.141 53.718 68.323 1.00 29.26 43 ILE B CA 1
ATOM 2659 C C . ILE B 1 43 ? 34.644 52.794 69.433 1.00 29.31 43 ILE B C 1
ATOM 2660 O O . ILE B 1 43 ? 34.809 51.571 69.363 1.00 28.81 43 ILE B O 1
ATOM 2665 N N . GLU B 1 44 ? 34.033 53.395 70.455 1.00 29.68 44 GLU B N 1
ATOM 2666 C CA . GLU B 1 44 ? 33.514 52.658 71.615 1.00 29.80 44 GLU B CA 1
ATOM 2667 C C . GLU B 1 44 ? 32.017 52.891 71.817 1.00 30.02 44 GLU B C 1
ATOM 2668 O O . GLU B 1 44 ? 31.536 54.020 71.725 1.00 29.89 44 GLU B O 1
ATOM 2674 N N . SER B 1 45 ? 31.291 51.821 72.130 1.00 30.70 45 SER B N 1
ATOM 2675 C CA . SER B 1 45 ? 29.838 51.902 72.294 1.00 30.86 45 SER B CA 1
ATOM 2676 C C . SER B 1 45 ? 29.391 52.328 73.695 1.00 30.86 45 SER B C 1
ATOM 2677 O O . SER B 1 45 ? 28.289 52.862 73.859 1.00 31.28 45 SER B O 1
ATOM 2680 N N . MET B 1 46 ? 30.247 52.100 74.693 0.50 30.52 46 MET B N 1
ATOM 2681 C CA . MET B 1 46 ? 30.033 52.582 76.057 0.50 29.98 46 MET B CA 1
ATOM 2682 C C . MET B 1 46 ? 30.229 54.107 76.139 0.50 30.32 46 MET B C 1
ATOM 2683 O O . MET B 1 46 ? 30.853 54.697 75.255 0.50 30.10 46 MET B O 1
ATOM 2688 N N . PRO B 1 47 ? 29.684 54.754 77.195 1.00 30.73 47 PRO B N 1
ATOM 2689 C CA . PRO B 1 47 ? 29.980 56.169 77.443 1.00 30.89 47 PRO B CA 1
ATOM 2690 C C . PRO B 1 47 ? 31.393 56.442 77.981 1.00 31.12 47 PRO B C 1
ATOM 2691 O O . PRO B 1 47 ? 31.767 57.603 78.162 1.00 30.98 47 PRO B O 1
ATOM 2695 N N . GLN B 1 48 ? 32.166 55.386 78.222 1.00 31.27 48 GLN B N 1
ATOM 2696 C CA . GLN B 1 48 ? 33.570 55.514 78.634 1.00 31.79 48 GLN B CA 1
ATOM 2697 C C . GLN B 1 48 ? 34.398 54.350 78.081 1.00 31.34 48 GLN B C 1
ATOM 2698 O O . GLN B 1 48 ? 33.848 53.340 77.613 1.00 31.38 48 GLN B O 1
ATOM 2704 N N . LEU B 1 49 ? 35.719 54.495 78.156 1.00 30.80 49 LEU B N 1
ATOM 2705 C CA . LEU B 1 49 ? 36.639 53.435 77.771 1.00 30.37 49 LEU B CA 1
ATOM 2706 C C . LEU B 1 49 ? 36.808 52.438 78.908 1.00 29.84 49 LEU B C 1
ATOM 2707 O O . LEU B 1 49 ? 36.442 52.720 80.053 1.00 30.08 49 LEU B O 1
ATOM 2712 N N . GLY B 1 50 ? 37.334 51.262 78.587 1.00 29.26 50 GLY B N 1
ATOM 2713 C CA . GLY B 1 50 ? 37.703 50.294 79.623 1.00 28.31 50 GLY B CA 1
ATOM 2714 C C . GLY B 1 50 ? 37.196 48.877 79.494 1.00 27.33 50 GLY B C 1
ATOM 2715 O O . GLY B 1 50 ? 37.692 47.990 80.179 1.00 27.51 50 GLY B O 1
ATOM 2716 N N . GLY B 1 51 ? 36.204 48.660 78.633 1.00 27.01 51 GLY B N 1
ATOM 2717 C CA . GLY B 1 51 ? 35.698 47.313 78.347 1.00 26.03 51 GLY B CA 1
ATOM 2718 C C . GLY B 1 51 ? 35.141 46.615 79.570 1.00 25.95 51 GLY B C 1
ATOM 2719 O O . GLY B 1 51 ? 34.526 47.255 80.429 1.00 25.70 51 GLY B O 1
ATOM 2720 N N . GLN B 1 52 ? 35.373 45.303 79.653 1.00 25.83 52 GLN B N 1
ATOM 2721 C CA . GLN B 1 52 ? 34.928 44.489 80.793 1.00 25.84 52 GLN B CA 1
ATOM 2722 C C . GLN B 1 52 ? 35.477 45.001 82.116 1.00 26.35 52 GLN B C 1
ATOM 2723 O O . GLN B 1 52 ? 34.876 44.779 83.156 1.00 27.40 52 GLN B O 1
ATOM 2729 N N . LEU B 1 53 ? 36.617 45.682 82.074 1.00 26.60 53 LEU B N 1
ATOM 2730 C CA . LEU B 1 53 ? 37.244 46.217 83.281 1.00 26.66 53 LEU B CA 1
ATOM 2731 C C . LEU B 1 53 ? 36.410 47.365 83.848 1.00 27.44 53 LEU B C 1
ATOM 2732 O O . LEU B 1 53 ? 36.017 47.311 84.997 1.00 27.84 53 LEU B O 1
ATOM 2737 N N . ALA B 1 54 ? 36.113 48.378 83.030 1.00 28.26 54 ALA B N 1
ATOM 2738 C CA . ALA B 1 54 ? 35.237 49.483 83.426 1.00 29.05 54 ALA B CA 1
ATOM 2739 C C . ALA B 1 54 ? 33.774 49.073 83.637 1.00 29.79 54 ALA B C 1
ATOM 2740 O O . ALA B 1 54 ? 33.095 49.619 84.508 1.00 29.85 54 ALA B O 1
ATOM 2742 N N . ALA B 1 55 ? 33.297 48.113 82.844 1.00 30.65 55 ALA B N 1
ATOM 2743 C CA . ALA B 1 55 ? 31.890 47.723 82.862 1.00 31.27 55 ALA B CA 1
ATOM 2744 C C . ALA B 1 55 ? 31.528 46.681 83.915 1.00 31.84 55 ALA B C 1
ATOM 2745 O O . ALA B 1 55 ? 30.503 46.819 84.584 1.00 32.69 55 ALA B O 1
ATOM 2747 N N . LEU B 1 56 ? 32.355 45.647 84.070 1.00 31.99 56 LEU B N 1
ATOM 2748 C CA . LEU B 1 56 ? 31.972 44.487 84.888 1.00 31.71 56 LEU B CA 1
ATOM 2749 C C . LEU B 1 56 ? 32.684 44.359 86.235 1.00 31.84 56 LEU B C 1
ATOM 2750 O O . LEU B 1 56 ? 32.147 43.750 87.168 1.00 31.82 56 LEU B O 1
ATOM 2755 N N . TYR B 1 57 ? 33.887 44.918 86.348 1.00 31.80 57 TYR B N 1
ATOM 2756 C CA . TYR B 1 57 ? 34.631 44.804 87.604 1.00 31.39 57 TYR B CA 1
ATOM 2757 C C . TYR B 1 57 ? 35.583 45.947 87.938 1.00 31.74 57 TYR B C 1
ATOM 2758 O O . TYR B 1 57 ? 36.702 45.697 88.385 1.00 31.53 57 TYR B O 1
ATOM 2767 N N . PRO B 1 58 ? 35.114 47.209 87.804 1.00 32.08 58 PRO B N 1
ATOM 2768 C CA . PRO B 1 58 ? 36.002 48.365 87.922 1.00 32.54 58 PRO B CA 1
ATOM 2769 C C . PRO B 1 58 ? 36.804 48.411 89.232 1.00 33.29 58 PRO B C 1
ATOM 2770 O O . PRO B 1 58 ? 37.983 48.761 89.217 1.00 33.08 58 PRO B O 1
ATOM 2774 N N . GLU B 1 59 ? 36.169 48.042 90.340 1.00 34.54 59 GLU B N 1
ATOM 2775 C CA . GLU B 1 59 ? 36.785 48.137 91.669 1.00 35.82 59 GLU B CA 1
ATOM 2776 C C . GLU B 1 59 ? 37.645 46.937 92.038 1.00 35.64 59 GLU B C 1
ATOM 2777 O O . GLU B 1 59 ? 38.484 47.025 92.938 1.00 36.20 59 GLU B O 1
ATOM 2783 N N . LYS B 1 60 ? 37.421 45.824 91.346 1.00 35.43 60 LYS B N 1
ATOM 2784 C CA . LYS B 1 60 ? 38.131 44.573 91.585 1.00 35.46 60 LYS B CA 1
ATOM 2785 C C . LYS B 1 60 ? 39.618 44.686 91.252 1.00 34.94 60 LYS B C 1
ATOM 2786 O O . LYS B 1 60 ? 39.997 45.278 90.240 1.00 35.06 60 LYS B O 1
ATOM 2792 N N . HIS B 1 61 ? 40.443 44.111 92.126 1.00 34.44 61 HIS B N 1
ATOM 2793 C CA . HIS B 1 61 ? 41.898 44.090 91.986 1.00 33.56 61 HIS B CA 1
ATOM 2794 C C . HIS B 1 61 ? 42.378 43.031 90.990 1.00 32.92 61 HIS B C 1
ATOM 2795 O O . HIS B 1 61 ? 41.935 41.876 91.024 1.00 32.70 61 HIS B O 1
ATOM 2802 N N . ILE B 1 62 ? 43.285 43.442 90.103 1.00 31.98 62 ILE B N 1
ATOM 2803 C CA . ILE B 1 62 ? 43.892 42.548 89.114 1.00 30.79 62 ILE B CA 1
ATOM 2804 C C . ILE B 1 62 ? 45.309 42.193 89.562 1.00 30.73 62 ILE B C 1
ATOM 2805 O O . ILE B 1 62 ? 46.071 43.069 89.981 1.00 30.71 62 ILE B O 1
ATOM 2810 N N . TYR B 1 63 ? 45.645 40.907 89.486 1.00 30.29 63 TYR B N 1
ATOM 2811 C CA . TYR B 1 63 ? 46.916 40.401 90.004 1.00 30.23 63 TYR B CA 1
ATOM 2812 C C . TYR B 1 63 ? 47.859 39.849 88.927 1.00 29.80 63 TYR B C 1
ATOM 2813 O O . TYR B 1 63 ? 49.070 39.760 89.156 1.00 29.73 63 TYR B O 1
ATOM 2822 N N . ASP B 1 64 ? 47.310 39.493 87.764 1.00 28.94 64 ASP B N 1
ATOM 2823 C CA . ASP B 1 64 ? 48.065 38.758 86.750 1.00 28.34 64 ASP B CA 1
ATOM 2824 C C . ASP B 1 64 ? 48.431 39.561 85.497 1.00 27.97 64 ASP B C 1
ATOM 2825 O O . ASP B 1 64 ? 48.557 38.999 84.396 1.00 27.76 64 ASP B O 1
ATOM 2830 N N . VAL B 1 65 ? 48.588 40.866 85.669 1.00 27.17 65 VAL B N 1
ATOM 2831 C CA . VAL B 1 65 ? 49.117 41.716 84.618 1.00 27.14 65 VAL B CA 1
ATOM 2832 C C . VAL B 1 65 ? 50.555 42.104 84.979 1.00 27.56 65 VAL B C 1
ATOM 2833 O O . VAL B 1 65 ? 50.825 42.596 86.087 1.00 27.53 65 VAL B O 1
ATOM 2837 N N . ALA B 1 66 ? 51.466 41.846 84.044 1.00 27.87 66 ALA B N 1
ATOM 2838 C CA . ALA B 1 66 ? 52.900 42.038 84.238 1.00 28.37 66 ALA B CA 1
ATOM 2839 C C . ALA B 1 66 ? 53.214 43.423 84.772 1.00 28.71 66 ALA B C 1
ATOM 2840 O O . ALA B 1 66 ? 52.761 44.428 84.216 1.00 28.74 66 ALA B O 1
ATOM 2842 N N . GLY B 1 67 ? 53.961 43.459 85.873 1.00 29.22 67 GLY B N 1
ATOM 2843 C CA . GLY B 1 67 ? 54.476 44.706 86.424 1.00 30.42 67 GLY B CA 1
ATOM 2844 C C . GLY B 1 67 ? 53.523 45.396 87.374 1.00 31.11 67 GLY B C 1
ATOM 2845 O O . GLY B 1 67 ? 53.884 46.393 87.995 1.00 31.53 67 GLY B O 1
ATOM 2846 N N . PHE B 1 68 ? 52.304 44.871 87.477 1.00 31.79 68 PHE B N 1
ATOM 2847 C CA . PHE B 1 68 ? 51.295 45.409 88.391 1.00 32.33 68 PHE B CA 1
ATOM 2848 C C . PHE B 1 68 ? 51.024 44.383 89.495 1.00 32.75 68 PHE B C 1
ATOM 2849 O O . PHE B 1 68 ? 50.324 43.407 89.262 1.00 32.52 68 PHE B O 1
ATOM 2857 N N . PRO B 1 69 ? 51.590 44.603 90.699 1.00 33.37 69 PRO B N 1
ATOM 2858 C CA . PRO B 1 69 ? 51.480 43.652 91.809 1.00 33.92 69 PRO B CA 1
ATOM 2859 C C . PRO B 1 69 ? 50.034 43.470 92.224 1.00 34.09 69 PRO B C 1
ATOM 2860 O O . PRO B 1 69 ? 49.615 42.377 92.598 1.00 34.02 69 PRO B O 1
ATOM 2864 N N . GLU B 1 70 ? 49.291 44.563 92.139 1.00 34.59 70 GLU B N 1
ATOM 2865 C CA . GLU B 1 70 ? 47.902 44.635 92.507 1.00 35.55 70 GLU B CA 1
ATOM 2866 C C . GLU B 1 70 ? 47.483 45.969 91.933 1.00 35.28 70 GLU B C 1
ATOM 2867 O O . GLU B 1 70 ? 48.214 46.966 92.076 1.00 35.59 70 GLU B O 1
ATOM 2873 N N . VAL B 1 71 ? 46.338 45.977 91.250 1.00 34.83 71 VAL B N 1
ATOM 2874 C CA . VAL B 1 71 ? 45.795 47.183 90.623 1.00 34.31 71 VAL B CA 1
ATOM 2875 C C . VAL B 1 71 ? 44.278 47.068 90.433 1.00 33.83 71 VAL B C 1
ATOM 2876 O O . VAL B 1 71 ? 43.794 46.101 89.835 1.00 34.12 71 VAL B O 1
ATOM 2880 N N . PRO B 1 72 ? 43.514 48.038 90.963 1.00 33.24 72 PRO B N 1
ATOM 2881 C CA . PRO B 1 72 ? 42.094 48.042 90.597 1.00 32.87 72 PRO B CA 1
ATOM 2882 C C . PRO B 1 72 ? 41.925 48.109 89.074 1.00 32.34 72 PRO B C 1
ATOM 2883 O O . PRO B 1 72 ? 42.661 48.836 88.396 1.00 32.27 72 PRO B O 1
ATOM 2887 N N . ALA B 1 73 ? 40.979 47.335 88.551 1.00 31.99 73 ALA B N 1
ATOM 2888 C CA . ALA B 1 73 ? 40.739 47.239 87.105 1.00 31.80 73 ALA B CA 1
ATOM 2889 C C . ALA B 1 73 ? 40.624 48.596 86.433 1.00 31.72 73 ALA B C 1
ATOM 2890 O O . ALA B 1 73 ? 41.139 48.798 85.341 1.00 31.81 73 ALA B O 1
ATOM 2892 N N . ILE B 1 74 ? 39.954 49.523 87.108 1.00 31.90 74 ILE B N 1
ATOM 2893 C CA . ILE B 1 74 ? 39.663 50.842 86.563 1.00 31.94 74 ILE B CA 1
ATOM 2894 C C . ILE B 1 74 ? 40.918 51.734 86.583 1.00 31.87 74 ILE B C 1
ATOM 2895 O O . ILE B 1 74 ? 41.055 52.648 85.754 1.00 31.60 74 ILE B O 1
ATOM 2900 N N . ASP B 1 75 ? 41.826 51.453 87.522 1.00 31.53 75 ASP B N 1
ATOM 2901 C CA . ASP B 1 75 ? 43.120 52.125 87.581 1.00 31.47 75 ASP B CA 1
ATOM 2902 C C . ASP B 1 75 ? 44.039 51.639 86.470 1.00 30.89 75 ASP B C 1
ATOM 2903 O O . ASP B 1 75 ? 44.832 52.421 85.947 1.00 30.89 75 ASP B O 1
ATOM 2908 N N . LEU B 1 76 ? 43.941 50.351 86.130 1.00 29.85 76 LEU B N 1
ATOM 2909 C CA . LEU B 1 76 ? 44.690 49.784 85.004 1.00 29.30 76 LEU B CA 1
ATOM 2910 C C . LEU B 1 76 ? 44.268 50.440 83.697 1.00 29.10 76 LEU B C 1
ATOM 2911 O O . LEU B 1 76 ? 45.116 50.844 82.911 1.00 29.33 76 LEU B O 1
ATOM 2916 N N . VAL B 1 77 ? 42.960 50.550 83.485 1.00 29.06 77 VAL B N 1
ATOM 2917 C CA . VAL B 1 77 ? 42.391 51.265 82.339 1.00 29.34 77 VAL B CA 1
ATOM 2918 C C . VAL B 1 77 ? 42.953 52.686 82.246 1.00 30.01 77 VAL B C 1
ATOM 2919 O O . VAL B 1 77 ? 43.313 53.155 81.161 1.00 30.37 77 VAL B O 1
ATOM 2923 N N . GLU B 1 78 ? 43.038 53.346 83.398 1.00 30.49 78 GLU B N 1
ATOM 2924 C CA . GLU B 1 78 ? 43.592 54.691 83.528 1.00 31.41 78 GLU B CA 1
ATOM 2925 C C . GLU B 1 78 ? 45.066 54.779 83.116 1.00 30.97 78 GLU B C 1
ATOM 2926 O O . GLU B 1 78 ? 45.449 55.695 82.377 1.00 30.72 78 GLU B O 1
ATOM 2932 N N . SER B 1 79 ? 45.881 53.837 83.606 1.00 30.65 79 SER B N 1
ATOM 2933 C CA . SER B 1 79 ? 47.291 53.722 83.209 1.00 30.56 79 SER B CA 1
ATOM 2934 C C . SER B 1 79 ? 47.475 53.482 81.708 1.00 30.13 79 SER B C 1
ATOM 2935 O O . SER B 1 79 ? 48.379 54.042 81.091 1.00 29.89 79 SER B O 1
ATOM 2938 N N . LEU B 1 80 ? 46.630 52.631 81.132 1.00 30.02 80 LEU B N 1
ATOM 2939 C CA . LEU B 1 80 ? 46.722 52.316 79.712 1.00 30.18 80 LEU B CA 1
ATOM 2940 C C . LEU B 1 80 ? 46.306 53.536 78.889 1.00 30.50 80 LEU B C 1
ATOM 2941 O O . LEU B 1 80 ? 46.933 53.855 77.872 1.00 29.88 80 LEU B O 1
ATOM 2946 N N . TRP B 1 81 ? 45.265 54.225 79.347 1.00 31.22 81 TRP B N 1
ATOM 2947 C CA . TRP B 1 81 ? 44.839 55.470 78.705 1.00 32.50 81 TRP B CA 1
ATOM 2948 C C . TRP B 1 81 ? 45.907 56.563 78.788 1.00 32.81 81 TRP B C 1
ATOM 2949 O O . TRP B 1 81 ? 46.213 57.205 77.775 1.00 32.91 81 TRP B O 1
ATOM 2960 N N . ALA B 1 82 ? 46.479 56.755 79.980 1.00 33.17 82 ALA B N 1
ATOM 2961 C CA . ALA B 1 82 ? 47.546 57.745 80.189 1.00 33.89 82 ALA B CA 1
ATOM 2962 C C . ALA B 1 82 ? 48.703 57.517 79.228 1.00 34.29 82 ALA B C 1
ATOM 2963 O O . ALA B 1 82 ? 49.310 58.462 78.724 1.00 34.39 82 ALA B O 1
ATOM 2965 N N . GLN B 1 83 ? 48.994 56.243 78.984 1.00 34.95 83 GLN B N 1
ATOM 2966 C CA . GLN B 1 83 ? 50.007 55.830 78.027 1.00 35.21 83 GLN B CA 1
ATOM 2967 C C . GLN B 1 83 ? 49.602 56.172 76.591 1.00 35.84 83 GLN B C 1
ATOM 2968 O O . GLN B 1 83 ? 50.419 56.678 75.825 1.00 36.03 83 GLN B O 1
ATOM 2974 N N . ALA B 1 84 ? 48.345 55.899 76.236 1.00 36.68 84 ALA B N 1
ATOM 2975 C CA . ALA B 1 84 ? 47.851 56.160 74.880 1.00 37.57 84 ALA B CA 1
ATOM 2976 C C . ALA B 1 84 ? 47.629 57.644 74.578 1.00 38.41 84 ALA B C 1
ATOM 2977 O O . ALA B 1 84 ? 47.889 58.082 73.463 1.00 38.09 84 ALA B O 1
ATOM 2979 N N . GLU B 1 85 ? 47.151 58.410 75.561 1.00 39.70 85 GLU B N 1
ATOM 2980 C CA . GLU B 1 85 ? 46.847 59.836 75.345 1.00 41.49 85 GLU B CA 1
ATOM 2981 C C . GLU B 1 85 ? 48.063 60.689 74.946 1.00 41.32 85 GLU B C 1
ATOM 2982 O O . GLU B 1 85 ? 47.899 61.825 74.502 1.00 41.56 85 GLU B O 1
ATOM 2988 N N . ARG B 1 86 ? 49.263 60.119 75.070 1.00 41.49 86 ARG B N 1
ATOM 2989 C CA . ARG B 1 86 ? 50.499 60.723 74.545 1.00 41.83 86 ARG B CA 1
ATOM 2990 C C . ARG B 1 86 ? 50.355 61.211 73.103 1.00 41.35 86 ARG B C 1
ATOM 2991 O O . ARG B 1 86 ? 50.901 62.248 72.737 1.00 41.12 86 ARG B O 1
ATOM 2999 N N . TYR B 1 87 ? 49.624 60.449 72.293 1.00 41.06 87 TYR B N 1
ATOM 3000 C CA . TYR B 1 87 ? 49.466 60.749 70.878 1.00 40.70 87 TYR B CA 1
ATOM 3001 C C . TYR B 1 87 ? 48.100 61.351 70.544 1.00 40.01 87 TYR B C 1
ATOM 3002 O O . TYR B 1 87 ? 47.783 61.564 69.376 1.00 39.59 87 TYR B O 1
ATOM 3011 N N . ASN B 1 88 ? 47.305 61.619 71.581 1.00 39.48 88 ASN B N 1
ATOM 3012 C CA . ASN B 1 88 ? 45.982 62.237 71.433 1.00 38.89 88 ASN B CA 1
ATOM 3013 C C . ASN B 1 88 ? 45.133 61.576 70.329 1.00 38.27 88 ASN B C 1
ATOM 3014 O O . ASN B 1 88 ? 44.697 62.253 69.394 1.00 38.27 88 ASN B O 1
ATOM 3019 N N . PRO B 1 89 ? 44.899 60.247 70.431 1.00 37.55 89 PRO B N 1
ATOM 3020 C CA . PRO B 1 89 ? 44.097 59.574 69.406 1.00 36.77 89 PRO B CA 1
ATOM 3021 C C . PRO B 1 89 ? 42.621 59.971 69.468 1.00 35.96 89 PRO B C 1
ATOM 3022 O O . PRO B 1 89 ? 42.129 60.339 70.533 1.00 35.81 89 PRO B O 1
ATOM 3026 N N . ASP B 1 90 ? 41.933 59.911 68.328 1.00 35.31 90 ASP B N 1
ATOM 3027 C CA . ASP B 1 90 ? 40.489 60.172 68.271 1.00 34.60 90 ASP B CA 1
ATOM 3028 C C . ASP B 1 90 ? 39.714 59.133 69.077 1.00 34.45 90 ASP B C 1
ATOM 3029 O O . ASP B 1 90 ? 40.031 57.937 69.044 1.00 33.77 90 ASP B O 1
ATOM 3034 N N . VAL B 1 91 ? 38.696 59.598 69.795 1.00 34.36 91 VAL B N 1
ATOM 3035 C CA . VAL B 1 91 ? 37.842 58.718 70.585 1.00 34.63 91 VAL B CA 1
ATOM 3036 C C . VAL B 1 91 ? 36.360 59.013 70.334 1.00 34.58 91 VAL B C 1
ATOM 3037 O O . VAL B 1 91 ? 35.854 60.069 70.721 1.00 34.44 91 VAL B O 1
ATOM 3041 N N . VAL B 1 92 ? 35.677 58.066 69.691 1.00 34.42 92 VAL B N 1
ATOM 3042 C CA . VAL B 1 92 ? 34.236 58.152 69.464 1.00 34.40 92 VAL B CA 1
ATOM 3043 C C . VAL B 1 92 ? 33.481 57.284 70.478 1.00 34.56 92 VAL B C 1
ATOM 3044 O O . VAL B 1 92 ? 33.528 56.049 70.420 1.00 34.37 92 VAL B O 1
ATOM 3048 N N . LEU B 1 93 ? 32.791 57.939 71.406 1.00 34.69 93 LEU B N 1
ATOM 3049 C CA . LEU B 1 93 ? 32.030 57.244 72.440 1.00 35.06 93 LEU B CA 1
ATOM 3050 C C . LEU B 1 93 ? 30.552 57.149 72.066 1.00 35.50 93 LEU B C 1
ATOM 3051 O O . LEU B 1 93 ? 30.090 57.854 71.172 1.00 35.67 93 LEU B O 1
ATOM 3056 N N . ASN B 1 94 ? 29.826 56.255 72.738 1.00 36.04 94 ASN B N 1
ATOM 3057 C CA . ASN B 1 94 ? 28.386 56.059 72.526 1.00 36.40 94 ASN B CA 1
ATOM 3058 C C . ASN B 1 94 ? 27.991 55.733 71.081 1.00 36.53 94 ASN B C 1
ATOM 3059 O O . ASN B 1 94 ? 26.892 56.076 70.628 1.00 37.10 94 ASN B O 1
ATOM 3064 N N . GLU B 1 95 ? 28.887 55.069 70.357 1.00 36.50 95 GLU B N 1
ATOM 3065 C CA . GLU B 1 95 ? 28.560 54.580 69.019 1.00 35.83 95 GLU B CA 1
ATOM 3066 C C . GLU B 1 95 ? 28.973 53.134 68.846 1.00 35.70 95 GLU B C 1
ATOM 3067 O O . GLU B 1 95 ? 30.081 52.744 69.221 1.00 35.69 95 GLU B O 1
ATOM 3073 N N . THR B 1 96 ? 28.057 52.347 68.284 1.00 35.43 96 THR B N 1
ATOM 3074 C CA . THR B 1 96 ? 28.284 50.941 67.996 1.00 34.66 96 THR B CA 1
ATOM 3075 C C . THR B 1 96 ? 28.456 50.727 66.501 1.00 34.62 96 THR B C 1
ATOM 3076 O O . THR B 1 96 ? 27.542 50.998 65.713 1.00 34.12 96 THR B O 1
ATOM 3080 N N . VAL B 1 97 ? 29.635 50.233 66.127 1.00 34.51 97 VAL B N 1
ATOM 3081 C CA . VAL B 1 97 ? 29.926 49.844 64.754 1.00 34.28 97 VAL B CA 1
ATOM 3082 C C . VAL B 1 97 ? 29.004 48.690 64.381 1.00 34.55 97 VAL B C 1
ATOM 3083 O O . VAL B 1 97 ? 28.883 47.712 65.128 1.00 34.72 97 VAL B O 1
ATOM 3087 N N . THR B 1 98 ? 28.332 48.832 63.242 1.00 34.61 98 THR B N 1
ATOM 3088 C CA . THR B 1 98 ? 27.355 47.843 62.785 1.00 34.95 98 THR B CA 1
ATOM 3089 C C . THR B 1 98 ? 27.803 47.144 61.494 1.00 35.62 98 THR B C 1
ATOM 3090 O O . THR B 1 98 ? 27.440 45.992 61.255 1.00 35.74 98 THR B O 1
ATOM 3094 N N . LYS B 1 99 ? 28.594 47.836 60.669 1.00 36.62 99 LYS B N 1
ATOM 3095 C CA . LYS B 1 99 ? 29.206 47.212 59.482 1.00 37.18 99 LYS B CA 1
ATOM 3096 C C . LYS B 1 99 ? 30.403 47.989 58.963 1.00 37.57 99 LYS B C 1
ATOM 3097 O O . LYS B 1 99 ? 30.670 49.104 59.405 1.00 37.67 99 LYS B O 1
ATOM 3103 N N . TYR B 1 100 ? 31.131 47.356 58.046 1.00 37.82 100 TYR B N 1
ATOM 3104 C CA . TYR B 1 100 ? 32.272 47.934 57.384 1.00 38.41 100 TYR B CA 1
ATOM 3105 C C . TYR B 1 100 ? 32.126 47.674 55.891 1.00 39.04 100 TYR B C 1
ATOM 3106 O O . TYR B 1 100 ? 31.454 46.732 55.478 1.00 39.12 100 TYR B O 1
ATOM 3115 N N . THR B 1 101 ? 32.773 48.505 55.085 1.00 39.66 101 THR B N 1
ATOM 3116 C CA . THR B 1 101 ? 32.930 48.204 53.676 1.00 40.61 101 THR B CA 1
ATOM 3117 C C . THR B 1 101 ? 34.384 48.415 53.289 1.00 40.99 101 THR B C 1
ATOM 3118 O O . THR B 1 101 ? 34.989 49.440 53.616 1.00 40.78 101 THR B O 1
ATOM 3122 N N . LYS B 1 102 ? 34.942 47.416 52.618 1.00 41.84 102 LYS B N 1
ATOM 3123 C CA . LYS B 1 102 ? 36.201 47.560 51.922 1.00 42.82 102 LYS B CA 1
ATOM 3124 C C . LYS B 1 102 ? 35.877 48.144 50.555 1.00 43.89 102 LYS B C 1
ATOM 3125 O O . LYS B 1 102 ? 35.170 47.518 49.756 1.00 44.12 102 LYS B O 1
ATOM 3131 N N . LEU B 1 103 ? 36.371 49.355 50.308 1.00 44.86 103 LEU B N 1
ATOM 3132 C CA . LEU B 1 103 ? 36.163 50.042 49.038 1.00 45.84 103 LEU B CA 1
ATOM 3133 C C . LEU B 1 103 ? 37.169 49.581 47.990 1.00 46.51 103 LEU B C 1
ATOM 3134 O O . LEU B 1 103 ? 38.131 48.874 48.306 1.00 46.49 103 LEU B O 1
ATOM 3139 N N . ASP B 1 104 ? 36.935 49.997 46.744 1.00 47.23 104 ASP B N 1
ATOM 3140 C CA . ASP B 1 104 ? 37.731 49.574 45.589 1.00 47.58 104 ASP B CA 1
ATOM 3141 C C . ASP B 1 104 ? 39.218 49.896 45.730 1.00 47.26 104 ASP B C 1
ATOM 3142 O O . ASP B 1 104 ? 40.064 49.128 45.264 1.00 47.35 104 ASP B O 1
ATOM 3147 N N . ASP B 1 105 ? 39.526 51.020 46.378 1.00 46.83 105 ASP B N 1
ATOM 3148 C CA . ASP B 1 105 ? 40.915 51.420 46.639 1.00 46.48 105 ASP B CA 1
ATOM 3149 C C . ASP B 1 105 ? 41.574 50.617 47.773 1.00 45.93 105 ASP B C 1
ATOM 3150 O O . ASP B 1 105 ? 42.785 50.721 47.997 1.00 45.88 105 ASP B O 1
ATOM 3155 N N . GLY B 1 106 ? 40.774 49.819 48.478 1.00 45.14 106 GLY B N 1
ATOM 3156 C CA . GLY B 1 106 ? 41.277 48.984 49.561 1.00 44.34 106 GLY B CA 1
ATOM 3157 C C . GLY B 1 106 ? 41.181 49.616 50.939 1.00 43.69 106 GLY B C 1
ATOM 3158 O O . GLY B 1 106 ? 41.377 48.938 51.953 1.00 43.88 106 GLY B O 1
ATOM 3159 N N . THR B 1 107 ? 40.895 50.915 50.987 1.00 42.75 107 THR B N 1
ATOM 3160 C CA . THR B 1 107 ? 40.595 51.569 52.257 1.00 41.85 107 THR B CA 1
ATOM 3161 C C . THR B 1 107 ? 39.236 51.064 52.756 1.00 41.50 107 THR B C 1
ATOM 3162 O O . THR B 1 107 ? 38.525 50.356 52.036 1.00 41.54 107 THR B O 1
ATOM 3166 N N . PHE B 1 108 ? 38.892 51.411 53.989 1.00 41.14 108 PHE B N 1
ATOM 3167 C CA . PHE B 1 108 ? 37.691 50.900 54.638 1.00 40.73 108 PHE B CA 1
ATOM 3168 C C . PHE B 1 108 ? 36.738 52.027 55.029 1.00 40.84 108 PHE B C 1
ATOM 3169 O O . PHE B 1 108 ? 37.152 53.173 55.224 1.00 40.75 108 PHE B O 1
ATOM 3177 N N . GLU B 1 109 ? 35.462 51.683 55.149 1.00 40.78 109 GLU B N 1
ATOM 3178 C CA . GLU B 1 1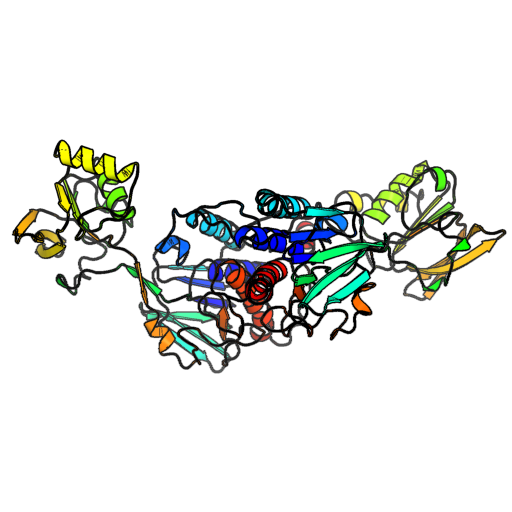09 ? 34.483 52.547 55.782 1.00 40.90 109 GLU B CA 1
ATOM 3179 C C . GLU B 1 109 ? 33.790 51.740 56.864 1.00 40.50 109 GLU B C 1
ATOM 3180 O O . GLU B 1 109 ? 33.399 50.599 56.632 1.00 40.57 109 GLU B O 1
ATOM 3186 N N . THR B 1 110 ? 33.670 52.319 58.055 1.00 40.14 110 THR B N 1
ATOM 3187 C CA . THR B 1 110 ? 32.882 51.704 59.114 1.00 39.86 110 THR B CA 1
ATOM 3188 C C . THR B 1 110 ? 31.694 52.592 59.418 1.00 39.88 110 THR B C 1
ATOM 3189 O O . THR B 1 110 ? 31.816 53.815 59.442 1.00 39.60 110 THR B O 1
ATOM 3193 N N . ARG B 1 111 ? 30.540 51.966 59.621 1.00 40.09 111 ARG B N 1
ATOM 3194 C CA . ARG B 1 111 ? 29.312 52.685 59.928 1.00 40.69 111 ARG B CA 1
ATOM 3195 C C . ARG B 1 111 ? 28.846 52.314 61.329 1.00 40.05 111 ARG B C 1
ATOM 3196 O O . ARG B 1 111 ? 28.922 51.154 61.725 1.00 40.14 111 ARG B O 1
ATOM 3204 N N . THR B 1 112 ? 28.370 53.304 62.075 1.00 39.87 112 THR B N 1
ATOM 3205 C CA . THR B 1 112 ? 27.814 53.049 63.400 1.00 39.78 112 THR B CA 1
ATOM 3206 C C . THR B 1 112 ? 26.280 53.063 63.416 1.00 39.91 112 THR B C 1
ATOM 3207 O O . THR B 1 112 ? 25.637 53.302 62.394 1.00 39.65 112 THR B O 1
ATOM 3211 N N . ASN B 1 113 ? 25.710 52.797 64.587 1.00 40.30 113 ASN B N 1
ATOM 3212 C CA . ASN B 1 113 ? 24.263 52.756 64.763 1.00 40.59 113 ASN B CA 1
ATOM 3213 C C . ASN B 1 113 ? 23.598 54.131 64.638 1.00 40.92 113 ASN B C 1
ATOM 3214 O O . ASN B 1 113 ? 22.404 54.216 64.356 1.00 41.16 113 ASN B O 1
ATOM 3219 N N . THR B 1 114 ? 24.379 55.195 64.839 1.00 41.21 114 THR B N 1
ATOM 3220 C CA . THR B 1 114 ? 23.887 56.578 64.724 1.00 41.43 114 THR B CA 1
ATOM 3221 C C . THR B 1 114 ? 24.008 57.122 63.292 1.00 41.58 114 THR B C 1
ATOM 3222 O O . THR B 1 114 ? 23.789 58.310 63.042 1.00 41.52 114 THR B O 1
ATOM 3226 N N . GLY B 1 115 ? 24.363 56.245 62.356 1.00 41.79 115 GLY B N 1
ATOM 3227 C CA . GLY B 1 115 ? 24.436 56.607 60.944 1.00 41.81 115 GLY B CA 1
ATOM 3228 C C . GLY B 1 115 ? 25.727 57.273 60.502 1.00 41.98 115 GLY B C 1
ATOM 3229 O O . GLY B 1 115 ? 25.866 57.631 59.328 1.00 42.13 115 GLY B O 1
ATOM 3230 N N . ASN B 1 116 ? 26.670 57.455 61.429 1.00 41.91 116 ASN B N 1
ATOM 3231 C CA . ASN B 1 116 ? 27.980 58.031 61.088 1.00 41.54 116 ASN B CA 1
ATOM 3232 C C . ASN B 1 116 ? 28.882 57.021 60.376 1.00 41.31 116 ASN B C 1
ATOM 3233 O O . ASN B 1 116 ? 28.840 55.818 60.665 1.00 40.96 116 ASN B O 1
ATOM 3238 N N . VAL B 1 117 ? 29.680 57.524 59.434 1.00 40.92 117 VAL B N 1
ATOM 3239 C CA . VAL B 1 117 ? 30.646 56.712 58.696 1.00 40.38 117 VAL B CA 1
ATOM 3240 C C . VAL B 1 117 ? 32.065 57.221 58.939 1.00 39.71 117 VAL B C 1
ATOM 3241 O O . VAL B 1 117 ? 32.296 58.425 59.034 1.00 39.45 117 VAL B O 1
ATOM 3245 N N . TYR B 1 118 ? 33.003 56.288 59.058 1.00 38.88 118 TYR B N 1
ATOM 3246 C CA . TYR B 1 118 ? 34.385 56.617 59.376 1.00 38.14 118 TYR B CA 1
ATOM 3247 C C . TYR B 1 118 ? 35.312 55.924 58.389 1.00 37.87 118 TYR B C 1
ATOM 3248 O O . TYR B 1 118 ? 35.177 54.730 58.128 1.00 37.74 118 TYR B O 1
ATOM 3257 N N . ARG B 1 119 ? 36.227 56.699 57.819 1.00 37.55 119 ARG B N 1
ATOM 3258 C CA . ARG B 1 119 ? 37.182 56.200 56.851 1.00 37.25 119 ARG B CA 1
ATOM 3259 C C . ARG B 1 119 ? 38.516 55.877 57.512 1.00 36.34 119 ARG B C 1
ATOM 3260 O O . ARG B 1 119 ? 38.965 56.589 58.420 1.00 36.43 119 ARG B O 1
ATOM 3268 N N . SER B 1 120 ? 39.136 54.801 57.036 1.00 35.24 120 SER B N 1
ATOM 3269 C CA . SER B 1 120 ? 40.468 54.381 57.461 1.00 34.17 120 SER B CA 1
ATOM 3270 C C . SER B 1 120 ? 41.108 53.474 56.405 1.00 33.81 120 SER B C 1
ATOM 3271 O O . SER B 1 120 ? 40.411 52.886 55.568 1.00 33.32 120 SER B O 1
ATOM 3274 N N . ARG B 1 121 ? 42.434 53.365 56.458 1.00 33.21 121 ARG B N 1
ATOM 3275 C CA . ARG B 1 121 ? 43.189 52.527 55.526 1.00 33.05 121 ARG B CA 1
ATOM 3276 C C . ARG B 1 121 ? 43.206 51.045 55.952 1.00 32.36 121 ARG B C 1
ATOM 3277 O O . ARG B 1 121 ? 43.509 50.156 55.145 1.00 32.06 121 ARG B O 1
ATOM 3285 N N . ALA B 1 122 ? 42.910 50.805 57.228 1.00 31.22 122 ALA B N 1
ATOM 3286 C CA . ALA B 1 122 ? 42.792 49.459 57.781 1.00 30.66 122 ALA B CA 1
ATOM 3287 C C . ALA B 1 122 ? 41.916 49.519 59.030 1.00 30.03 122 ALA B C 1
ATOM 3288 O O . ALA B 1 122 ? 41.644 50.608 59.552 1.00 29.80 122 ALA B O 1
ATOM 3290 N N . VAL B 1 123 ? 41.463 48.356 59.499 1.00 29.23 123 VAL B N 1
ATOM 3291 C CA . VAL B 1 123 ? 40.677 48.295 60.733 1.00 28.33 123 VAL B CA 1
ATOM 3292 C C . VAL B 1 123 ? 41.039 47.145 61.660 1.00 27.81 123 VAL B C 1
ATOM 3293 O O . VAL B 1 123 ? 41.298 46.020 61.223 1.00 27.10 123 VAL B O 1
ATOM 3297 N N . LEU B 1 124 ? 41.073 47.461 62.950 1.00 27.02 124 LEU B N 1
ATOM 3298 C CA . LEU B 1 124 ? 41.295 46.469 63.979 1.00 26.41 124 LEU B CA 1
ATOM 3299 C C . LEU B 1 124 ? 40.006 46.280 64.759 1.00 26.29 124 LEU B C 1
ATOM 3300 O O . LEU B 1 124 ? 39.424 47.246 65.251 1.00 26.68 124 LEU B O 1
ATOM 3305 N N . ILE B 1 125 ? 39.562 45.030 64.849 1.00 25.95 125 ILE B N 1
ATOM 3306 C CA . ILE B 1 125 ? 38.434 44.666 65.686 1.00 25.13 125 ILE B CA 1
ATOM 3307 C C . ILE B 1 125 ? 38.971 44.247 67.048 1.00 25.28 125 ILE B C 1
ATOM 3308 O O . ILE B 1 125 ? 39.656 43.228 67.169 1.00 24.89 125 ILE B O 1
ATOM 3313 N N . ALA B 1 126 ? 38.671 45.060 68.059 1.00 24.98 126 ALA B N 1
ATOM 3314 C CA . ALA B 1 126 ? 39.032 44.774 69.442 1.00 25.10 126 ALA B CA 1
ATOM 3315 C C . ALA B 1 126 ? 37.776 44.848 70.320 1.00 25.03 126 ALA B C 1
ATOM 3316 O O . ALA B 1 126 ? 37.769 45.489 71.376 1.00 24.54 126 ALA B O 1
ATOM 3318 N N . ALA B 1 127 ? 36.742 44.146 69.857 1.00 25.11 127 ALA B N 1
ATOM 3319 C CA . ALA B 1 127 ? 35.376 44.198 70.369 1.00 25.68 127 ALA B CA 1
ATOM 3320 C C . ALA B 1 127 ? 35.074 43.224 71.517 1.00 26.41 127 ALA B C 1
ATOM 3321 O O . ALA B 1 127 ? 33.929 43.134 71.978 1.00 26.41 127 ALA B O 1
ATOM 3323 N N . GLY B 1 128 ? 36.088 42.500 71.978 1.00 26.83 128 GLY B N 1
ATOM 3324 C CA . GLY B 1 128 ? 35.921 41.610 73.119 1.00 27.89 128 GLY B CA 1
ATOM 3325 C C . GLY B 1 128 ? 34.829 40.583 72.922 1.00 28.68 128 GLY B C 1
ATOM 3326 O O . GLY B 1 128 ? 34.857 39.814 71.964 1.00 28.28 128 GLY B O 1
ATOM 3327 N N . LEU B 1 129 ? 33.864 40.586 73.838 1.00 29.72 129 LEU B N 1
ATOM 3328 C CA . LEU B 1 129 ? 32.730 39.666 73.796 1.00 30.83 129 LEU B CA 1
ATOM 3329 C C . LEU B 1 129 ? 31.439 40.332 73.305 1.00 31.49 129 LEU B C 1
ATOM 3330 O O . LEU B 1 129 ? 30.395 39.688 73.211 1.00 31.92 129 LEU B O 1
ATOM 3335 N N . GLY B 1 130 ? 31.520 41.616 72.977 1.00 32.12 130 GLY B N 1
ATOM 3336 C CA . GLY B 1 130 ? 30.396 42.329 72.407 1.00 32.53 130 GLY B CA 1
ATOM 3337 C C . GLY B 1 130 ? 30.291 43.743 72.914 1.00 33.28 130 GLY B C 1
ATOM 3338 O O . GLY B 1 130 ? 30.968 44.125 73.878 1.00 33.30 130 GLY B O 1
ATOM 3339 N N . ALA B 1 131 ? 29.443 44.520 72.244 1.00 34.11 131 ALA B N 1
ATOM 3340 C CA . ALA B 1 131 ? 29.156 45.900 72.617 1.00 35.09 131 ALA B CA 1
ATOM 3341 C C . ALA B 1 131 ? 28.459 45.950 73.970 1.00 35.93 131 ALA B C 1
ATOM 3342 O O . ALA B 1 131 ? 27.389 45.379 74.142 1.00 35.98 131 ALA B O 1
ATOM 3344 N N . PHE B 1 132 ? 29.084 46.607 74.940 1.00 37.51 132 PHE B N 1
ATOM 3345 C CA . PHE B 1 132 ? 28.436 46.830 76.224 1.00 38.71 132 PHE B CA 1
ATOM 3346 C C . PHE B 1 132 ? 27.364 47.898 76.077 1.00 40.16 132 PHE B C 1
ATOM 3347 O O . PHE B 1 132 ? 27.615 48.993 75.561 1.00 40.17 132 PHE B O 1
ATOM 3355 N N . GLU B 1 133 ? 26.160 47.542 76.506 1.00 41.92 133 GLU B N 1
ATOM 3356 C CA . GLU B 1 133 ? 25.009 48.430 76.472 1.00 44.17 133 GLU B CA 1
ATOM 3357 C C . GLU B 1 133 ? 24.331 48.389 77.837 1.00 45.05 133 GLU B C 1
ATOM 3358 O O . GLU B 1 133 ? 24.257 47.322 78.454 1.00 44.97 133 GLU B O 1
ATOM 3364 N N . PRO B 1 134 ? 23.861 49.550 78.334 1.00 46.38 134 PRO B N 1
ATOM 3365 C CA . PRO B 1 134 ? 23.067 49.555 79.569 1.00 47.44 134 PRO B CA 1
ATOM 3366 C C . PRO B 1 134 ? 21.890 48.588 79.476 1.00 48.70 134 PRO B C 1
ATOM 3367 O O . PRO B 1 134 ? 21.203 48.566 78.451 1.00 48.87 134 PRO B O 1
ATOM 3371 N N . ARG B 1 135 ? 21.689 47.771 80.511 1.00 50.16 135 ARG B N 1
ATOM 3372 C CA . ARG B 1 135 ? 20.482 46.940 80.601 1.00 51.75 135 ARG B CA 1
ATOM 3373 C C . ARG B 1 135 ? 19.261 47.836 80.763 1.00 52.60 135 ARG B C 1
ATOM 3374 O O . ARG B 1 135 ? 19.313 48.859 81.457 1.00 52.57 135 ARG B O 1
ATOM 3382 N N . LYS B 1 136 ? 18.173 47.447 80.107 1.00 53.96 136 LYS B N 1
ATOM 3383 C CA . LYS B 1 136 ? 16.950 48.248 80.071 1.00 55.27 136 LYS B CA 1
ATOM 3384 C C . LYS B 1 136 ? 15.772 47.520 80.735 1.00 55.98 136 LYS B C 1
ATOM 3385 O O . LYS B 1 136 ? 15.846 46.317 81.010 1.00 55.95 136 LYS B O 1
ATOM 3391 N N . LEU B 1 137 ? 14.699 48.264 81.000 1.00 56.97 137 LEU B N 1
ATOM 3392 C CA . LEU B 1 137 ? 13.465 47.705 81.552 1.00 57.90 137 LEU B CA 1
ATOM 3393 C C . LEU B 1 137 ? 12.389 47.591 80.459 1.00 58.60 137 LEU B C 1
ATOM 3394 O O . LEU B 1 137 ? 11.751 48.594 80.111 1.00 58.60 137 LEU B O 1
ATOM 3399 N N . PRO B 1 138 ? 12.187 46.367 79.913 1.00 59.16 138 PRO B N 1
ATOM 3400 C CA . PRO B 1 138 ? 11.209 46.108 78.845 1.00 59.55 138 PRO B CA 1
ATOM 3401 C C . PRO B 1 138 ? 9.779 46.546 79.194 1.00 59.96 138 PRO B C 1
ATOM 3402 O O . PRO B 1 138 ? 9.049 47.027 78.320 1.00 60.16 138 PRO B O 1
ATOM 3406 N N . GLN B 1 139 ? 9.401 46.383 80.461 1.00 60.19 139 GLN B N 1
ATOM 3407 C CA . GLN B 1 139 ? 8.082 46.773 80.975 1.00 60.61 139 GLN B CA 1
ATOM 3408 C C . GLN B 1 139 ? 7.706 48.241 80.699 1.00 60.82 139 GLN B C 1
ATOM 3409 O O . GLN B 1 139 ? 6.537 48.620 80.816 1.00 60.93 139 GLN B O 1
ATOM 3415 N N . LEU B 1 140 ? 8.704 49.049 80.344 1.00 60.96 140 LEU B N 1
ATOM 3416 C CA . LEU B 1 140 ? 8.515 50.462 80.012 1.00 61.11 140 LEU B CA 1
ATOM 3417 C C . LEU B 1 140 ? 8.556 50.696 78.498 1.00 61.29 140 LEU B C 1
ATOM 3418 O O . LEU B 1 140 ? 8.062 51.712 78.002 1.00 61.08 140 LEU B O 1
ATOM 3423 N N . GLY B 1 141 ? 9.158 49.750 77.780 1.00 61.51 141 GLY B N 1
ATOM 3424 C CA . GLY B 1 141 ? 9.219 49.784 76.321 1.00 61.84 141 GLY B CA 1
ATOM 3425 C C . GLY B 1 141 ? 10.042 50.917 75.741 1.00 61.97 141 GLY B C 1
ATOM 3426 O O . GLY B 1 141 ? 11.085 51.288 76.283 1.00 61.97 141 GLY B O 1
ATOM 3427 N N . ASN B 1 142 ? 9.562 51.459 74.625 1.00 62.19 142 ASN B N 1
ATOM 3428 C CA . ASN B 1 142 ? 10.208 52.576 73.952 1.00 62.26 142 ASN B CA 1
ATOM 3429 C C . ASN B 1 142 ? 9.935 53.887 74.691 1.00 62.15 142 ASN B C 1
ATOM 3430 O O . ASN B 1 142 ? 8.834 54.447 74.612 1.00 62.26 142 ASN B O 1
ATOM 3435 N N . ILE B 1 143 ? 10.941 54.347 75.431 1.00 61.91 143 ILE B N 1
ATOM 3436 C CA . ILE B 1 143 ? 10.880 55.606 76.178 1.00 61.54 143 ILE B CA 1
ATOM 3437 C C . ILE B 1 143 ? 12.063 56.504 75.803 1.00 61.44 143 ILE B C 1
ATOM 3438 O O . ILE B 1 143 ? 12.611 57.226 76.646 1.00 61.43 143 ILE B O 1
ATOM 3443 N N . ASP B 1 144 ? 12.435 56.458 74.524 1.00 61.17 144 ASP B N 1
ATOM 3444 C CA . ASP B 1 144 ? 13.635 57.133 74.019 1.00 60.89 144 ASP B CA 1
ATOM 3445 C C . ASP B 1 144 ? 13.525 58.659 74.025 1.00 60.48 144 ASP B C 1
ATOM 3446 O O . ASP B 1 144 ? 14.546 59.359 74.094 1.00 60.63 144 ASP B O 1
ATOM 3451 N N . HIS B 1 145 ? 12.291 59.164 73.970 1.00 59.62 145 HIS B N 1
ATOM 3452 C CA . HIS B 1 145 ? 12.019 60.604 74.058 1.00 58.73 145 HIS B CA 1
ATOM 3453 C C . HIS B 1 145 ? 12.286 61.174 75.457 1.00 58.37 145 HIS B C 1
ATOM 3454 O O . HIS B 1 145 ? 12.399 62.392 75.629 1.00 58.35 145 HIS B O 1
ATOM 3461 N N . LEU B 1 146 ? 12.389 60.283 76.444 1.00 57.62 146 LEU B N 1
ATOM 3462 C CA . LEU B 1 146 ? 12.678 60.651 77.828 1.00 56.96 146 LEU B CA 1
ATOM 3463 C C . LEU B 1 146 ? 14.145 60.412 78.186 1.00 56.72 146 LEU B C 1
ATOM 3464 O O . LEU B 1 146 ? 14.685 61.062 79.090 1.00 56.25 146 LEU B O 1
ATOM 3469 N N . THR B 1 147 ? 14.768 59.471 77.471 1.00 56.55 147 THR B N 1
ATOM 3470 C CA . THR B 1 147 ? 16.177 59.116 77.657 1.00 56.44 147 THR B CA 1
ATOM 3471 C C . THR B 1 147 ? 17.091 60.292 77.314 1.00 56.34 147 THR B C 1
ATOM 3472 O O . THR B 1 147 ? 17.094 60.777 76.184 1.00 56.42 147 THR B O 1
ATOM 3476 N N . GLY B 1 148 ? 17.852 60.747 78.304 1.00 56.43 148 GLY B N 1
ATOM 3477 C CA . GLY B 1 148 ? 18.742 61.895 78.149 1.00 56.34 148 GLY B CA 1
ATOM 3478 C C . GLY B 1 148 ? 18.244 63.164 78.815 1.00 56.42 148 GLY B C 1
ATOM 3479 O O . GLY B 1 148 ? 19.020 64.104 79.016 1.00 56.41 148 GLY B O 1
ATOM 3480 N N . SER B 1 149 ? 16.957 63.190 79.170 1.00 56.52 149 SER B N 1
ATOM 3481 C CA . SER B 1 149 ? 16.304 64.408 79.677 1.00 56.58 149 SER B CA 1
ATOM 3482 C C . SER B 1 149 ? 15.611 64.258 81.040 1.00 56.69 149 SER B C 1
ATOM 3483 O O . SER B 1 149 ? 15.750 65.127 81.910 1.00 56.68 149 SER B O 1
ATOM 3486 N N . SER B 1 150 ? 14.858 63.174 81.218 1.00 56.76 150 SER B N 1
ATOM 3487 C CA . SER B 1 150 ? 14.231 62.869 82.513 1.00 56.95 150 SER B CA 1
ATOM 3488 C C . SER B 1 150 ? 14.454 61.411 82.936 1.00 57.09 150 SER B C 1
ATOM 3489 O O . SER B 1 150 ? 14.289 61.060 84.102 1.00 56.82 150 SER B O 1
ATOM 3492 N N . VAL B 1 151 ? 14.827 60.577 81.967 1.00 57.54 151 VAL B N 1
ATOM 3493 C CA . VAL B 1 151 ? 15.215 59.189 82.202 1.00 57.80 151 VAL B CA 1
ATOM 3494 C C . VAL B 1 151 ? 16.688 59.039 81.813 1.00 58.28 151 VAL B C 1
ATOM 3495 O O . VAL B 1 151 ? 17.117 59.573 80.790 1.00 58.25 151 VAL B O 1
ATOM 3499 N N . TYR B 1 152 ? 17.456 58.334 82.645 1.00 58.76 152 TYR B N 1
ATOM 3500 C CA . TYR B 1 152 ? 18.897 58.169 82.443 1.00 59.20 152 TYR B CA 1
ATOM 3501 C C . TYR B 1 152 ? 19.372 56.752 82.761 1.00 59.60 152 TYR B C 1
ATOM 3502 O O . TYR B 1 152 ? 18.818 56.084 83.635 1.00 59.60 152 TYR B O 1
ATOM 3511 N N . TYR B 1 153 ? 20.406 56.306 82.051 1.00 60.07 153 TYR B N 1
ATOM 3512 C CA . TYR B 1 153 ? 21.007 54.991 82.287 1.00 60.60 153 TYR B CA 1
ATOM 3513 C C . TYR B 1 153 ? 22.378 55.116 82.935 1.00 61.03 153 TYR B C 1
ATOM 3514 O O . TYR B 1 153 ? 23.028 54.117 83.261 1.00 61.11 153 TYR B O 1
ATOM 3523 N N . ALA B 1 154 ? 22.796 56.363 83.116 1.00 61.64 154 ALA B N 1
ATOM 3524 C CA . ALA B 1 154 ? 24.016 56.716 83.815 1.00 62.38 154 ALA B CA 1
ATOM 3525 C C . ALA B 1 154 ? 23.917 58.199 84.129 1.00 62.98 154 ALA B C 1
ATOM 3526 O O . ALA B 1 154 ? 23.167 58.926 83.478 1.00 62.97 154 ALA B O 1
ATOM 3528 N N . VAL B 1 155 ? 24.660 58.649 85.131 1.00 63.92 155 VAL B N 1
ATOM 3529 C CA . VAL B 1 155 ? 24.711 60.069 85.438 1.00 64.86 155 VAL B CA 1
ATOM 3530 C C . VAL B 1 155 ? 25.702 60.738 84.484 1.00 65.51 155 VAL B C 1
ATOM 3531 O O . VAL B 1 155 ? 26.923 60.626 84.646 1.00 65.63 155 VAL B O 1
ATOM 3535 N N . LYS B 1 156 ? 25.150 61.399 83.468 1.00 66.20 156 LYS B N 1
ATOM 3536 C CA . LYS B 1 156 ? 25.929 62.161 82.497 1.00 66.71 156 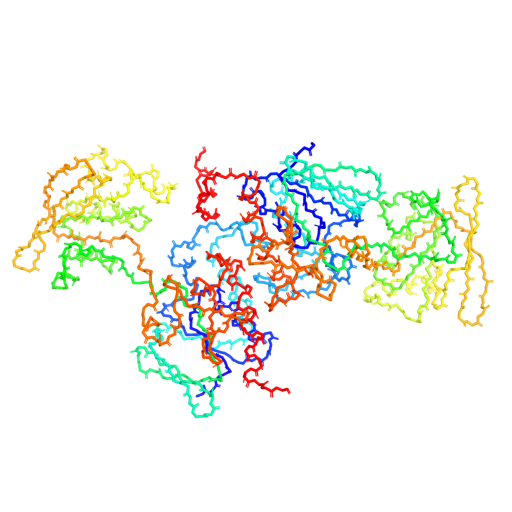LYS B CA 1
ATOM 3537 C C . LYS B 1 156 ? 26.438 63.438 83.157 1.00 67.03 156 LYS B C 1
ATOM 3538 O O . LYS B 1 156 ? 27.520 63.933 82.825 1.00 67.13 156 LYS B O 1
ATOM 3544 N N . SER B 1 157 ? 25.636 63.962 84.087 1.00 67.25 157 SER B N 1
ATOM 3545 C CA . SER B 1 157 ? 26.031 65.058 84.971 1.00 67.43 157 SER B CA 1
ATOM 3546 C C . SER B 1 157 ? 25.107 65.122 86.185 1.00 67.59 157 SER B C 1
ATOM 3547 O O . SER B 1 157 ? 23.932 64.750 86.107 1.00 67.58 157 SER B O 1
ATOM 3550 N N . VAL B 1 158 ? 25.654 65.599 87.301 1.00 67.80 158 VAL B N 1
ATOM 3551 C CA . VAL B 1 158 ? 24.932 65.700 88.573 1.00 67.92 158 VAL B CA 1
ATOM 3552 C C . VAL B 1 158 ? 23.840 66.774 88.540 1.00 67.88 158 VAL B C 1
ATOM 3553 O O . VAL B 1 158 ? 22.878 66.716 89.312 1.00 68.05 158 VAL B O 1
ATOM 3557 N N . GLU B 1 159 ? 23.991 67.740 87.635 1.00 67.81 159 GLU B N 1
ATOM 3558 C CA . GLU B 1 159 ? 23.047 68.853 87.510 1.00 67.73 159 GLU B CA 1
ATOM 3559 C C . GLU B 1 159 ? 21.681 68.416 86.969 1.00 67.33 159 GLU B C 1
ATOM 3560 O O . GLU B 1 159 ? 20.693 69.140 87.108 1.00 67.27 159 GLU B O 1
ATOM 3566 N N . ASP B 1 160 ? 21.635 67.229 86.365 1.00 66.88 160 ASP B N 1
ATOM 3567 C CA . ASP B 1 160 ? 20.390 66.647 85.867 1.00 66.57 160 ASP B CA 1
ATOM 3568 C C . ASP B 1 160 ? 19.424 66.326 87.005 1.00 66.18 160 ASP B C 1
ATOM 3569 O O . ASP B 1 160 ? 18.218 66.195 86.785 1.00 66.22 160 ASP B O 1
ATOM 3574 N N . PHE B 1 161 ? 19.961 66.210 88.219 1.00 65.55 161 PHE B N 1
ATOM 3575 C CA . PHE B 1 161 ? 19.198 65.709 89.362 1.00 64.96 161 PHE B CA 1
ATOM 3576 C C . PHE B 1 161 ? 19.008 66.725 90.493 1.00 64.71 161 PHE B C 1
ATOM 3577 O O . PHE B 1 161 ? 18.376 66.417 91.509 1.00 64.67 161 PHE B O 1
ATOM 3585 N N . LYS B 1 162 ? 19.530 67.936 90.294 1.00 64.35 162 LYS B N 1
ATOM 3586 C CA . LYS B 1 162 ? 19.448 69.014 91.286 1.00 63.97 162 LYS B CA 1
ATOM 3587 C C . LYS B 1 162 ? 18.022 69.512 91.525 1.00 63.39 162 LYS B C 1
ATOM 3588 O O . LYS B 1 162 ? 17.401 70.108 90.637 1.00 63.41 162 LYS B O 1
ATOM 3594 N N . GLY B 1 163 ? 17.518 69.267 92.734 1.00 62.59 163 GLY B N 1
ATOM 3595 C CA . GLY B 1 163 ? 16.159 69.656 93.114 1.00 61.51 163 GLY B CA 1
ATOM 3596 C C . GLY B 1 163 ? 15.085 68.708 92.603 1.00 60.72 163 GLY B C 1
ATOM 3597 O O . GLY B 1 163 ? 13.889 68.971 92.753 1.00 60.57 163 GLY B O 1
ATOM 3598 N N . LYS B 1 164 ? 15.511 67.594 92.014 1.00 59.91 164 LYS B N 1
ATOM 3599 C CA . LYS B 1 164 ? 14.586 66.641 91.401 1.00 59.08 164 LYS B CA 1
ATOM 3600 C C . LYS B 1 164 ? 14.089 65.574 92.381 1.00 58.24 164 LYS B C 1
ATOM 3601 O O . LYS B 1 164 ? 14.724 65.296 93.401 1.00 58.15 164 LYS B O 1
ATOM 3607 N N . ARG B 1 165 ? 12.939 64.988 92.067 1.00 57.10 165 ARG B N 1
ATOM 3608 C CA . ARG B 1 165 ? 12.413 63.869 92.829 1.00 55.83 165 ARG B CA 1
ATOM 3609 C C . ARG B 1 165 ? 12.742 62.606 92.045 1.00 54.68 165 ARG B C 1
ATOM 3610 O O . ARG B 1 165 ? 12.055 62.267 91.086 1.00 54.67 165 ARG B O 1
ATOM 3618 N N . VAL B 1 166 ? 13.808 61.919 92.449 1.00 53.15 166 VAL B N 1
ATOM 3619 C CA . VAL B 1 166 ? 14.381 60.846 91.627 1.00 51.65 166 VAL B CA 1
ATOM 3620 C C . VAL B 1 166 ? 14.162 59.425 92.158 1.00 50.44 166 VAL B C 1
ATOM 3621 O O . VAL B 1 166 ? 14.133 59.192 93.365 1.00 50.39 166 VAL B O 1
ATOM 3625 N N . VAL B 1 167 ? 13.972 58.497 91.222 1.00 48.81 167 VAL B N 1
ATOM 3626 C CA . VAL B 1 167 ? 13.923 57.068 91.494 1.00 47.37 167 VAL B CA 1
ATOM 3627 C C . VAL B 1 167 ? 15.156 56.412 90.855 1.00 46.58 167 VAL B C 1
ATOM 3628 O O . VAL B 1 167 ? 15.563 56.795 89.751 1.00 46.11 167 VAL B O 1
ATOM 3632 N N . ILE B 1 168 ? 15.743 55.444 91.569 1.00 45.45 168 ILE B N 1
ATOM 3633 C CA . ILE B 1 168 ? 16.958 54.735 91.150 1.00 44.36 168 ILE B CA 1
ATOM 3634 C C . ILE B 1 168 ? 16.714 53.227 91.194 1.00 43.96 168 ILE B C 1
ATOM 3635 O O . ILE B 1 168 ? 16.193 52.708 92.178 1.00 43.98 168 ILE B O 1
ATOM 3640 N N . VAL B 1 169 ? 17.089 52.530 90.125 1.00 43.72 169 VAL B N 1
ATOM 3641 C CA . VAL B 1 169 ? 16.841 51.090 90.005 1.00 43.62 169 VAL B CA 1
ATOM 3642 C C . VAL B 1 169 ? 18.145 50.281 89.921 1.00 43.90 169 VAL B C 1
ATOM 3643 O O . VAL B 1 169 ? 18.962 50.501 89.030 1.00 43.96 169 VAL B O 1
ATOM 3647 N N . GLY B 1 170 ? 18.320 49.340 90.844 1.00 44.10 170 GLY B N 1
ATOM 3648 C CA . GLY B 1 170 ? 19.503 48.480 90.871 1.00 44.25 170 GLY B CA 1
ATOM 3649 C C . GLY B 1 170 ? 20.000 48.172 92.273 1.00 44.46 170 GLY B C 1
ATOM 3650 O O . GLY B 1 170 ? 19.654 48.867 93.235 1.00 44.52 170 GLY B O 1
ATOM 3651 N N . GLY B 1 171 ? 20.825 47.134 92.384 1.00 44.56 171 GLY B N 1
ATOM 3652 C CA . GLY B 1 171 ? 21.364 46.703 93.672 1.00 44.72 171 GLY B CA 1
ATOM 3653 C C . GLY B 1 171 ? 22.870 46.537 93.723 1.00 44.74 171 GLY B C 1
ATOM 3654 O O . GLY B 1 171 ? 23.382 45.828 94.589 1.00 44.53 171 GLY B O 1
ATOM 3655 N N . GLY B 1 172 ? 23.570 47.187 92.792 1.00 44.68 172 GLY B N 1
ATOM 3656 C CA . GLY B 1 172 ? 25.025 47.145 92.736 1.00 44.61 172 GLY B CA 1
ATOM 3657 C C . GLY B 1 172 ? 25.617 48.435 93.257 1.00 44.80 172 GLY B C 1
ATOM 3658 O O . GLY B 1 172 ? 24.893 49.286 93.777 1.00 45.19 172 GLY B O 1
ATOM 3659 N N . ASP B 1 173 ? 26.930 48.583 93.105 1.00 44.86 173 ASP B N 1
ATOM 3660 C CA . ASP B 1 173 ? 27.664 49.742 93.615 1.00 45.10 173 ASP B CA 1
ATOM 3661 C C . ASP B 1 173 ? 27.209 51.070 93.027 1.00 44.99 173 ASP B C 1
ATOM 3662 O O . ASP B 1 173 ? 27.100 52.062 93.746 1.00 44.73 173 ASP B O 1
ATOM 3667 N N . SER B 1 174 ? 26.949 51.084 91.723 1.00 45.06 174 SER B N 1
ATOM 3668 C CA . SER B 1 174 ? 26.540 52.301 91.030 1.00 45.33 174 SER B CA 1
ATOM 3669 C C . SER B 1 174 ? 25.165 52.811 91.505 1.00 45.24 174 SER B C 1
ATOM 3670 O O . SER B 1 174 ? 25.001 54.000 91.773 1.00 45.18 174 SER B O 1
ATOM 3673 N N . ALA B 1 175 ? 24.194 51.907 91.630 1.00 45.30 175 ALA B N 1
ATOM 3674 C CA . ALA B 1 175 ? 22.881 52.256 92.192 1.00 45.66 175 ALA B CA 1
ATOM 3675 C C . ALA B 1 175 ? 22.999 52.773 93.628 1.00 46.00 175 ALA B C 1
ATOM 3676 O O . ALA B 1 175 ? 22.420 53.804 93.976 1.00 45.90 175 ALA B O 1
ATOM 3678 N N . LEU B 1 176 ? 23.769 52.055 94.446 1.00 46.56 176 LEU B N 1
ATOM 3679 C CA . LEU B 1 176 ? 24.009 52.430 95.840 1.00 47.06 176 LEU B CA 1
ATOM 3680 C C . LEU B 1 176 ? 24.751 53.751 95.968 1.00 47.57 176 LEU B C 1
ATOM 3681 O O . LEU B 1 176 ? 24.419 54.573 96.823 1.00 47.46 176 LEU B O 1
ATOM 3686 N N . ASP B 1 177 ? 25.755 53.946 95.111 1.00 48.53 177 ASP B N 1
ATOM 3687 C CA . ASP B 1 177 ? 26.602 55.139 95.142 1.00 49.31 177 ASP B CA 1
ATOM 3688 C C . ASP B 1 177 ? 25.827 56.411 94.854 1.00 50.06 177 ASP B C 1
ATOM 3689 O O . ASP B 1 177 ? 25.966 57.408 95.572 1.00 49.85 177 ASP B O 1
ATOM 3694 N N . TRP B 1 178 ? 25.013 56.377 93.802 1.00 50.98 178 TRP B N 1
ATOM 3695 C CA . TRP B 1 178 ? 24.263 57.563 93.419 1.00 52.18 178 TRP B CA 1
ATOM 3696 C C . TRP B 1 178 ? 23.043 57.834 94.299 1.00 52.55 178 TRP B C 1
ATOM 3697 O O . TRP B 1 178 ? 22.582 58.973 94.373 1.00 52.66 178 TRP B O 1
ATOM 3708 N N . THR B 1 179 ? 22.557 56.803 94.995 1.00 53.08 179 THR B N 1
ATOM 3709 C CA . THR B 1 179 ? 21.505 56.976 96.004 1.00 53.61 179 THR B CA 1
ATOM 3710 C C . THR B 1 179 ? 21.965 57.923 97.119 1.00 54.29 179 THR B C 1
ATOM 3711 O O . THR B 1 179 ? 21.301 58.926 97.401 1.00 54.29 179 THR B O 1
ATOM 3715 N N . VAL B 1 180 ? 23.107 57.611 97.733 1.00 55.15 180 VAL B N 1
ATOM 3716 C CA . VAL B 1 180 ? 23.687 58.477 98.767 1.00 55.99 180 VAL B CA 1
ATOM 3717 C C . VAL B 1 180 ? 24.284 59.750 98.163 1.00 56.51 180 VAL B C 1
ATOM 3718 O O . VAL B 1 180 ? 24.226 60.818 98.776 1.00 56.50 180 VAL B O 1
ATOM 3722 N N . GLY B 1 181 ? 24.844 59.629 96.960 1.00 57.27 181 GLY B N 1
ATOM 3723 C CA . GLY B 1 181 ? 25.360 60.777 96.215 1.00 58.12 181 GLY B CA 1
ATOM 3724 C C . GLY B 1 181 ? 24.324 61.880 96.082 1.00 58.81 181 GLY B C 1
ATOM 3725 O O . GLY B 1 181 ? 24.578 63.027 96.450 1.00 58.97 181 GLY B O 1
ATOM 3726 N N . LEU B 1 182 ? 23.139 61.518 95.599 1.00 59.48 182 LEU B N 1
ATOM 3727 C CA . LEU B 1 182 ? 22.085 62.494 95.308 1.00 60.14 182 LEU B CA 1
ATOM 3728 C C . LEU B 1 182 ? 21.182 62.924 96.480 1.00 60.78 182 LEU B C 1
ATOM 3729 O O . LEU B 1 182 ? 20.188 63.614 96.259 1.00 61.17 182 LEU B O 1
ATOM 3734 N N . ILE B 1 183 ? 21.513 62.538 97.710 1.00 61.41 183 ILE B N 1
ATOM 3735 C CA . ILE B 1 183 ? 20.667 62.890 98.864 1.00 62.03 183 ILE B CA 1
ATOM 3736 C C . ILE B 1 183 ? 20.589 64.409 99.099 1.00 62.46 183 ILE B C 1
ATOM 3737 O O . ILE B 1 183 ? 19.498 64.985 99.059 1.00 62.64 183 ILE B O 1
ATOM 3742 N N . LYS B 1 184 ? 21.737 65.051 99.316 1.00 62.90 184 LYS B N 1
ATOM 3743 C CA . LYS B 1 184 ? 21.792 66.506 99.505 1.00 63.45 184 LYS B CA 1
ATOM 3744 C C . LYS B 1 184 ? 21.470 67.279 98.218 1.00 63.57 184 LYS B C 1
ATOM 3745 O O . LYS B 1 184 ? 20.940 68.398 98.273 1.00 63.74 184 LYS B O 1
ATOM 3751 N N . ASN B 1 185 ? 21.786 66.670 97.073 1.00 63.61 185 ASN B N 1
ATOM 3752 C CA . ASN B 1 185 ? 21.586 67.276 95.747 1.00 63.48 185 ASN B CA 1
ATOM 3753 C C . ASN B 1 185 ? 20.130 67.269 95.262 1.00 63.11 185 ASN B C 1
ATOM 3754 O O . ASN B 1 185 ? 19.608 68.298 94.832 1.00 63.26 185 ASN B O 1
ATOM 3759 N N . ALA B 1 186 ? 19.490 66.102 95.324 1.00 62.61 186 ALA B N 1
ATOM 3760 C CA . ALA B 1 186 ? 18.090 65.941 94.921 1.00 61.92 186 ALA B CA 1
ATOM 3761 C C . ALA B 1 186 ? 17.133 66.287 96.060 1.00 61.39 186 ALA B C 1
ATOM 3762 O O . ALA B 1 186 ? 17.568 66.597 97.173 1.00 61.49 186 ALA B O 1
ATOM 3764 N N . ALA B 1 187 ? 15.834 66.230 95.770 1.00 60.59 187 ALA B N 1
ATOM 3765 C CA . ALA B 1 187 ? 14.792 66.598 96.727 1.00 59.76 187 ALA B CA 1
ATOM 3766 C C . ALA B 1 187 ? 14.054 65.380 97.277 1.00 59.29 187 ALA B C 1
ATOM 3767 O O . ALA B 1 187 ? 13.368 65.468 98.305 1.00 59.36 187 ALA B O 1
ATOM 3769 N N . SER B 1 188 ? 14.193 64.254 96.577 1.00 58.38 188 SER B N 1
ATOM 3770 C CA . SER B 1 188 ? 13.517 63.007 96.920 1.00 57.43 188 SER B CA 1
ATOM 3771 C C . SER B 1 188 ? 14.208 61.841 96.210 1.00 56.76 188 SER B C 1
ATOM 3772 O O . SER B 1 188 ? 14.283 61.816 94.977 1.00 56.83 188 SER B O 1
ATOM 3775 N N . VAL B 1 189 ? 14.714 60.886 96.992 1.00 55.58 189 VAL B N 1
ATOM 3776 C CA . VAL B 1 189 ? 15.441 59.733 96.455 1.00 54.32 189 VAL B CA 1
ATOM 3777 C C . VAL B 1 189 ? 14.755 58.426 96.838 1.00 53.56 189 VAL B C 1
ATOM 3778 O O . VAL B 1 189 ? 14.549 58.147 98.018 1.00 53.43 189 VAL B O 1
ATOM 3782 N N . THR B 1 190 ? 14.400 57.635 95.830 1.00 52.62 190 THR B N 1
ATOM 3783 C CA . THR B 1 190 ? 13.825 56.315 96.042 1.00 51.77 190 THR B CA 1
ATOM 3784 C C . THR B 1 190 ? 14.675 55.281 95.322 1.00 51.37 190 THR B C 1
ATOM 3785 O O . THR B 1 190 ? 14.912 55.396 94.120 1.00 51.13 190 THR B O 1
ATOM 3789 N N . LEU B 1 191 ? 15.139 54.281 96.067 1.00 50.91 191 LEU B N 1
ATOM 3790 C CA . LEU B 1 191 ? 15.944 53.199 95.503 1.00 50.60 191 LEU B CA 1
ATOM 3791 C C . LEU B 1 191 ? 15.151 51.902 95.466 1.00 50.43 191 LEU B C 1
ATOM 3792 O O . LEU B 1 191 ? 14.609 51.478 96.477 1.00 50.13 191 LEU B O 1
ATOM 3797 N N . VAL B 1 192 ? 15.083 51.284 94.291 1.00 50.65 192 VAL B N 1
ATOM 3798 C CA . VAL B 1 192 ? 14.396 50.004 94.131 1.00 51.01 192 VAL B CA 1
ATOM 3799 C C . VAL B 1 192 ? 15.349 48.975 93.523 1.00 51.56 192 VAL B C 1
ATOM 3800 O O . VAL B 1 192 ? 16.216 49.323 92.719 1.00 51.35 192 VAL B O 1
ATOM 3804 N N . HIS B 1 193 ? 15.189 47.717 93.925 1.00 52.35 193 HIS B N 1
ATOM 3805 C CA . HIS B 1 193 ? 16.023 46.618 93.444 1.00 53.35 193 HIS B CA 1
ATOM 3806 C C . HIS B 1 193 ? 15.254 45.309 93.573 1.00 54.26 193 HIS B C 1
ATOM 3807 O O . HIS B 1 193 ? 14.660 45.043 94.617 1.00 54.39 193 HIS B O 1
ATOM 3814 N N . ARG B 1 194 ? 15.267 44.496 92.517 1.00 55.33 194 ARG B N 1
ATOM 3815 C CA . ARG B 1 194 ? 14.456 43.275 92.477 1.00 56.53 194 ARG B CA 1
ATOM 3816 C C . ARG B 1 194 ? 15.053 42.084 93.239 1.00 56.93 194 ARG B C 1
ATOM 3817 O O . ARG B 1 194 ? 14.463 41.000 93.253 1.00 57.06 194 ARG B O 1
ATOM 3825 N N . GLY B 1 195 ? 16.214 42.287 93.859 1.00 57.53 195 GLY B N 1
ATOM 3826 C CA . GLY B 1 195 ? 16.834 41.270 94.714 1.00 58.09 195 GLY B CA 1
ATOM 3827 C C . GLY B 1 195 ? 16.518 41.515 96.179 1.00 58.66 195 GLY B C 1
ATOM 3828 O O . GLY B 1 195 ? 16.021 42.585 96.543 1.00 58.54 195 GLY B O 1
ATOM 3829 N N . HIS B 1 196 ? 16.808 40.527 97.023 1.00 59.28 196 HIS B N 1
ATOM 3830 C CA . HIS B 1 196 ? 16.504 40.618 98.454 1.00 59.92 196 HIS B CA 1
ATOM 3831 C C . HIS B 1 196 ? 17.648 41.217 99.265 1.00 59.99 196 HIS B C 1
ATOM 3832 O O . HIS B 1 196 ? 17.476 41.577 100.435 1.00 60.10 196 HIS B O 1
ATOM 3839 N N . GLU B 1 197 ? 18.810 41.322 98.630 1.00 59.96 197 GLU B N 1
ATOM 3840 C CA . GLU B 1 197 ? 19.969 41.983 99.214 1.00 59.86 197 GLU B CA 1
ATOM 3841 C C . GLU B 1 197 ? 20.661 42.797 98.132 1.00 59.73 197 GLU B C 1
ATOM 3842 O O . GLU B 1 197 ? 20.420 42.590 96.942 1.00 59.74 197 GLU B O 1
ATOM 3848 N N . PHE B 1 198 ? 21.506 43.733 98.545 1.00 59.73 198 PHE B N 1
ATOM 3849 C CA . PHE B 1 198 ? 22.316 44.481 97.600 1.00 59.71 198 PHE B CA 1
ATOM 3850 C C . PHE B 1 198 ? 23.622 43.733 97.330 1.00 60.01 198 PHE B C 1
ATOM 3851 O O . PHE B 1 198 ? 24.186 43.107 98.230 1.00 59.95 198 PHE B O 1
ATOM 3859 N N . GLN B 1 199 ? 24.076 43.788 96.080 1.00 60.27 199 GLN B N 1
ATOM 3860 C CA . GLN B 1 199 ? 25.303 43.114 95.652 1.00 60.40 199 GLN B CA 1
ATOM 3861 C C . GLN B 1 199 ? 26.517 44.009 95.848 1.00 60.50 199 GLN B C 1
ATOM 3862 O O . GLN B 1 199 ? 27.641 43.520 95.984 1.00 60.74 199 GLN B O 1
ATOM 3868 N N . GLY B 1 200 ? 26.290 45.319 95.840 1.00 60.44 200 GLY B N 1
ATOM 3869 C CA . GLY B 1 200 ? 27.311 46.277 96.236 1.00 60.62 200 GLY B CA 1
ATOM 3870 C C . GLY B 1 200 ? 27.380 46.238 97.747 1.00 60.79 200 GLY B C 1
ATOM 3871 O O . GLY B 1 200 ? 26.344 46.154 98.417 1.00 61.09 200 GLY B O 1
ATOM 3872 N N . HIS B 1 201 ? 28.587 46.267 98.301 1.00 60.69 201 HIS B N 1
ATOM 3873 C CA . HIS B 1 201 ? 28.719 46.156 99.756 1.00 60.49 201 HIS B CA 1
ATOM 3874 C C . HIS B 1 201 ? 29.793 47.056 100.353 1.00 59.87 201 HIS B C 1
ATOM 3875 O O . HIS B 1 201 ? 30.606 47.649 99.631 1.00 59.93 201 HIS B O 1
ATOM 3882 N N . GLY B 1 202 ? 29.763 47.183 101.675 1.00 58.92 202 GLY B N 1
ATOM 3883 C CA . GLY B 1 202 ? 30.748 47.981 102.379 1.00 57.83 202 GLY B CA 1
ATOM 3884 C C . GLY B 1 202 ? 30.200 49.304 102.858 1.00 57.02 202 GLY B C 1
ATOM 3885 O O . GLY B 1 202 ? 29.049 49.393 103.295 1.00 56.94 202 GLY B O 1
ATOM 3886 N N . LYS B 1 203 ? 31.040 50.332 102.770 1.00 56.13 203 LYS B N 1
ATOM 3887 C CA . LYS B 1 203 ? 30.694 51.676 103.224 1.00 55.44 203 LYS B CA 1
ATOM 3888 C C . LYS B 1 203 ? 29.316 52.148 102.724 1.00 54.39 203 LYS B C 1
ATOM 3889 O O . LYS B 1 203 ? 28.540 52.706 103.500 1.00 54.39 203 LYS B O 1
ATOM 3895 N N . THR B 1 204 ? 29.012 51.886 101.450 1.00 53.04 204 THR B N 1
ATOM 3896 C CA . THR B 1 204 ? 27.815 52.434 100.794 1.00 51.66 204 THR B CA 1
ATOM 3897 C C . THR B 1 204 ? 26.492 51.837 101.289 1.00 50.79 204 THR B C 1
ATOM 3898 O O . THR B 1 204 ? 25.566 52.582 101.633 1.00 50.45 204 THR B O 1
ATOM 3902 N N . ALA B 1 205 ? 26.411 50.505 101.306 1.00 49.68 205 ALA B N 1
ATOM 3903 C CA . ALA B 1 205 ? 25.185 49.789 101.670 1.00 48.80 205 ALA B CA 1
ATOM 3904 C C . ALA B 1 205 ? 24.663 50.164 103.057 1.00 48.27 205 ALA B C 1
ATOM 3905 O O . ALA B 1 205 ? 23.450 50.220 103.274 1.00 47.81 205 ALA B O 1
ATOM 3907 N N . HIS B 1 206 ? 25.585 50.433 103.979 1.00 47.75 206 HIS B N 1
ATOM 3908 C CA . HIS B 1 206 ? 25.234 50.826 105.339 1.00 47.38 206 HIS B CA 1
ATOM 3909 C C . HIS B 1 206 ? 24.731 52.272 105.407 1.00 47.35 206 HIS B C 1
ATOM 3910 O O . HIS B 1 206 ? 23.779 52.557 106.134 1.00 47.18 206 HIS B O 1
ATOM 3917 N N . GLU B 1 207 ? 25.380 53.173 104.664 1.00 47.34 207 GLU B N 1
ATOM 3918 C CA . GLU B 1 207 ? 24.926 54.562 104.521 1.00 47.68 207 GLU B CA 1
ATOM 3919 C C . GLU B 1 207 ? 23.494 54.610 103.978 1.00 47.51 207 GLU B C 1
ATOM 3920 O O . GLU B 1 207 ? 22.652 55.350 104.488 1.00 47.42 207 GLU B O 1
ATOM 3926 N N . VAL B 1 208 ? 23.231 53.806 102.950 1.00 47.56 208 VAL B N 1
ATOM 3927 C CA . VAL B 1 208 ? 21.888 53.662 102.381 1.00 47.52 208 VAL B CA 1
ATOM 3928 C C . VAL B 1 208 ? 20.902 53.186 103.454 1.00 47.67 208 VAL B C 1
ATOM 3929 O O . VAL B 1 208 ? 19.825 53.764 103.607 1.00 47.71 208 VAL B O 1
ATOM 3933 N N . GLU B 1 209 ? 21.299 52.150 104.197 1.00 47.81 209 GLU B N 1
ATOM 3934 C CA . GLU B 1 209 ? 20.469 51.522 105.229 1.00 48.25 209 GLU B CA 1
ATOM 3935 C C . GLU B 1 209 ? 20.171 52.465 106.398 1.00 48.27 209 GLU B C 1
ATOM 3936 O O . GLU B 1 209 ? 19.063 52.468 106.924 1.00 48.14 209 GLU B O 1
ATOM 3942 N N . ARG B 1 210 ? 21.164 53.259 106.786 1.00 48.73 210 ARG B N 1
ATOM 3943 C CA . ARG B 1 210 ? 21.001 54.306 107.792 1.00 49.29 210 ARG B CA 1
ATOM 3944 C C . ARG B 1 210 ? 20.052 55.408 107.299 1.00 49.53 210 ARG B C 1
ATOM 3945 O O . ARG B 1 210 ? 19.256 55.951 108.078 1.00 49.44 210 ARG B O 1
ATOM 3953 N N . ALA B 1 211 ? 20.137 55.720 106.002 1.00 49.71 211 ALA B N 1
ATOM 3954 C CA . ALA B 1 211 ? 19.256 56.703 105.365 1.00 49.85 211 ALA B CA 1
ATOM 3955 C C . ALA B 1 211 ? 17.821 56.196 105.212 1.00 49.92 211 ALA B C 1
ATOM 3956 O O . ALA B 1 211 ? 16.873 56.970 105.342 1.00 50.09 211 ALA B O 1
ATOM 3958 N N . ARG B 1 212 ? 17.665 54.904 104.929 1.00 49.96 212 ARG B N 1
ATOM 3959 C CA . ARG B 1 212 ? 16.352 54.260 104.953 1.00 50.06 212 ARG B CA 1
ATOM 3960 C C . ARG B 1 212 ? 15.727 54.355 106.342 1.00 50.53 212 ARG B C 1
ATOM 3961 O O . ARG B 1 212 ? 14.548 54.686 106.479 1.00 50.41 212 ARG B O 1
ATOM 3969 N N . ALA B 1 213 ? 16.535 54.059 107.360 1.00 51.00 213 ALA B N 1
ATOM 3970 C CA . ALA B 1 213 ? 16.074 53.966 108.741 1.00 51.62 213 ALA B CA 1
ATOM 3971 C C . ALA B 1 213 ? 15.446 55.267 109.239 1.00 51.92 213 ALA B C 1
ATOM 3972 O O . ALA B 1 213 ? 14.303 55.260 109.696 1.00 51.99 213 ALA B O 1
ATOM 3974 N N . ASN B 1 214 ? 16.179 56.376 109.129 1.00 52.38 214 ASN B N 1
ATOM 3975 C CA . ASN B 1 214 ? 15.630 57.685 109.491 1.00 52.92 214 ASN B CA 1
ATOM 3976 C C . ASN B 1 214 ? 14.694 58.323 108.448 1.00 52.97 214 ASN B C 1
ATOM 3977 O O . ASN B 1 214 ? 14.223 59.450 108.636 1.00 53.18 214 ASN B O 1
ATOM 3982 N N . GLY B 1 215 ? 14.415 57.590 107.370 1.00 52.86 215 GLY B N 1
ATOM 3983 C CA . GLY B 1 215 ? 13.414 57.984 106.381 1.00 52.86 215 GLY B CA 1
ATOM 3984 C C . GLY B 1 215 ? 13.789 59.174 105.514 1.00 52.96 215 GLY B C 1
ATOM 3985 O O . GLY B 1 215 ? 12.915 59.912 105.057 1.00 53.19 215 GLY B O 1
ATOM 3986 N N . THR B 1 216 ? 15.088 59.368 105.300 1.00 52.85 216 THR B N 1
ATOM 3987 C CA . THR B 1 216 ? 15.589 60.389 104.382 1.00 52.62 216 THR B CA 1
ATOM 3988 C C . THR B 1 216 ? 15.338 59.944 102.942 1.00 52.44 216 THR B C 1
ATOM 3989 O O . THR B 1 216 ? 15.164 60.774 102.046 1.00 52.55 216 THR B O 1
ATOM 3993 N N . ILE B 1 217 ? 15.323 58.627 102.737 1.00 52.05 217 ILE B N 1
ATOM 3994 C CA . ILE B 1 217 ? 15.104 58.031 101.425 1.00 51.46 217 ILE B CA 1
ATOM 3995 C C . ILE B 1 217 ? 14.130 56.864 101.533 1.00 51.46 217 ILE B C 1
ATOM 3996 O O . ILE B 1 217 ? 13.911 56.328 102.620 1.00 51.54 217 ILE B O 1
ATOM 4001 N N . ASP B 1 218 ? 13.543 56.485 100.406 1.00 51.46 218 ASP B N 1
ATOM 4002 C CA . ASP B 1 218 ? 12.795 55.243 100.305 1.00 51.78 218 ASP B CA 1
ATOM 4003 C C . ASP B 1 218 ? 13.673 54.200 99.631 1.00 51.85 218 ASP B C 1
ATOM 4004 O O . ASP B 1 218 ? 14.334 54.491 98.632 1.00 51.69 218 ASP B O 1
ATOM 4009 N N . VAL B 1 219 ? 13.700 52.994 100.188 1.00 52.02 219 VAL B N 1
ATOM 4010 C CA . VAL B 1 219 ? 14.381 51.870 99.539 1.00 52.32 219 VAL B CA 1
ATOM 4011 C C . VAL B 1 219 ? 13.564 50.600 99.652 1.00 52.74 219 VAL B C 1
ATOM 4012 O O . VAL B 1 219 ? 13.031 50.278 100.714 1.00 52.86 219 VAL B O 1
ATOM 4016 N N . TYR B 1 220 ? 13.459 49.896 98.530 1.00 53.26 220 TYR B N 1
ATOM 4017 C CA . TYR B 1 220 ? 12.563 48.768 98.407 1.00 53.88 220 TYR B CA 1
ATOM 4018 C C . TYR B 1 220 ? 13.234 47.572 97.740 1.00 54.44 220 TYR B C 1
ATOM 4019 O O . TYR B 1 220 ? 13.424 47.541 96.521 1.00 54.50 220 TYR B O 1
ATOM 4028 N N . LEU B 1 221 ? 13.599 46.594 98.564 1.00 55.09 221 LEU B N 1
ATOM 4029 C CA . LEU B 1 221 ? 14.139 45.328 98.089 1.00 55.76 221 LEU B CA 1
ATOM 4030 C C . LEU B 1 221 ? 13.033 44.485 97.466 1.00 56.35 221 LEU B C 1
ATOM 4031 O O . LEU B 1 221 ? 11.860 44.644 97.801 1.00 56.43 221 LEU B O 1
ATOM 4036 N N . GLU B 1 222 ? 13.420 43.610 96.539 1.00 57.27 222 GLU B N 1
ATOM 4037 C CA . GLU B 1 222 ? 12.496 42.735 95.806 1.00 58.08 222 GLU B CA 1
ATOM 4038 C C . GLU B 1 222 ? 11.389 43.503 95.057 1.00 58.47 222 GLU B C 1
ATOM 4039 O O . GLU B 1 222 ? 10.342 42.939 94.729 1.00 58.84 222 GLU B O 1
ATOM 4045 N N . THR B 1 223 ? 11.646 44.782 94.776 1.00 58.86 223 THR B N 1
ATOM 4046 C CA . THR B 1 223 ? 10.721 45.642 94.031 1.00 58.98 223 THR B CA 1
ATOM 4047 C C . THR B 1 223 ? 11.263 45.987 92.640 1.00 59.22 223 THR B C 1
ATOM 4048 O O . THR B 1 223 ? 12.405 46.434 92.496 1.00 59.10 223 THR B O 1
ATOM 4052 N N . GLU B 1 224 ? 10.423 45.771 91.628 1.00 59.42 224 GLU B N 1
ATOM 4053 C CA . GLU B 1 224 ? 10.739 46.077 90.238 1.00 59.64 224 GLU B CA 1
ATOM 4054 C C . GLU B 1 224 ? 9.769 47.147 89.736 1.00 59.33 224 GLU B C 1
ATOM 4055 O O . GLU B 1 224 ? 8.654 47.261 90.252 1.00 59.50 224 GLU B O 1
ATOM 4061 N N . VAL B 1 225 ? 10.195 47.940 88.752 1.00 59.04 225 VAL B N 1
ATOM 4062 C CA . VAL B 1 225 ? 9.354 49.010 88.193 1.00 58.76 225 VAL B CA 1
ATOM 4063 C C . VAL B 1 225 ? 8.317 48.426 87.229 1.00 58.64 225 VAL B C 1
ATOM 4064 O O . VAL B 1 225 ? 8.654 47.614 86.370 1.00 58.66 225 VAL B O 1
ATOM 4068 N N . ALA B 1 226 ? 7.059 48.836 87.387 1.00 58.33 226 ALA B N 1
ATOM 4069 C CA . ALA B 1 226 ? 5.965 48.335 86.551 1.00 58.01 226 ALA B CA 1
ATOM 4070 C C . ALA B 1 226 ? 5.657 49.252 85.366 1.00 57.64 226 ALA B C 1
ATOM 4071 O O . ALA B 1 226 ? 5.575 48.793 84.227 1.00 57.48 226 ALA B O 1
ATOM 4073 N N . SER B 1 227 ? 5.486 50.543 85.645 1.00 57.24 227 SER B N 1
ATOM 4074 C CA . SER B 1 227 ? 5.093 51.524 84.631 1.00 57.06 227 SER B CA 1
ATOM 4075 C C . SER B 1 227 ? 5.421 52.954 85.062 1.00 56.93 227 SER B C 1
ATOM 4076 O O . SER B 1 227 ? 5.643 53.230 86.243 1.00 56.81 227 SER B O 1
ATOM 4079 N N . ILE B 1 228 ? 5.430 53.866 84.096 1.00 56.77 228 ILE B N 1
ATOM 4080 C CA . ILE B 1 228 ? 5.632 55.279 84.393 1.00 56.61 228 ILE B CA 1
ATOM 4081 C C . ILE B 1 228 ? 4.534 56.155 83.795 1.00 56.72 228 ILE B C 1
ATOM 4082 O O . ILE B 1 228 ? 3.802 55.739 82.896 1.00 56.30 228 ILE B O 1
ATOM 4087 N N . GLU B 1 229 ? 4.434 57.371 84.322 1.00 57.11 229 GLU B N 1
ATOM 4088 C CA . GLU B 1 229 ? 3.586 58.402 83.750 1.00 57.63 229 GLU B CA 1
ATOM 4089 C C . GLU B 1 229 ? 4.428 59.606 83.334 1.00 57.75 229 GLU B C 1
ATOM 4090 O O . GLU B 1 229 ? 5.508 59.847 83.888 1.00 57.60 229 GLU B O 1
ATOM 4096 N N . GLU B 1 230 ? 3.935 60.333 82.334 1.00 57.99 230 GLU B N 1
ATOM 4097 C CA . GLU B 1 230 ? 4.643 61.480 81.777 1.00 58.13 230 GLU B CA 1
ATOM 4098 C C . GLU B 1 230 ? 3.707 62.615 81.337 1.00 58.49 230 GLU B C 1
ATOM 4099 O O . GLU B 1 230 ? 2.615 62.376 80.810 1.00 58.35 230 GLU B O 1
ATOM 4105 N N . SER B 1 231 ? 4.154 63.847 81.567 1.00 58.99 231 SER B N 1
ATOM 4106 C CA . SER B 1 231 ? 3.445 65.042 81.121 1.00 59.46 231 SER B CA 1
ATOM 4107 C C . SER B 1 231 ? 4.413 66.041 80.487 1.00 59.63 231 SER B C 1
ATOM 4108 O O . SER B 1 231 ? 5.458 66.338 81.062 1.00 59.62 231 SER B O 1
ATOM 4111 N N . ASN B 1 232 ? 4.050 66.552 79.307 1.00 60.02 232 ASN B N 1
ATOM 4112 C CA . ASN B 1 232 ? 4.865 67.520 78.539 1.00 60.24 232 ASN B CA 1
ATOM 4113 C C . ASN B 1 232 ? 6.176 66.934 78.001 1.00 60.13 232 ASN B C 1
ATOM 4114 O O . ASN B 1 232 ? 7.159 67.657 77.801 1.00 60.22 232 ASN B O 1
ATOM 4119 N N . GLY B 1 233 ? 6.183 65.626 77.764 1.00 59.98 233 GLY B N 1
ATOM 4120 C CA . GLY B 1 233 ? 7.394 64.926 77.347 1.00 59.91 233 GLY B CA 1
ATOM 4121 C C . GLY B 1 233 ? 8.444 64.806 78.442 1.00 59.84 233 GLY B C 1
ATOM 4122 O O . GLY B 1 233 ? 9.629 64.660 78.145 1.00 59.86 233 GLY B O 1
ATOM 4123 N N . VAL B 1 234 ? 8.014 64.896 79.702 1.00 59.73 234 VAL B N 1
ATOM 4124 C CA . VAL B 1 234 ? 8.893 64.645 80.859 1.00 59.83 234 VAL B CA 1
ATOM 4125 C C . VAL B 1 234 ? 8.257 63.660 81.855 1.00 59.72 234 VAL B C 1
ATOM 4126 O O . VAL B 1 234 ? 7.031 63.580 81.965 1.00 59.55 234 VAL B O 1
ATOM 4130 N N . LEU B 1 235 ? 9.107 62.913 82.561 1.00 59.58 235 LEU B N 1
ATOM 4131 C CA . LEU B 1 235 ? 8.687 61.966 83.592 1.00 59.43 235 LEU B CA 1
ATOM 4132 C C . LEU B 1 235 ? 7.869 62.678 84.668 1.00 59.55 235 LEU B C 1
ATOM 4133 O O . LEU B 1 235 ? 8.208 63.789 85.076 1.00 59.50 235 LEU B O 1
ATOM 4138 N N . THR B 1 236 ? 6.797 62.040 85.128 1.00 59.76 236 THR B N 1
ATOM 4139 C CA . THR B 1 236 ? 5.975 62.625 86.192 1.00 60.20 236 THR B CA 1
ATOM 4140 C C . THR B 1 236 ? 5.708 61.681 87.373 1.00 60.50 236 THR B C 1
ATOM 4141 O O . THR B 1 236 ? 5.713 62.115 88.529 1.00 60.52 236 THR B O 1
ATOM 4145 N N . ARG B 1 237 ? 5.491 60.399 87.078 1.00 60.80 237 ARG B N 1
ATOM 4146 C CA . ARG B 1 237 ? 5.181 59.406 88.103 1.00 61.39 237 ARG B CA 1
ATOM 4147 C C . ARG B 1 237 ? 5.772 58.040 87.785 1.00 61.58 237 ARG B C 1
ATOM 4148 O O . ARG B 1 237 ? 5.833 57.642 86.625 1.00 61.51 237 ARG B O 1
ATOM 4156 N N . VAL B 1 238 ? 6.210 57.335 88.829 1.00 61.99 238 VAL B N 1
ATOM 4157 C CA . VAL B 1 238 ? 6.742 55.976 88.694 1.00 62.38 238 VAL B CA 1
ATOM 4158 C C . VAL B 1 238 ? 5.901 54.989 89.506 1.00 62.81 238 VAL B C 1
ATOM 4159 O O . VAL B 1 238 ? 5.602 55.231 90.682 1.00 62.70 238 VAL B O 1
ATOM 4163 N N . HIS B 1 239 ? 5.527 53.883 88.866 1.00 63.46 239 HIS B N 1
ATOM 4164 C CA . HIS B 1 239 ? 4.735 52.833 89.505 1.00 64.30 239 HIS B CA 1
ATOM 4165 C C . HIS B 1 239 ? 5.593 51.599 89.775 1.00 64.73 239 HIS B C 1
ATOM 4166 O O . HIS B 1 239 ? 6.295 51.114 88.886 1.00 64.76 239 HIS B O 1
ATOM 4173 N N . LEU B 1 240 ? 5.522 51.103 91.009 1.00 65.50 240 LEU B N 1
ATOM 4174 C CA . LEU B 1 240 ? 6.366 49.999 91.484 1.00 66.09 240 LEU B CA 1
ATOM 4175 C C . LEU B 1 240 ? 5.530 48.832 92.009 1.00 66.67 240 LEU B C 1
ATOM 4176 O O . LEU B 1 240 ? 4.416 49.036 92.496 1.00 66.71 240 LEU B O 1
ATOM 4181 N N . ARG B 1 241 ? 6.071 47.617 91.913 1.00 67.41 241 ARG B N 1
ATOM 4182 C CA . ARG B 1 241 ? 5.446 46.436 92.525 1.00 68.14 241 ARG B CA 1
ATOM 4183 C C . ARG B 1 241 ? 6.454 45.525 93.243 1.00 68.48 241 ARG B C 1
ATOM 4184 O O . ARG B 1 241 ? 7.498 45.177 92.684 1.00 68.67 241 ARG B O 1
ATOM 4192 N N . SER B 1 242 ? 6.127 45.150 94.481 1.00 68.79 242 SER B N 1
ATOM 4193 C CA . SER B 1 242 ? 7.000 44.319 95.325 1.00 68.95 242 SER B CA 1
ATOM 4194 C C . SER B 1 242 ? 6.923 42.826 94.974 1.00 69.07 242 SER B C 1
ATOM 4195 O O . SER B 1 242 ? 6.308 42.445 93.977 1.00 69.11 242 SER B O 1
ATOM 4198 N N . SER B 1 243 ? 7.549 41.990 95.802 1.00 69.26 243 SER B N 1
ATOM 4199 C CA . SER B 1 243 ? 7.546 40.538 95.597 1.00 69.40 243 SER B CA 1
ATOM 4200 C C . SER B 1 243 ? 6.384 39.827 96.294 1.00 69.43 243 SER B C 1
ATOM 4201 O O . SER B 1 243 ? 6.074 38.677 95.973 1.00 69.52 243 SER B O 1
ATOM 4204 N N . ASP B 1 244 ? 5.756 40.507 97.250 1.00 69.45 244 ASP B N 1
ATOM 4205 C CA . ASP B 1 244 ? 4.585 39.967 97.938 1.00 69.47 244 ASP B CA 1
ATOM 4206 C C . ASP B 1 244 ? 3.291 40.259 97.171 1.00 69.47 244 ASP B C 1
ATOM 4207 O O . ASP B 1 244 ? 2.300 39.536 97.305 1.00 69.52 244 ASP B O 1
ATOM 4212 N N . GLY B 1 245 ? 3.318 41.316 96.363 1.00 69.42 245 GLY B N 1
ATOM 4213 C CA . GLY B 1 245 ? 2.177 41.713 95.545 1.00 69.27 245 GLY B CA 1
ATOM 4214 C C . GLY B 1 245 ? 1.816 43.183 95.680 1.00 69.17 245 GLY B C 1
ATOM 4215 O O . GLY B 1 245 ? 0.848 43.643 95.068 1.00 69.46 245 GLY B O 1
ATOM 4216 N N . SER B 1 246 ? 2.589 43.919 96.480 1.00 68.80 246 SER B N 1
ATOM 4217 C CA . SER B 1 246 ? 2.347 45.347 96.727 1.00 68.47 246 SER B CA 1
ATOM 4218 C C . SER B 1 246 ? 2.495 46.171 95.433 1.00 68.16 246 SER B C 1
ATOM 4219 O O . SER B 1 246 ? 3.204 45.758 94.511 1.00 68.06 246 SER B O 1
ATOM 4222 N N . LYS B 1 247 ? 1.814 47.318 95.370 1.00 67.60 247 LYS B N 1
ATOM 4223 C C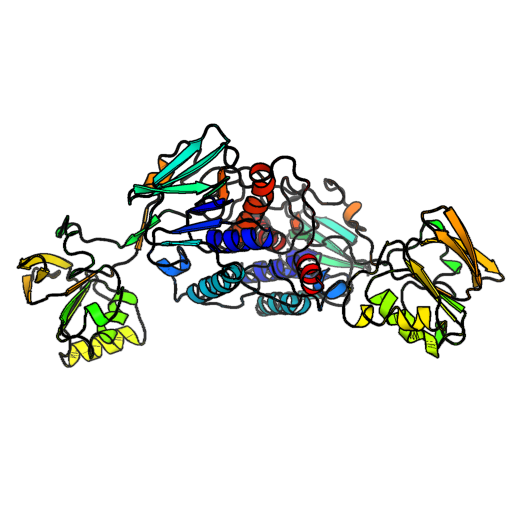A . LYS B 1 247 ? 1.727 48.129 94.150 1.00 66.92 247 LYS B CA 1
ATOM 4224 C C . LYS B 1 247 ? 1.432 49.597 94.466 1.00 66.38 247 LYS B C 1
ATOM 4225 O O . LYS B 1 247 ? 0.290 49.941 94.785 1.00 66.59 247 LYS B O 1
ATOM 4231 N N . TRP B 1 248 ? 2.446 50.462 94.367 1.00 65.43 248 TRP B N 1
ATOM 4232 C CA . TRP B 1 248 ? 2.267 51.896 94.659 1.00 64.37 248 TRP B CA 1
ATOM 4233 C C . TRP B 1 248 ? 2.926 52.855 93.655 1.00 63.76 248 TRP B C 1
ATOM 4234 O O . TRP B 1 248 ? 3.572 52.423 92.697 1.00 63.67 248 TRP B O 1
ATOM 4245 N N . THR B 1 249 ? 2.758 54.154 93.901 1.00 62.92 249 THR B N 1
ATOM 4246 C CA . THR B 1 249 ? 3.104 55.201 92.945 1.00 62.25 249 THR B CA 1
ATOM 4247 C C . THR B 1 249 ? 3.865 56.350 93.608 1.00 61.80 249 THR B C 1
ATOM 4248 O O . THR B 1 249 ? 3.448 56.864 94.652 1.00 61.74 249 THR B O 1
ATOM 4252 N N . VAL B 1 250 ? 4.978 56.750 92.997 1.00 61.09 250 VAL B N 1
ATOM 4253 C CA . VAL B 1 250 ? 5.723 57.923 93.464 1.00 60.42 250 VAL B CA 1
ATOM 4254 C C . VAL B 1 250 ? 5.736 59.049 92.441 1.00 59.86 250 VAL B C 1
ATOM 4255 O O . VAL B 1 250 ? 5.739 58.807 91.231 1.00 59.81 250 VAL B O 1
ATOM 4259 N N . GLU B 1 251 ? 5.729 60.279 92.948 1.00 59.17 251 GLU B N 1
ATOM 4260 C CA . GLU B 1 251 ? 5.924 61.470 92.131 1.00 58.57 251 GLU B CA 1
ATOM 4261 C C . GLU B 1 251 ? 7.414 61.642 91.845 1.00 57.58 251 GLU B C 1
ATOM 4262 O O . GLU B 1 251 ? 8.201 61.929 92.751 1.00 57.33 251 GLU B O 1
ATOM 4268 N N . ALA B 1 252 ? 7.792 61.455 90.582 1.00 56.51 252 ALA B N 1
ATOM 4269 C CA . ALA B 1 252 ? 9.191 61.503 90.169 1.00 55.43 252 ALA B CA 1
ATOM 4270 C C . ALA B 1 252 ? 9.375 62.121 88.785 1.00 54.65 252 ALA B C 1
ATOM 4271 O O . ALA B 1 252 ? 8.783 61.662 87.808 1.00 54.41 252 ALA B O 1
ATOM 4273 N N . ASP B 1 253 ? 10.207 63.156 88.708 1.00 53.61 253 ASP B N 1
ATOM 4274 C CA . ASP B 1 253 ? 10.516 63.793 87.432 1.00 53.03 253 ASP B CA 1
ATOM 4275 C C . ASP B 1 253 ? 11.839 63.294 86.854 1.00 52.07 253 ASP B C 1
ATOM 4276 O O . ASP B 1 253 ? 12.278 63.760 85.802 1.00 52.03 253 ASP B O 1
ATOM 4281 N N . ARG B 1 254 ? 12.458 62.338 87.542 1.00 50.95 254 ARG B N 1
ATOM 4282 C CA . ARG B 1 254 ? 13.757 61.811 87.143 1.00 49.95 254 ARG B CA 1
ATOM 4283 C C . ARG B 1 254 ? 13.883 60.323 87.472 1.00 49.00 254 ARG B C 1
ATOM 4284 O O . ARG B 1 254 ? 13.617 59.901 88.596 1.00 48.88 254 ARG B O 1
ATOM 4292 N N . LEU B 1 255 ? 14.270 59.529 86.480 1.00 47.92 255 LEU B N 1
ATOM 4293 C CA . LEU B 1 255 ? 14.457 58.093 86.673 1.00 47.19 255 LEU B CA 1
ATOM 4294 C C . LEU B 1 255 ? 15.853 57.652 86.236 1.00 46.96 255 LEU B C 1
ATOM 4295 O O . LEU B 1 255 ? 16.238 57.838 85.084 1.00 46.90 255 LEU B O 1
ATOM 4300 N N . LEU B 1 256 ? 16.587 57.050 87.168 1.00 46.72 256 LEU B N 1
ATOM 4301 C CA . LEU B 1 256 ? 17.965 56.622 86.943 1.00 46.36 256 LEU B CA 1
ATOM 4302 C C . LEU B 1 256 ? 18.087 55.096 87.007 1.00 46.27 256 LEU B C 1
ATOM 4303 O O . LEU B 1 256 ? 18.045 54.500 88.085 1.00 46.16 256 LEU B O 1
ATOM 4308 N N . ILE B 1 257 ? 18.226 54.480 85.834 1.00 46.18 257 ILE B N 1
ATOM 4309 C CA . ILE B 1 257 ? 18.311 53.025 85.696 1.00 46.11 257 ILE B CA 1
ATOM 4310 C C . ILE B 1 257 ? 19.775 52.569 85.699 1.00 46.07 257 ILE B C 1
ATOM 4311 O O . ILE B 1 257 ? 20.571 52.987 84.854 1.00 46.15 257 ILE B O 1
ATOM 4316 N N . LEU B 1 258 ? 20.107 51.698 86.651 1.00 45.71 258 LEU B N 1
ATOM 4317 C CA . LEU B 1 258 ? 21.487 51.322 86.954 1.00 45.09 258 LEU B CA 1
ATOM 4318 C C . LEU B 1 258 ? 21.580 49.849 87.338 1.00 45.25 258 LEU B C 1
ATOM 4319 O O . LEU B 1 258 ? 22.105 49.521 88.404 1.00 44.93 258 LEU B O 1
ATOM 4324 N N . ILE B 1 259 ? 21.062 48.965 86.486 1.00 45.65 259 ILE B N 1
ATOM 4325 C CA . ILE B 1 259 ? 21.084 47.522 86.777 1.00 46.65 259 ILE B CA 1
ATOM 4326 C C . ILE B 1 259 ? 22.140 46.730 85.995 1.00 47.33 259 ILE B C 1
ATOM 4327 O O . ILE B 1 259 ? 22.040 45.504 85.863 1.00 47.71 259 ILE B O 1
ATOM 4332 N N . GLY B 1 260 ? 23.149 47.429 85.486 1.00 47.93 260 GLY B N 1
ATOM 4333 C CA . GLY B 1 260 ? 24.287 46.770 84.860 1.00 48.71 260 GLY B CA 1
ATOM 4334 C C . GLY B 1 260 ? 24.410 46.930 83.358 1.00 49.22 260 GLY B C 1
ATOM 4335 O O . GLY B 1 260 ? 23.497 47.419 82.682 1.00 49.30 260 GLY B O 1
ATOM 4336 N N . PHE B 1 261 ? 25.564 46.513 82.846 1.00 49.60 261 PHE B N 1
ATOM 4337 C CA . PHE B 1 261 ? 25.848 46.528 81.420 1.00 49.83 261 PHE B CA 1
ATOM 4338 C C . PHE B 1 261 ? 25.725 45.129 80.849 1.00 49.81 261 PHE B C 1
ATOM 4339 O O . PHE B 1 261 ? 26.165 44.160 81.464 1.00 49.95 261 PHE B O 1
ATOM 4347 N N . LYS B 1 262 ? 25.123 45.029 79.671 1.00 49.95 262 LYS B N 1
ATOM 4348 C CA . LYS B 1 262 ? 25.036 43.753 78.965 1.00 50.21 262 LYS B CA 1
ATOM 4349 C C . LYS B 1 262 ? 25.929 43.747 77.725 1.00 49.77 262 LYS B C 1
ATOM 4350 O O . LYS B 1 262 ? 26.009 44.738 76.989 1.00 49.76 262 LYS B O 1
ATOM 4356 N N . SER B 1 263 ? 26.604 42.626 77.513 1.00 49.47 263 SER B N 1
ATOM 4357 C CA . SER B 1 263 ? 27.452 42.440 76.343 1.00 49.11 263 SER B CA 1
ATOM 4358 C C . SER B 1 263 ? 26.603 41.942 75.183 1.00 49.00 263 SER B C 1
ATOM 4359 O O . SER B 1 263 ? 25.839 40.984 75.326 1.00 49.11 263 SER B O 1
ATOM 4362 N N . ASN B 1 264 ? 26.739 42.596 74.037 1.00 48.72 264 ASN B N 1
ATOM 4363 C CA . ASN B 1 264 ? 25.970 42.241 72.851 1.00 48.44 264 ASN B CA 1
ATOM 4364 C C . ASN B 1 264 ? 26.863 42.147 71.613 1.00 48.12 264 ASN B C 1
ATOM 4365 O O . ASN B 1 264 ? 27.264 43.164 71.044 1.00 47.91 264 ASN B O 1
ATOM 4370 N N . LEU B 1 265 ? 27.179 40.914 71.216 1.00 47.85 265 LEU B N 1
ATOM 4371 C CA . LEU B 1 265 ? 28.074 40.658 70.085 1.00 47.71 265 LEU B CA 1
ATOM 4372 C C . LEU B 1 265 ? 27.361 40.827 68.746 1.00 47.57 265 LEU B C 1
ATOM 4373 O O . LEU B 1 265 ? 28.006 41.086 67.728 1.00 47.80 265 LEU B O 1
ATOM 4378 N N . GLY B 1 266 ? 26.036 40.658 68.774 1.00 47.14 266 GLY B N 1
ATOM 4379 C CA . GLY B 1 266 ? 25.122 40.778 67.626 1.00 46.61 266 GLY B CA 1
ATOM 4380 C C . GLY B 1 266 ? 25.601 41.196 66.245 1.00 46.11 266 GLY B C 1
ATOM 4381 O O . GLY B 1 266 ? 25.743 40.349 65.366 1.00 46.13 266 GLY B O 1
ATOM 4382 N N . PRO B 1 267 ? 25.813 42.510 66.032 1.00 45.95 267 PRO B N 1
ATOM 4383 C CA . PRO B 1 267 ? 26.173 43.064 64.705 1.00 45.86 267 PRO B CA 1
ATOM 4384 C C . PRO B 1 267 ? 27.407 42.432 64.040 1.00 45.64 267 PRO B C 1
ATOM 4385 O O . PRO B 1 267 ? 27.386 42.177 62.837 1.00 45.63 267 PRO B O 1
ATOM 4389 N N . LEU B 1 268 ? 28.453 42.177 64.822 1.00 45.46 268 LEU B N 1
ATOM 4390 C CA . LEU B 1 268 ? 29.703 41.614 64.308 1.00 45.28 268 LEU B CA 1
ATOM 4391 C C . LEU B 1 268 ? 29.620 40.110 64.071 1.00 45.28 268 LEU B C 1
ATOM 4392 O O . LEU B 1 268 ? 30.388 39.566 63.277 1.00 45.22 268 LEU B O 1
ATOM 4397 N N . ALA B 1 269 ? 28.703 39.442 64.768 1.00 45.37 269 ALA B N 1
ATOM 4398 C CA . ALA B 1 269 ? 28.443 38.021 64.538 1.00 45.62 269 ALA B CA 1
ATOM 4399 C C . ALA B 1 269 ? 27.806 37.791 63.166 1.00 45.90 269 ALA B C 1
ATOM 4400 O O . ALA B 1 269 ? 27.826 36.673 62.644 1.00 46.22 269 ALA B O 1
ATOM 4402 N N . ARG B 1 270 ? 27.250 38.856 62.592 1.00 45.86 270 ARG B N 1
ATOM 4403 C CA . ARG B 1 270 ? 26.565 38.797 61.303 1.00 45.79 270 ARG B CA 1
ATOM 4404 C C . ARG B 1 270 ? 27.453 39.257 60.156 1.00 45.88 270 ARG B C 1
ATOM 4405 O O . ARG B 1 270 ? 26.996 39.377 59.019 1.00 46.16 270 ARG B O 1
ATOM 4413 N N . TRP B 1 271 ? 28.717 39.527 60.460 1.00 45.75 271 TRP B N 1
ATOM 4414 C CA . TRP B 1 271 ? 29.697 39.867 59.441 1.00 45.75 271 TRP B CA 1
ATOM 4415 C C . TRP B 1 271 ? 30.117 38.592 58.719 1.00 45.74 271 TRP B C 1
ATOM 4416 O O . TRP B 1 271 ? 29.880 37.490 59.215 1.00 46.16 271 TRP B O 1
ATOM 4427 N N . ASP B 1 272 ? 30.722 38.731 57.545 1.00 45.62 272 ASP B N 1
ATOM 4428 C CA . ASP B 1 272 ? 31.133 37.558 56.773 1.00 45.42 272 ASP B CA 1
ATOM 4429 C C . ASP B 1 272 ? 32.547 37.135 57.131 1.00 44.76 272 ASP B C 1
ATOM 4430 O O . ASP B 1 272 ? 33.466 37.190 56.302 1.00 44.96 272 ASP B O 1
ATOM 4435 N N . LEU B 1 273 ? 32.714 36.724 58.384 1.00 43.71 273 LEU B N 1
ATOM 4436 C CA . LEU B 1 273 ? 34.020 36.332 58.906 1.00 42.42 273 LEU B CA 1
ATOM 4437 C C . LEU B 1 273 ? 33.872 35.099 59.782 1.00 41.53 273 LEU B C 1
ATOM 4438 O O . LEU B 1 273 ? 32.948 35.007 60.598 1.00 41.49 273 LEU B O 1
ATOM 4443 N N . GLU B 1 274 ? 34.792 34.161 59.605 1.00 40.46 274 GLU B N 1
ATOM 4444 C CA . GLU B 1 274 ? 34.751 32.888 60.300 1.00 39.70 274 GLU B CA 1
ATOM 4445 C C . GLU B 1 274 ? 34.870 33.074 61.813 1.00 39.05 274 GLU B C 1
ATOM 4446 O O . GLU B 1 274 ? 35.720 33.829 62.300 1.00 38.34 274 GLU B O 1
ATOM 4452 N N . LEU B 1 275 ? 33.991 32.391 62.535 1.00 38.46 275 LEU B N 1
ATOM 4453 C CA . LEU B 1 275 ? 33.971 32.432 63.989 1.00 38.78 275 LEU B CA 1
ATOM 4454 C C . LEU B 1 275 ? 34.303 31.055 64.567 1.00 38.69 275 LEU B C 1
ATOM 4455 O O . LEU B 1 275 ? 33.969 30.030 63.980 1.00 38.69 275 LEU B O 1
ATOM 4460 N N . TYR B 1 276 ? 34.976 31.050 65.711 1.00 38.67 276 TYR B N 1
ATOM 4461 C CA . TYR B 1 276 ? 35.088 29.856 66.524 1.00 38.77 276 TYR B CA 1
ATOM 4462 C C . TYR B 1 276 ? 34.535 30.191 67.891 1.00 39.10 276 TYR B C 1
ATOM 4463 O O . TYR B 1 276 ? 35.207 30.854 68.688 1.00 39.34 276 TYR B O 1
ATOM 4472 N N . GLU B 1 277 ? 33.306 29.743 68.147 1.00 39.26 277 GLU B N 1
ATOM 4473 C CA . GLU B 1 277 ? 32.621 29.996 69.415 1.00 39.70 277 GLU B CA 1
ATOM 4474 C C . GLU B 1 277 ? 32.711 31.480 69.779 1.00 39.27 277 GLU B C 1
ATOM 4475 O O . GLU B 1 277 ? 33.373 31.855 70.764 1.00 39.59 277 GLU B O 1
ATOM 4481 N N . ASN B 1 278 ? 32.073 32.314 68.954 1.00 38.52 278 ASN B N 1
ATOM 4482 C CA . ASN B 1 278 ? 31.975 33.770 69.183 1.00 37.85 278 ASN B CA 1
ATOM 4483 C C . ASN B 1 278 ? 33.269 34.585 69.042 1.00 36.83 278 ASN B C 1
ATOM 4484 O O . ASN B 1 278 ? 33.256 35.803 69.237 1.00 36.86 278 ASN B O 1
ATOM 4489 N N . ALA B 1 279 ? 34.370 33.924 68.697 1.00 35.48 279 ALA B N 1
ATOM 4490 C CA . ALA B 1 279 ? 35.623 34.630 68.443 1.00 34.25 279 ALA B CA 1
ATOM 4491 C C . ALA B 1 279 ? 35.988 34.605 66.967 1.00 33.34 279 ALA B C 1
ATOM 4492 O O . ALA B 1 279 ? 35.849 33.581 66.296 1.00 33.32 279 ALA B O 1
ATOM 4494 N N . LEU B 1 280 ? 36.435 35.751 66.468 1.00 32.29 280 LEU B N 1
ATOM 4495 C CA . LEU B 1 280 ? 36.876 35.877 65.091 1.00 31.18 280 LEU B CA 1
ATOM 4496 C C . LEU B 1 280 ? 38.194 35.168 64.912 1.00 30.86 280 LEU B C 1
ATOM 4497 O O . LEU B 1 280 ? 39.158 35.393 65.641 1.00 31.18 280 LEU B O 1
ATOM 4502 N N . VAL B 1 281 ? 38.197 34.296 63.924 1.00 30.43 281 VAL B N 1
ATOM 4503 C CA . VAL B 1 281 ? 39.320 33.462 63.577 1.00 29.99 281 VAL B CA 1
ATOM 4504 C C . VAL B 1 281 ? 40.406 34.315 62.899 1.00 29.98 281 VAL B C 1
ATOM 4505 O O . VAL B 1 281 ? 40.116 35.151 62.035 1.00 29.92 281 VAL B O 1
ATOM 4509 N N . VAL B 1 282 ? 41.648 34.098 63.317 1.00 29.55 282 VAL B N 1
ATOM 4510 C CA . VAL B 1 282 ? 42.762 34.986 63.014 1.00 29.43 282 VAL B CA 1
ATOM 4511 C C . VAL B 1 282 ? 44.016 34.163 62.623 1.00 29.66 282 VAL B C 1
ATOM 4512 O O . VAL B 1 282 ? 44.098 32.979 62.951 1.00 29.29 282 VAL B O 1
ATOM 4516 N N . ASP B 1 283 ? 44.952 34.771 61.888 1.00 29.83 283 ASP B N 1
ATOM 4517 C CA . ASP B 1 283 ? 46.211 34.107 61.514 1.00 30.31 283 ASP B CA 1
ATOM 4518 C C . ASP B 1 283 ? 47.391 34.590 62.372 1.00 30.38 283 ASP B C 1
ATOM 4519 O O . ASP B 1 283 ? 47.198 35.310 63.355 1.00 31.04 283 ASP B O 1
ATOM 4524 N N . SER B 1 284 ? 48.608 34.212 61.990 1.00 30.18 284 SER B N 1
ATOM 4525 C CA . SER B 1 284 ? 49.807 34.503 62.793 1.00 30.05 284 SER B CA 1
ATOM 4526 C C . SER B 1 284 ? 50.072 35.998 63.021 1.00 29.51 284 SER B C 1
ATOM 4527 O O . SER B 1 284 ? 50.803 36.377 63.950 1.00 29.51 284 SER B O 1
ATOM 4530 N N . HIS B 1 285 ? 49.488 36.834 62.166 1.00 29.16 285 HIS B N 1
ATOM 4531 C CA . HIS B 1 285 ? 49.613 38.291 62.280 1.00 28.62 285 HIS B CA 1
ATOM 4532 C C . HIS B 1 285 ? 48.345 38.969 62.805 1.00 27.94 285 HIS B C 1
ATOM 4533 O O . HIS B 1 285 ? 48.207 40.191 62.715 1.00 27.78 285 HIS B O 1
ATOM 4540 N N . MET B 1 286 ? 47.431 38.180 63.363 1.00 27.48 286 MET B N 1
ATOM 4541 C CA . MET B 1 286 ? 46.168 38.706 63.912 1.00 27.25 286 MET B CA 1
ATOM 4542 C C . MET B 1 286 ? 45.218 39.202 62.810 1.00 27.08 286 MET B C 1
ATOM 4543 O O . MET B 1 286 ? 44.259 39.922 63.079 1.00 26.99 286 MET B O 1
ATOM 4548 N N . LYS B 1 287 ? 45.485 38.775 61.575 1.00 27.21 287 LYS B N 1
ATOM 4549 C CA . LYS B 1 287 ? 44.655 39.098 60.421 1.00 27.21 287 LYS B CA 1
ATOM 4550 C C . LYS B 1 287 ? 43.548 38.069 60.223 1.00 27.45 287 LYS B C 1
ATOM 4551 O O . LYS B 1 287 ? 43.786 36.861 60.291 1.00 27.57 287 LYS B O 1
ATOM 4557 N N . THR B 1 288 ? 42.337 38.566 59.982 1.00 28.03 288 THR B N 1
ATOM 4558 C CA . THR B 1 288 ? 41.207 37.751 59.520 1.00 28.42 288 THR B CA 1
ATOM 4559 C C . THR B 1 288 ? 41.444 37.425 58.041 1.00 28.71 288 THR B C 1
ATOM 4560 O O . THR B 1 288 ? 42.485 37.774 57.502 1.00 29.09 288 THR B O 1
ATOM 4564 N N . SER B 1 289 ? 40.497 36.761 57.387 1.00 29.14 289 SER B N 1
ATOM 4565 C CA . SER B 1 289 ? 40.637 36.447 55.957 1.00 29.70 289 SER B CA 1
ATOM 4566 C C . SER B 1 289 ? 40.757 37.693 55.073 1.00 29.92 289 SER B C 1
ATOM 4567 O O . SER B 1 289 ? 41.526 37.712 54.110 1.00 29.71 289 SER B O 1
ATOM 4570 N N . VAL B 1 290 ? 40.000 38.730 55.417 1.00 30.22 290 VAL B N 1
ATOM 4571 C CA . VAL B 1 290 ? 40.044 39.999 54.696 1.00 30.47 290 VAL B CA 1
ATOM 4572 C C . VAL B 1 290 ? 41.322 40.771 55.036 1.00 30.78 290 VAL B C 1
ATOM 4573 O O . VAL B 1 290 ? 41.554 41.133 56.197 1.00 30.97 290 VAL B O 1
ATOM 4577 N N . ASP B 1 291 ? 42.150 41.000 54.016 1.00 30.97 291 ASP B N 1
ATOM 4578 C CA . ASP B 1 291 ? 43.387 41.760 54.160 1.00 31.09 291 ASP B CA 1
ATOM 4579 C C . ASP B 1 291 ? 43.045 43.152 54.648 1.00 30.85 291 ASP B C 1
ATOM 4580 O O . ASP B 1 291 ? 42.088 43.759 54.163 1.00 31.50 291 ASP B O 1
ATOM 4585 N N . GLY B 1 292 ? 43.812 43.658 55.608 1.00 30.32 292 GLY B N 1
ATOM 4586 C CA . GLY B 1 292 ? 43.578 44.997 56.150 1.00 29.56 292 GLY B CA 1
ATOM 4587 C C . GLY B 1 292 ? 42.583 45.002 57.295 1.00 29.42 292 GLY B C 1
ATOM 4588 O O . GLY B 1 292 ? 42.396 46.020 57.961 1.00 29.62 292 GLY B O 1
ATOM 4589 N N . LEU B 1 293 ? 41.940 43.862 57.520 1.00 29.01 293 LEU B N 1
ATOM 4590 C CA . LEU B 1 293 ? 41.013 43.698 58.624 1.00 28.67 293 LEU B CA 1
ATOM 4591 C C . LEU B 1 293 ? 41.622 42.766 59.677 1.00 28.38 293 LEU B C 1
ATOM 4592 O O . LEU B 1 293 ? 41.832 41.559 59.440 1.00 28.70 293 LEU B O 1
ATOM 4597 N N . TYR B 1 294 ? 41.896 43.336 60.846 1.00 27.57 294 TYR B N 1
ATOM 4598 C CA . TYR B 1 294 ? 42.557 42.615 61.923 1.00 26.59 294 TYR B CA 1
ATOM 4599 C C . TYR B 1 294 ? 41.634 42.425 63.116 1.00 26.18 294 TYR B C 1
ATOM 4600 O O . TYR B 1 294 ? 40.650 43.148 63.264 1.00 26.17 294 TYR B O 1
ATOM 4609 N N . ALA B 1 295 ? 41.959 41.437 63.951 1.00 25.40 295 ALA B N 1
ATOM 4610 C CA . ALA B 1 295 ? 41.295 41.228 65.228 1.00 24.36 295 ALA B CA 1
ATOM 4611 C C . ALA B 1 295 ? 42.306 40.911 66.345 1.00 24.12 295 ALA B C 1
ATOM 4612 O O . ALA B 1 295 ? 43.317 40.235 66.112 1.00 24.26 295 ALA B O 1
ATOM 4614 N N . ALA B 1 296 ? 42.031 41.405 67.554 1.00 23.25 296 ALA B N 1
ATOM 4615 C CA . ALA B 1 296 ? 42.899 41.175 68.714 1.00 22.57 296 ALA B CA 1
ATOM 4616 C C . ALA B 1 296 ? 42.104 41.241 70.017 1.00 22.42 296 ALA B C 1
ATOM 4617 O O . ALA B 1 296 ? 41.033 41.863 70.073 1.00 21.91 296 ALA B O 1
ATOM 4619 N N . GLY B 1 297 ? 42.636 40.609 71.064 1.00 22.01 297 GLY B N 1
ATOM 4620 C CA . GLY B 1 297 ? 41.965 40.560 72.363 1.00 22.10 297 GLY B CA 1
ATOM 4621 C C . GLY B 1 297 ? 41.009 39.387 72.515 1.00 22.30 297 GLY B C 1
ATOM 4622 O O . GLY B 1 297 ? 41.199 38.344 71.895 1.00 22.02 297 GLY B O 1
ATOM 4623 N N . ASP B 1 298 ? 39.973 39.573 73.333 1.00 22.93 298 ASP B N 1
ATOM 4624 C CA . ASP B 1 298 ? 38.968 38.539 73.604 1.00 23.77 298 ASP B CA 1
ATOM 4625 C C . ASP B 1 298 ? 38.191 38.120 72.348 1.00 24.19 298 ASP B C 1
ATOM 4626 O O . ASP B 1 298 ? 37.687 37.001 72.289 1.00 24.41 298 ASP B O 1
ATOM 4631 N N . ILE B 1 299 ? 38.096 39.028 71.371 1.00 24.16 299 ILE B N 1
ATOM 4632 C CA . ILE B 1 299 ? 37.459 38.765 70.075 1.00 24.50 299 ILE B CA 1
ATOM 4633 C C . ILE B 1 299 ? 38.294 37.876 69.128 1.00 24.55 299 ILE B C 1
ATOM 4634 O O . ILE B 1 299 ? 37.760 37.331 68.155 1.00 24.84 299 ILE B O 1
ATOM 4639 N N . ALA B 1 300 ? 39.591 37.736 69.398 1.00 24.27 300 ALA B N 1
ATOM 4640 C CA . ALA B 1 300 ? 40.483 37.012 68.480 1.00 24.33 300 ALA B CA 1
ATOM 4641 C C . ALA B 1 300 ? 40.635 35.557 68.870 1.00 24.62 300 ALA B C 1
ATOM 4642 O O . ALA B 1 300 ? 40.808 35.235 70.047 1.00 25.04 300 ALA B O 1
ATOM 4644 N N . TYR B 1 301 ? 40.549 34.669 67.890 1.00 24.86 301 TYR B N 1
ATOM 4645 C CA . TYR B 1 301 ? 40.895 33.282 68.148 1.00 25.15 301 TYR B CA 1
ATOM 4646 C C . TYR B 1 301 ? 41.990 32.775 67.207 1.00 25.15 301 TYR B C 1
ATOM 4647 O O . TYR B 1 301 ? 41.937 32.990 65.996 1.00 25.38 301 TYR B O 1
ATOM 4656 N N . TYR B 1 302 ? 42.980 32.114 67.800 1.00 25.04 302 TYR B N 1
ATOM 4657 C CA . TYR B 1 302 ? 44.011 31.350 67.089 1.00 24.73 302 TYR B CA 1
ATOM 4658 C C . TYR B 1 302 ? 44.338 30.191 68.021 1.00 25.11 302 TYR B C 1
ATOM 4659 O O . TYR B 1 302 ? 44.214 30.336 69.241 1.00 25.24 302 TYR B O 1
ATOM 4668 N N . PRO B 1 303 ? 44.757 29.035 67.471 1.00 25.25 303 PRO B N 1
ATOM 4669 C CA . PRO B 1 303 ? 45.027 27.903 68.355 1.00 25.19 303 PRO B CA 1
ATOM 4670 C C . PRO B 1 303 ? 45.891 28.303 69.565 1.00 25.26 303 PRO B C 1
ATOM 4671 O O . PRO B 1 303 ? 46.934 28.942 69.397 1.00 26.05 303 PRO B O 1
ATOM 4675 N N . GLY B 1 304 ? 45.434 27.963 70.767 1.00 24.88 304 GLY B N 1
ATOM 4676 C CA . GLY B 1 304 ? 46.167 28.279 71.992 1.00 24.64 304 GLY B CA 1
ATOM 4677 C C . GLY B 1 304 ? 45.829 29.610 72.656 1.00 24.56 304 GLY B C 1
ATOM 4678 O O . GLY B 1 304 ? 46.379 29.927 73.706 1.00 24.25 304 GLY B O 1
ATOM 4679 N N . LYS B 1 305 ? 44.920 30.380 72.049 1.00 24.39 305 LYS B N 1
ATOM 4680 C CA . LYS B 1 305 ? 44.477 31.669 72.584 1.00 23.94 305 LYS B CA 1
ATOM 4681 C C . LYS B 1 305 ? 43.967 31.574 74.021 1.00 24.18 305 LYS B C 1
ATOM 4682 O O . LYS B 1 305 ? 43.130 30.734 74.337 1.00 24.67 305 LYS B O 1
ATOM 4688 N N . LEU B 1 306 ? 44.476 32.444 74.883 1.00 24.13 306 LEU B N 1
ATOM 4689 C CA . LEU B 1 306 ? 43.963 32.590 76.244 1.00 23.94 306 LEU B CA 1
ATOM 4690 C C . LEU B 1 306 ? 43.208 33.909 76.309 1.00 23.98 306 LEU B C 1
ATOM 4691 O O . LEU B 1 306 ? 43.753 34.946 75.927 1.00 24.13 306 LEU B O 1
ATOM 4696 N N . LYS B 1 307 ? 41.963 33.885 76.781 1.00 23.82 307 LYS B N 1
ATOM 4697 C CA . LYS B 1 307 ? 41.180 35.108 76.856 1.00 24.20 307 LYS B CA 1
ATOM 4698 C C . LYS B 1 307 ? 41.466 35.856 78.143 1.00 23.68 307 LYS B C 1
ATOM 4699 O O . LYS B 1 307 ? 40.686 35.808 79.103 1.00 23.75 307 LYS B O 1
ATOM 4705 N N . ILE B 1 308 ? 42.602 36.548 78.152 1.00 23.30 308 ILE B N 1
ATOM 4706 C CA . ILE B 1 308 ? 43.042 37.337 79.313 1.00 22.67 308 ILE B CA 1
ATOM 4707 C C . ILE B 1 308 ? 43.601 38.683 78.849 1.00 22.34 308 ILE B C 1
ATOM 4708 O O . ILE B 1 308 ? 43.777 38.910 77.649 1.00 22.65 308 ILE B O 1
ATOM 4713 N N . ILE B 1 309 ? 43.865 39.576 79.791 1.00 22.01 309 ILE B N 1
ATOM 4714 C CA . ILE B 1 309 ? 44.396 40.893 79.461 1.00 22.11 309 ILE B CA 1
ATOM 4715 C C . ILE B 1 309 ? 45.774 40.836 78.787 1.00 22.10 309 ILE B C 1
ATOM 4716 O O . ILE B 1 309 ? 45.941 41.359 77.692 1.00 22.31 309 ILE B O 1
ATOM 4721 N N . GLN B 1 310 ? 46.732 40.181 79.440 1.00 22.56 310 GLN B N 1
ATOM 4722 C CA . GLN B 1 310 ? 48.133 40.094 78.993 1.00 22.93 310 GLN B CA 1
ATOM 4723 C C . GLN B 1 310 ? 48.270 39.718 77.525 1.00 22.85 310 GLN B C 1
ATOM 4724 O O . GLN B 1 310 ? 49.067 40.288 76.774 1.00 23.10 310 GLN B O 1
ATOM 4730 N N . THR B 1 311 ? 47.486 38.725 77.152 1.00 22.67 311 THR B N 1
ATOM 4731 C CA . THR B 1 311 ? 47.465 38.152 75.831 1.00 23.38 311 THR B CA 1
ATOM 4732 C C . THR B 1 311 ? 46.878 39.111 74.774 1.00 23.07 311 THR B C 1
ATOM 4733 O O . THR B 1 311 ? 47.382 39.192 73.659 1.00 22.51 311 THR B O 1
ATOM 4737 N N . GLY B 1 312 ? 45.825 39.840 75.136 1.00 22.94 312 GLY B N 1
ATOM 4738 C CA . GLY B 1 312 ? 45.230 40.812 74.231 1.00 23.32 312 GLY B CA 1
ATOM 4739 C C . GLY B 1 312 ? 46.158 41.987 73.988 1.00 23.68 312 GLY B C 1
ATOM 4740 O O . GLY B 1 312 ? 46.135 42.577 72.907 1.00 23.95 312 GLY B O 1
ATOM 4741 N N . LEU B 1 313 ? 46.981 42.316 74.988 1.00 23.42 313 LEU B N 1
ATOM 4742 C CA . LEU B 1 313 ? 47.925 43.427 74.873 1.00 23.82 313 LEU B CA 1
ATOM 4743 C C . LEU B 1 313 ? 49.005 43.180 73.816 1.00 23.92 313 LEU B C 1
ATOM 4744 O O . LEU B 1 313 ? 49.265 44.056 72.986 1.00 24.14 313 LEU B O 1
ATOM 4749 N N . SER B 1 314 ? 49.619 41.998 73.832 1.00 23.86 314 SER B N 1
ATOM 4750 C CA . SER B 1 314 ? 50.621 41.663 72.815 1.00 24.08 314 SER B CA 1
ATOM 4751 C C . SER B 1 314 ? 50.004 41.354 71.449 1.00 24.14 314 SER B C 1
ATOM 4752 O O . SER B 1 314 ? 50.666 41.522 70.431 1.00 24.75 314 SER B O 1
ATOM 4755 N N . GLU B 1 315 ? 48.742 40.913 71.428 1.00 24.16 315 GLU B N 1
ATOM 4756 C CA . GLU B 1 315 ? 47.997 40.742 70.170 1.00 23.97 315 GLU B CA 1
ATOM 4757 C C . GLU B 1 315 ? 47.768 42.090 69.477 1.00 24.09 315 GLU B C 1
ATOM 4758 O O . GLU B 1 315 ? 47.866 42.191 68.260 1.00 23.66 315 GLU B O 1
ATOM 4764 N N . ALA B 1 316 ? 47.452 43.110 70.271 1.00 24.64 316 ALA B N 1
ATOM 4765 C CA . ALA B 1 316 ? 47.275 44.476 69.788 1.00 25.22 316 ALA B CA 1
ATOM 4766 C C . ALA B 1 316 ? 48.561 44.999 69.160 1.00 25.88 316 ALA B C 1
ATOM 4767 O O . ALA B 1 316 ? 48.519 45.653 68.110 1.00 26.57 316 ALA B O 1
ATOM 4769 N N . THR B 1 317 ? 49.696 44.693 69.794 1.00 26.40 317 THR B N 1
ATOM 4770 C CA . THR B 1 317 ? 51.019 45.028 69.254 1.00 26.81 317 THR B CA 1
ATOM 4771 C C . THR B 1 317 ? 51.293 44.320 67.933 1.00 27.45 317 THR B C 1
ATOM 4772 O O . THR B 1 317 ? 51.810 44.926 67.007 1.00 27.72 317 THR B O 1
ATOM 4776 N N . MET B 1 318 ? 50.958 43.037 67.850 1.00 28.56 318 MET B N 1
ATOM 4777 C CA . MET B 1 318 ? 51.189 42.264 66.621 1.00 29.78 318 MET B CA 1
ATOM 4778 C C . MET B 1 318 ? 50.279 42.703 65.481 1.00 30.33 318 MET B C 1
ATOM 4779 O O . MET B 1 318 ? 50.724 42.768 64.331 1.00 30.93 318 MET B O 1
ATOM 4784 N N . ALA B 1 319 ? 49.017 43.008 65.793 1.00 30.54 319 ALA B N 1
ATOM 4785 C CA . ALA B 1 319 ? 48.078 43.474 64.774 1.00 31.04 319 ALA B CA 1
ATOM 4786 C C . ALA B 1 319 ? 48.470 44.838 64.201 1.00 31.40 319 ALA B C 1
ATOM 4787 O O . ALA B 1 319 ? 48.413 45.036 62.995 1.00 31.41 319 ALA B O 1
ATOM 4789 N N . VAL B 1 320 ? 48.868 45.770 65.061 1.00 32.45 320 VAL B N 1
ATOM 4790 C CA . VAL B 1 320 ? 49.263 47.108 64.609 1.00 33.29 320 VAL B CA 1
ATOM 4791 C C . VAL B 1 320 ? 50.556 47.047 63.790 1.00 34.27 320 VAL B C 1
ATOM 4792 O O . VAL B 1 320 ? 50.664 47.709 62.758 1.00 34.53 320 VAL B O 1
ATOM 4796 N N . ARG B 1 321 ? 51.514 46.238 64.249 1.00 35.41 321 ARG B N 1
ATOM 4797 C CA . ARG B 1 321 ? 52.790 46.025 63.554 1.00 36.47 321 ARG B CA 1
ATOM 4798 C C . ARG B 1 321 ? 52.605 45.539 62.121 1.00 36.57 321 ARG B C 1
ATOM 4799 O O . ARG B 1 321 ? 53.174 46.116 61.194 1.00 36.53 321 ARG B O 1
ATOM 4807 N N . HIS B 1 322 ? 51.809 44.485 61.941 1.00 36.88 322 HIS B N 1
ATOM 4808 C CA . HIS B 1 322 ? 51.563 43.958 60.603 1.00 36.91 322 HIS B CA 1
ATOM 4809 C C . HIS B 1 322 ? 50.678 44.864 59.734 1.00 37.17 322 HIS B C 1
ATOM 4810 O O . HIS B 1 322 ? 50.833 44.889 58.508 1.00 37.50 322 HIS B O 1
ATOM 4817 N N . SER B 1 323 ? 49.751 45.591 60.359 1.00 36.86 323 SER B N 1
ATOM 4818 C CA . SER B 1 323 ? 48.844 46.470 59.619 1.00 36.68 323 SER B CA 1
ATOM 4819 C C . SER B 1 323 ? 49.612 47.526 58.815 1.00 36.99 323 SER B C 1
ATOM 4820 O O . SER B 1 323 ? 49.097 48.065 57.839 1.00 36.81 323 SER B O 1
ATOM 4823 N N . LEU B 1 324 ? 50.847 47.798 59.229 1.00 37.83 324 LEU B N 1
ATOM 4824 C CA . LEU B 1 324 ? 51.726 48.741 58.529 1.00 38.73 324 LEU B CA 1
ATOM 4825 C C . LEU B 1 324 ? 52.006 48.311 57.095 1.00 39.16 324 LEU B C 1
ATOM 4826 O O . LEU B 1 324 ? 52.124 49.160 56.211 1.00 39.27 324 LEU B O 1
ATOM 4831 N N . SER B 1 325 ? 52.093 46.999 56.874 1.00 39.91 325 SER B N 1
ATOM 4832 C CA . SER B 1 325 ? 52.345 46.442 55.546 1.00 40.85 325 SER B CA 1
ATOM 4833 C C . SER B 1 325 ? 51.160 46.639 54.602 1.00 41.55 325 SER B C 1
ATOM 4834 O O . SER B 1 325 ? 51.331 46.633 53.379 1.00 41.48 325 SER B O 1
ATOM 4837 N N . TYR B 1 326 ? 49.967 46.804 55.176 1.00 42.39 326 TYR B N 1
ATOM 4838 C CA . TYR B 1 326 ? 48.754 47.061 54.398 1.00 43.26 326 TYR B CA 1
ATOM 4839 C C . TYR B 1 326 ? 48.445 48.556 54.304 1.00 44.56 326 TYR B C 1
ATOM 4840 O O . TYR B 1 326 ? 47.990 49.036 53.261 1.00 44.83 326 TYR B O 1
ATOM 4849 N N . ILE B 1 327 ? 48.676 49.279 55.400 1.00 45.91 327 ILE B N 1
ATOM 4850 C CA . ILE B 1 327 ? 48.464 50.727 55.449 1.00 47.14 327 ILE B CA 1
ATOM 4851 C C . ILE B 1 327 ? 49.460 51.430 54.526 1.00 48.44 327 ILE B C 1
ATOM 4852 O O . ILE B 1 327 ? 49.085 52.306 53.745 1.00 48.66 327 ILE B O 1
ATOM 4857 N N . LYS B 1 328 ? 50.724 51.025 54.621 1.00 50.10 328 LYS B N 1
ATOM 4858 C CA . LYS B 1 328 ? 51.799 51.590 53.815 1.00 51.74 328 LYS B CA 1
ATOM 4859 C C . LYS B 1 328 ? 52.450 50.480 52.990 1.00 53.14 328 LYS B C 1
ATOM 4860 O O . LYS B 1 328 ? 53.526 49.998 53.348 1.00 53.24 328 LYS B O 1
ATOM 4866 N N . PRO B 1 329 ? 51.806 50.071 51.878 1.00 54.73 329 PRO B N 1
ATOM 4867 C CA . PRO B 1 329 ? 52.351 48.944 51.118 1.00 56.16 329 PRO B CA 1
ATOM 4868 C C . PRO B 1 329 ? 53.667 49.288 50.413 1.00 57.73 329 PRO B C 1
ATOM 4869 O O . PRO B 1 329 ? 53.845 50.411 49.923 1.00 57.68 329 PRO B O 1
ATOM 4873 N N . GLY B 1 330 ? 54.585 48.323 50.397 1.00 59.33 330 GLY B N 1
ATOM 4874 C CA . GLY B 1 330 ? 55.874 48.488 49.740 1.00 61.35 330 GLY B CA 1
ATOM 4875 C C . GLY B 1 330 ? 56.915 49.200 50.585 1.00 62.84 330 GLY B C 1
ATOM 4876 O O . GLY B 1 330 ? 58.117 49.052 50.338 1.00 62.95 330 GLY B O 1
ATOM 4877 N N . GLU B 1 331 ? 56.464 49.969 51.578 1.00 64.20 331 GLU B N 1
ATOM 4878 C CA . GLU B 1 331 ? 57.371 50.767 52.409 1.00 65.77 331 GLU B CA 1
ATOM 4879 C C . GLU B 1 331 ? 58.215 49.899 53.343 1.00 66.61 331 GLU B C 1
ATOM 4880 O O . GLU B 1 331 ? 57.690 49.037 54.055 1.00 66.74 331 GLU B O 1
ATOM 4886 N N . LYS B 1 332 ? 59.527 50.135 53.311 1.00 67.81 332 LYS B N 1
ATOM 4887 C CA . LYS B 1 332 ? 60.500 49.421 54.137 1.00 68.84 332 LYS B CA 1
ATOM 4888 C C . LYS B 1 332 ? 60.334 49.811 55.605 1.00 69.45 332 LYS B C 1
ATOM 4889 O O . LYS B 1 332 ? 60.432 50.990 55.955 1.00 69.58 332 LYS B O 1
ATOM 4895 N N . ILE B 1 333 ? 60.070 48.813 56.448 1.00 70.22 333 ILE B N 1
ATOM 4896 C CA . ILE B 1 333 ? 59.888 49.021 57.891 1.00 70.98 333 ILE B CA 1
ATOM 4897 C C . ILE B 1 333 ? 61.219 48.999 58.645 1.00 71.43 333 ILE B C 1
ATOM 4898 O O . ILE B 1 333 ? 62.019 48.073 58.481 1.00 71.57 333 ILE B O 1
ATOM 4903 N N . ARG B 1 334 ? 61.456 50.025 59.460 1.00 71.91 334 ARG B N 1
ATOM 4904 C CA . ARG B 1 334 ? 62.704 50.126 60.221 1.00 72.48 334 ARG B CA 1
ATOM 4905 C C . ARG B 1 334 ? 62.542 49.579 61.646 1.00 72.53 334 ARG B C 1
ATOM 4906 O O . ARG B 1 334 ? 61.897 50.198 62.499 1.00 72.57 334 ARG B O 1
ATOM 4914 N N . ASN B 1 335 ? 63.132 48.409 61.884 1.00 72.59 335 ASN B N 1
ATOM 4915 C CA . ASN B 1 335 ? 63.073 47.743 63.186 1.00 72.49 335 ASN B CA 1
ATOM 4916 C C . ASN B 1 335 ? 63.909 48.413 64.283 1.00 72.58 335 ASN B C 1
ATOM 4917 O O . ASN B 1 335 ? 64.993 47.933 64.644 1.00 72.53 335 ASN B O 1
ATOM 4922 N N . VAL B 1 336 ? 63.398 49.528 64.802 1.00 72.56 336 VAL B N 1
ATOM 4923 C CA . VAL B 1 336 ? 63.969 50.166 65.988 1.00 72.54 336 VAL B CA 1
ATOM 4924 C C . VAL B 1 336 ? 63.180 49.688 67.206 1.00 72.53 336 VAL B C 1
ATOM 4925 O O . VAL B 1 336 ? 61.990 49.385 67.098 1.00 72.53 336 VAL B O 1
ATOM 4929 N N . PHE B 1 337 ? 63.846 49.607 68.355 1.00 72.48 337 PHE B N 1
ATOM 4930 C CA . PHE B 1 337 ? 63.156 49.401 69.624 1.00 72.49 337 PHE B CA 1
ATOM 4931 C C . PHE B 1 337 ? 62.621 50.746 70.116 1.00 72.69 337 PHE B C 1
ATOM 4932 O O . PHE B 1 337 ? 63.182 51.794 69.781 1.00 72.77 337 PHE B O 1
ATOM 4940 N N . SER B 1 338 ? 61.544 50.716 70.901 1.00 72.85 338 SER B N 1
ATOM 4941 C CA . SER B 1 338 ? 60.933 51.942 71.430 1.00 73.08 338 SER B CA 1
ATOM 4942 C C . SER B 1 338 ? 61.949 52.798 72.182 1.00 73.39 338 SER B C 1
ATOM 4943 O O . SER B 1 338 ? 61.989 54.013 72.010 1.00 73.42 338 SER B O 1
ATOM 4946 N N . SER B 1 339 ? 62.760 52.141 73.010 1.00 73.86 339 SER B N 1
ATOM 4947 C CA . SER B 1 339 ? 63.796 52.786 73.815 1.00 74.26 339 SER B CA 1
ATOM 4948 C C . SER B 1 339 ? 64.78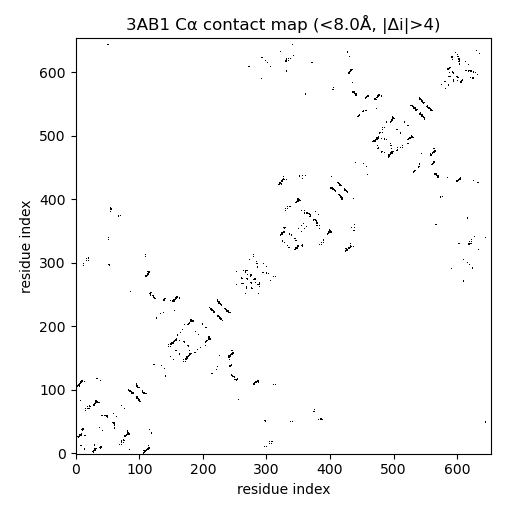4 53.600 72.972 1.00 74.78 339 SER B C 1
ATOM 4949 O O . SER B 1 339 ? 65.073 54.757 73.288 1.00 74.71 339 SER B O 1
ATOM 4952 N N . VAL B 1 340 ? 65.286 52.983 71.903 1.00 75.39 340 VAL B N 1
ATOM 4953 C CA . VAL B 1 340 ? 66.233 53.614 70.981 1.00 76.10 340 VAL B CA 1
ATOM 4954 C C . VAL B 1 340 ? 65.534 54.671 70.116 1.00 76.59 340 VAL B C 1
ATOM 4955 O O . VAL B 1 340 ? 66.084 55.752 69.885 1.00 76.60 340 VAL B O 1
ATOM 4959 N N . LYS B 1 341 ? 64.323 54.352 69.657 1.00 77.15 341 LYS B N 1
ATOM 4960 C CA . LYS B 1 341 ? 63.531 55.245 68.804 1.00 77.72 341 LYS B CA 1
ATOM 4961 C C . LYS B 1 341 ? 63.126 56.544 69.513 1.00 78.17 341 LYS B C 1
ATOM 4962 O O . LYS B 1 341 ? 63.096 57.609 68.894 1.00 78.28 341 LYS B O 1
ATOM 4968 N N . MET B 1 342 ? 62.815 56.449 70.804 1.00 78.78 342 MET B N 1
ATOM 4969 C CA . MET B 1 342 ? 62.428 57.623 71.595 1.00 79.45 342 MET B CA 1
ATOM 4970 C C . MET B 1 342 ? 63.643 58.417 72.082 1.00 79.87 342 MET B C 1
ATOM 4971 O O . MET B 1 342 ? 63.508 59.558 72.534 1.00 79.88 342 MET B O 1
ATOM 4976 N N . ALA B 1 343 ? 64.821 57.800 71.996 1.00 80.43 343 ALA B N 1
ATOM 4977 C CA . ALA B 1 343 ? 66.083 58.471 72.294 1.00 81.05 343 ALA B CA 1
ATOM 4978 C C . ALA B 1 343 ? 66.539 59.320 71.103 1.00 81.43 343 ALA B C 1
ATOM 4979 O O . ALA B 1 343 ? 67.044 60.431 71.283 1.00 81.46 343 ALA B O 1
ATOM 4981 N N . LYS B 1 344 ? 66.348 58.786 69.895 1.00 82.04 344 LYS B N 1
ATOM 4982 C CA . LYS B 1 344 ? 66.678 59.477 68.641 1.00 82.57 344 LYS B CA 1
ATOM 4983 C C . LYS B 1 344 ? 65.848 60.740 68.411 1.00 82.99 344 LYS B C 1
ATOM 4984 O O . LYS B 1 344 ? 66.337 61.719 67.840 1.00 83.07 344 LYS B O 1
ATOM 4990 N N . GLU B 1 345 ? 64.593 60.708 68.855 1.00 83.51 345 GLU B N 1
ATOM 4991 C CA . GLU B 1 345 ? 63.689 61.849 68.723 1.00 84.02 345 GLU B CA 1
ATOM 4992 C C . GLU B 1 345 ? 63.754 62.782 69.937 1.00 84.33 345 GLU B C 1
ATOM 4993 O O . GLU B 1 345 ? 63.101 63.830 69.962 1.00 84.39 345 GLU B O 1
ATOM 4999 N N . LYS B 1 346 ? 64.538 62.388 70.940 1.00 84.70 346 LYS B N 1
ATOM 5000 C CA . LYS B 1 346 ? 64.875 63.265 72.062 1.00 85.05 346 LYS B CA 1
ATOM 5001 C C . LYS B 1 346 ? 66.093 64.115 71.698 1.00 85.26 346 LYS B C 1
ATOM 5002 O O . LYS B 1 346 ? 66.210 65.267 72.122 1.00 85.28 346 LYS B O 1
ATOM 5004 N N . LYS B 1 347 ? 66.993 63.528 70.908 1.00 85.57 347 LYS B N 1
ATOM 5005 C CA . LYS B 1 347 ? 68.159 64.229 70.373 1.00 85.83 347 LYS B CA 1
ATOM 5006 C C . LYS B 1 347 ? 67.747 65.268 69.328 1.00 85.95 347 LYS B C 1
ATOM 5007 O O . LYS B 1 347 ? 68.136 66.434 69.418 1.00 86.04 347 LYS B O 1
ATOM 5009 N N . ALA B 1 348 ? 66.949 64.836 68.350 1.00 86.09 348 ALA B N 1
ATOM 5010 C CA . ALA B 1 348 ? 66.480 65.699 67.264 1.00 86.17 348 ALA B CA 1
ATOM 5011 C C . ALA B 1 348 ? 65.673 66.892 67.775 1.00 86.18 348 ALA B C 1
ATOM 5012 O O . ALA B 1 348 ? 66.180 68.014 67.840 1.00 86.14 348 ALA B O 1
#

CATH classification: 3.50.50.60 (+1 more: 3.50.50.60)

Secondary structure (DSSP, 8-state):
--EEEEEE--SHHHHHHHHHHHHTT--EEEE-SSSSS-HHHHHT-TTSEE--STT-SSEEHHHHHHHHHHHHHTT--EEE-S--EEEEEE-TTS-EEEEETTS-EEEEEEEEE--TT-S-PBP--GGG---TTTBTTTEESS-S-GGGGTT-EEEEE-SSHHHHHHHHHTTTTSSEEEEE-SSSS-SS-SHHHHSSHHHHHHTSEEEESSEEEEEEEEETTEEEEEEEEETT--EEEEE-SEEEE---B--S-GGGGGSS--EETTEEE--TTSB-SSTTEEE-STTEE-TT---SHHHHHHHHHHHHHHHHHHHS--/--EEEEEE--SHHHHHHHHHHHHTT--EEEE-SSSSS-HHHHHH-TTSEE--BTTBSSEEHHHHHHHHHHHHGGG--EEE-S--EEEEEE-TTS-EEEEETTS-EEEEEEEEE--TTSEEEE---GGG---TTTBTTTEESS-S-GGGGTT-EEEEE-SSHHHHHHHHHTTTTSSEEEEEESSSS-SS-SHHHHHHHHHHHTTSSEEEET-EEEEEEEETTEEEEEEEE-SSS-EEEEE-SEEEE-S-EEEE-HHHHTSSS-EETTEEE--TTSB-SSTTEEE-GGGEE-TT---SHHHHHHHHHHHHHHHHHHHSTTPPP----HHHHHHHHHH-

Organism: Chlorobaculum tepidum (strain ATCC 49652 / DSM 12025 / NBRC 103806 / TLS) (NCBI:txid194439)

Solvent-accessible surface area: 29948 Å² total; per-residue (Å²): 121,49,58,20,1,0,0,9,9,0,11,16,14,0,0,0,0,1,4,8,0,13,71,43,131,12,52,6,4,0,2,10,34,48,89,89,25,0,14,46,5,10,38,90,54,40,147,80,74,4,20,31,4,4,6,26,58,87,15,35,0,50,61,1,7,101,34,1,67,51,5,0,93,176,79,127,14,58,53,27,66,86,24,32,3,48,114,36,64,75,68,165,105,18,22,0,57,0,122,2,96,84,44,73,80,28,94,0,95,0,0,1,0,7,23,18,72,21,36,28,98,48,106,90,18,106,78,21,46,120,16,107,107,0,60,52,52,0,0,13,31,40,26,156,48,50,116,48,0,90,54,60,77,2,2,0,8,0,3,29,65,60,0,1,67,80,2,62,25,0,59,167,47,12,74,45,4,14,2,0,8,156,7,127,85,19,82,25,105,38,188,61,4,149,82,20,94,180,16,95,84,108,57,75,8,72,14,63,43,87,4,60,0,34,48,31,73,80,57,146,46,43,1,25,77,0,54,2,102,21,98,119,46,43,163,68,77,35,99,0,31,29,0,0,2,26,43,35,78,90,69,75,9,31,30,8,33,179,15,151,12,110,76,106,142,86,4,0,34,8,60,42,68,8,38,5,79,40,70,0,0,1,0,0,2,27,1,0,52,38,90,18,22,23,70,32,25,3,2,0,0,7,1,0,9,14,1,0,113,50,0,31,64,55,16,107,110,125,140,68,59,24,1,0,0,10,10,0,10,16,16,0,0,1,0,1,2,9,0,6,8,40,100,9,52,7,11,0,3,12,21,0,37,80,24,0,10,44,5,10,16,106,58,42,119,132,68,11,102,59,2,5,6,24,72,94,12,35,0,54,60,0,8,118,31,1,68,47,2,0,90,115,72,128,13,51,51,28,69,79,23,17,4,50,78,21,75,79,55,163,108,16,17,0,47,0,127,3,97,83,42,72,79,34,74,0,101,0,0,1,0,7,16,16,77,6,20,13,49,41,116,111,16,113,69,22,48,120,12,96,109,0,60,49,56,0,0,12,35,21,24,123,58,64,122,31,0,111,50,57,94,1,1,0,6,0,4,28,66,52,0,0,66,78,0,36,40,1,51,199,50,11,74,49,7,5,0,0,20,180,20,129,100,38,108,4,152,49,176,6,25,116,95,1,81,152,10,120,83,106,57,77,11,61,13,63,65,79,1,63,4,44,48,33,73,79,57,146,41,69,2,46,105,0,47,2,102,16,76,131,30,52,143,65,63,28,109,1,18,29,0,0,2,18,58,40,46,58,55,61,23,18,20,11,42,182,14,130,20,126,62,106,140,98,9,1,55,15,60,42,66,8,36,5,106,38,72,0,0,2,0,0,2,27,0,0,60,36,86,18,25,25,126,45,26,4,1,1,1,5,2,0,9,15,1,0,80,50,1,18,59,59,12,65,105,88,107,162,104,189,114,54,125,11,17,68,33,36,48,98,104,84,71,121

Sequence (654 aa):
DMRDLTIIGGGPTGIFAAFQCGMNNISCRIIESMPQLGGQLAALYPEKHIYDVAGFPEVPAIDLVESLWAQAERYNPDVVLNETVTKYTKLDDGTFETRTNTGNVYRSRAVLIAAGLGAFEPRKLPQLGNIDHLTGSSVYYAVKSVEDFKGKRVVIVGGGDSALDWTVGLIKNAASVTLVHRGHEFQGHGKTAHEVERARANGTIDVYLETEVASIEESNGVLTRVHLRSSDGSKWTVEADRLLILIGFKSNLGPLARWDLELYENALVVDSHMKTSVDGLYAAGDIAYYPGKLKIIQTGLSEATMAVRHSLSYIKPGDMRDLTIIGGGPTGIFAAFQCGMNNISCRIIESMPQLGGQLAALYPEKHIYDVAGFPEVPAIDLVESLWAQAERYNPDVVLNETVTKYTKLDDGTFETRTNTGNVYRSRAVLIAAGLGAFEPRKLPQLGNIDHLTGSSVYYAVKSVEDFKGKRVVIVGGGDSALDWTVGLIKNAASVTLVHRGHEFQGHGKTAHEVERARANGTIDVYLETEVASIEESNGVLTRVHLRSSDGSKWTVEADRLLILIGFKSNLGPLARWDLELYENALVVDSHMKTSVDGLYAAGDIAYYPGKLKIIQTGLSEATMAVRHSLSYIKPGEKIRNVFSSVKMAKEKKA

InterPro domains:
  IPR022890 Ferredoxin--NADP reductase, type 2 [MF_01685] (14-341)
  IPR023753 FAD/NAD(P)-binding domain [PF07992] (16-321)
  IPR036188 FAD/NAD(P)-binding domain superfamily [G3DSA:3.50.50.60] (14-196)
  IPR036188 FAD/NAD(P)-binding domain superfamily [G3DSA:3.50.50.60] (205-360)
  IPR036188 FAD/NAD(P)-binding domain superfamily [SSF51905] (14-319)
  IPR050097 Ferredoxin--NADP reductase type 2 [PTHR48105] (15-321)

Radius of gyration: 31.33 Å; Cα contacts (8 Å, |Δi|>4): 1479; chains: 2; bounding box: 106×62×64 Å

Foldseek 3Di:
DEFAEEEEAQALLSLLLLLLCLVVVGAYEYEAQAQDGHPCQVPPFQQAWDPPAPPRRTHRSVVVSVVSNVSNCVSPHHYHYNWHWQDKDQDPVQWMWTATPVRDIHTHNFYEYAQAFHRFAQDDDCLAPPLVLAEPQFEYQDPPDLVSAAQWFEEFEAQEPRRLVVQVVCLVGYPAYEYEYLAPHHPPCDDSNVCSCPCCVVVSYPYYYQKDFNYFDDDPSFTFKTWMAHPVGDIDIDGGRHYHYHHTGHTAPVSVVPPPWDDDPRAGEADPQQDTPRPSYGYFANRYDDPPDDRDSNRRSVSSSSNSVVSCCSSPVD/DEFAEEEEAQALLSLLLLLLCVLQVTAYEYEAQAQDHHPCLVFPFQQDWDPPAPPPNIDRSVVVSVVSNVSNCVRPHHYHYNWHWQDKDQDPVRWMWTATPVGDIDTHLFYEYAQALAHKDQDDDCLAPDLVLADPQAEYQAPPDLLSAAQWAEEEEAQADRSLVVQLVCLVRYDAYEYEYLAQHGPHDDPRRVSVVVCCVVVSYHYAYNKDWNYFDDDPSFTFKTWIAHPVGDIDMDGGRHYYYHHGIDGDHPSVVPDPADDDPQAGEADPQQDTPRQRYGYFANNYDDPPDDRDSNRRSVSSNSNSVVSCCSSPPPDDDDDDDSVVVVVVVVVD

Nearest PDB structures (foldseek):
  3ab1-assembly1_B  TM=1.003E+00  e=8.619E-73  Chlorobaculum tepidum
  3ab1-assembly1_A  TM=7.913E-01  e=1.226E-62  Chlorobaculum tepidum
  2zbw-assembly1_A  TM=9.671E-01  e=3.921E-42  Thermus thermophilus HB8
  5ygq-assembly1_B  TM=7.320E-01  e=2.024E-40  Rhodopseudomonas palustris CGA009
  8c3m-assembly1_B  TM=6.529E-01  e=1.303E-34  Bacillus cereus ATCC 14579

B-factor: mean 44.3, std 14.17, range [14.6, 86.85]